Protein AF-A1ZSK4-F1 (afdb_monomer)

Solvent-accessible surface area (backbone atoms only — not comparable to full-atom values): 24871 Å² total; per-residue (Å²): 137,88,84,89,84,80,87,83,89,84,87,88,86,91,84,85,85,89,80,92,79,74,94,63,80,57,57,72,53,72,54,46,67,86,82,90,79,77,97,68,79,84,41,49,47,70,44,77,46,73,34,41,53,82,38,46,36,55,44,65,71,51,77,79,31,68,74,90,64,90,51,52,58,47,77,49,82,85,50,52,80,43,46,50,74,43,75,80,48,93,47,28,30,43,36,37,47,75,40,63,59,52,76,34,35,48,34,37,37,41,37,41,82,97,50,79,64,38,42,29,41,33,46,31,39,31,35,49,48,56,63,79,54,76,54,74,24,40,42,61,38,57,38,53,39,42,66,68,37,70,37,80,43,68,65,57,77,56,37,29,46,41,52,102,88,34,90,70,41,90,81,56,56,59,34,53,45,81,74,39,76,35,84,55,37,48,70,44,67,38,95,85,27,59,35,36,38,38,36,48,34,84,85,46,68,30,73,40,50,32,32,35,35,34,24,34,64,88,77,68,43,78,38,32,35,26,29,40,40,36,21,23,25,67,96,81,62,62,85,80,43,72,71,35,39,67,61,56,37,50,39,45,32,49,42,70,43,60,14,74,80,32,48,92,90,39,38,80,45,76,38,68,66,56,47,59,34,42,56,36,78,53,91,60,47,78,47,77,75,39,60,41,85,47,92,58,72,54,46,78,53,95,82,18,44,36,36,71,44,43,35,83,49,54,73,41,55,28,28,40,29,39,24,55,97,88,40,76,69,27,53,27,45,39,39,37,38,38,39,74,50,70,72,58,36,52,47,68,44,75,50,78,48,62,85,69,46,91,86,31,48,79,45,79,40,67,69,60,79,76,32,44,54,72,90,55,56,74,90,48,44,47,76,46,80,77,46,62,79,49,62,66,51,75,58,90,78,26,40,36,37,50,46,57,75,90,58,53,71,42,43,38,31,36,33,44,27,37,70,89,80,66,52,65,26,62,34,44,36,41,37,39,53,102

Sequence (434 aa):
MINTKYQFLPAFVLVALLGLIASCNRIDKDINPATSQGNTPAIATNDVAQAFPGSSVVIDLIKNDKITTSSNVSLLQGYLKRGSAKFIKQGMVLYTPNDSTGTDTLAYTVCPPGQPCDTAAVKITISADSITRPCFGAVPDIAQTTLGKSVEVFVLQNDRLCDSTASDTSNLKKVVEIVESPKNGSANVTVGGISLTYLPQSGFKGVDQLIYGVRNASTNNYLGYGVVTIFVGDSTVNPQDTTTHCVPKAMNDNYTISGDSLPANGKYVYLNVLSNDTLCNDSLNKIILNNGGLNTPPVFENNQLKVKLYPSDSTVILQYGLTKNGNTVSQATVSIRIQKPCQLQAVSDSAQVSNVPPSGQWMTIDVLANDHLCSVAASNISKNIVQQNTNAYFEGNNLKVFVDTSKQTFTVTYKITNTSNGQTSQTDLVIRRN

pLDDT: mean 84.61, std 17.37, range [27.7, 98.06]

Structure (mmCIF, N/CA/C/O backbone):
data_AF-A1ZSK4-F1
#
_entry.id   AF-A1ZSK4-F1
#
loop_
_atom_site.group_PDB
_atom_site.id
_atom_site.type_symbol
_atom_site.label_atom_id
_atom_site.label_alt_id
_atom_site.label_comp_id
_atom_site.label_asym_id
_atom_site.label_entity_id
_atom_site.label_seq_id
_atom_site.pdbx_PDB_ins_code
_atom_site.Cartn_x
_atom_site.Cartn_y
_atom_site.Cartn_z
_atom_site.occupancy
_atom_site.B_iso_or_equiv
_atom_site.auth_seq_id
_atom_site.auth_comp_id
_atom_site.auth_asym_id
_atom_site.auth_atom_id
_atom_site.pdbx_PDB_model_num
ATOM 1 N N . MET A 1 1 ? -73.976 -15.712 -34.246 1.00 34.19 1 MET A N 1
ATOM 2 C CA . MET A 1 1 ? -72.755 -16.503 -33.995 1.00 34.19 1 MET A CA 1
ATOM 3 C C . MET A 1 1 ? -71.551 -15.602 -34.219 1.00 34.19 1 MET A C 1
ATOM 5 O O . MET A 1 1 ? -71.463 -15.016 -35.284 1.00 34.19 1 MET A O 1
ATOM 9 N N . ILE A 1 2 ? -70.677 -15.536 -33.209 1.00 33.50 2 ILE A N 1
ATOM 10 C CA . ILE A 1 2 ? -69.246 -15.173 -33.254 1.00 33.50 2 ILE A CA 1
ATOM 11 C C . ILE A 1 2 ? -68.850 -13.678 -33.365 1.00 33.50 2 ILE A C 1
ATOM 13 O O . ILE A 1 2 ? -68.951 -13.042 -34.405 1.00 33.50 2 ILE A O 1
ATOM 17 N N . ASN A 1 3 ? -68.292 -13.230 -32.229 1.00 32.88 3 ASN A N 1
ATOM 18 C CA . ASN A 1 3 ? -67.178 -12.308 -31.955 1.00 32.88 3 ASN A CA 1
ATOM 19 C C . ASN A 1 3 ? -67.191 -10.843 -32.412 1.00 32.88 3 ASN A C 1
ATOM 21 O O . ASN A 1 3 ? -66.635 -10.455 -33.434 1.00 32.88 3 ASN A O 1
ATOM 25 N N . THR A 1 4 ? -67.624 -10.017 -31.462 1.00 34.19 4 THR A N 1
ATOM 26 C CA . THR A 1 4 ? -67.119 -8.679 -31.147 1.00 34.19 4 THR A CA 1
ATOM 27 C C . THR A 1 4 ? -65.654 -8.693 -30.688 1.00 34.19 4 THR A C 1
ATOM 29 O O . THR A 1 4 ? -65.273 -9.513 -29.857 1.00 34.19 4 THR A O 1
ATOM 32 N N . LYS A 1 5 ? -64.868 -7.701 -31.130 1.00 34.56 5 LYS A N 1
ATOM 33 C CA . LYS A 1 5 ? -63.933 -6.941 -30.276 1.00 34.56 5 LYS A CA 1
ATOM 34 C C . LYS A 1 5 ? -63.582 -5.607 -30.945 1.00 34.56 5 LYS A C 1
ATOM 36 O O . LYS A 1 5 ? -62.707 -5.530 -31.800 1.00 34.56 5 LYS A O 1
ATOM 41 N N . TYR A 1 6 ? -64.309 -4.570 -30.531 1.00 32.75 6 TYR A N 1
ATOM 42 C CA . TYR A 1 6 ? -63.915 -3.171 -30.668 1.00 32.75 6 TYR A CA 1
ATOM 43 C C . TYR A 1 6 ? -63.029 -2.763 -29.482 1.00 32.75 6 TYR A C 1
ATOM 45 O O . TYR A 1 6 ? -63.139 -3.310 -28.384 1.00 32.75 6 TYR A O 1
ATOM 53 N N . GLN A 1 7 ? -62.148 -1.810 -29.776 1.00 40.66 7 GLN A N 1
ATOM 54 C CA . GLN A 1 7 ? -61.231 -1.066 -28.909 1.00 40.66 7 GLN A CA 1
ATOM 55 C C . GLN A 1 7 ? -61.872 -0.554 -27.611 1.00 40.66 7 GLN A C 1
ATOM 57 O O . GLN A 1 7 ? -63.051 -0.244 -27.631 1.00 40.66 7 GLN A O 1
ATOM 62 N N . PHE A 1 8 ? -61.071 -0.357 -26.553 1.00 30.34 8 PHE A N 1
ATOM 63 C CA . PHE A 1 8 ? -61.078 0.855 -25.710 1.00 30.34 8 PHE A CA 1
ATOM 64 C C . PHE A 1 8 ? -59.879 0.848 -24.736 1.00 30.34 8 PHE A C 1
ATOM 66 O O . PHE A 1 8 ? -59.650 -0.126 -24.022 1.00 30.34 8 PHE A O 1
ATOM 73 N N . LEU A 1 9 ? -59.120 1.950 -24.723 1.00 37.00 9 LEU A N 1
ATOM 74 C CA . LEU A 1 9 ? -58.199 2.358 -23.649 1.00 37.00 9 LEU A CA 1
ATOM 75 C C . LEU A 1 9 ? -59.015 2.915 -22.461 1.00 37.00 9 LEU A C 1
ATOM 77 O O . LEU A 1 9 ? -60.045 3.547 -22.703 1.00 37.00 9 LEU A O 1
ATOM 81 N N . PRO A 1 10 ? -58.554 2.753 -21.205 1.00 37.59 10 PRO A N 1
ATOM 82 C CA . PRO A 1 10 ? -58.293 3.923 -20.334 1.00 37.59 10 PRO A CA 1
ATOM 83 C C . PRO A 1 10 ? -57.055 3.710 -19.416 1.00 37.59 10 PRO A C 1
ATOM 85 O O . PRO A 1 10 ? -56.789 2.601 -18.973 1.00 37.59 10 PRO A O 1
ATOM 88 N N . ALA A 1 11 ? -56.111 4.650 -19.286 1.00 29.55 11 ALA A N 1
ATOM 89 C CA . ALA A 1 11 ? -56.078 5.856 -18.436 1.00 29.55 11 ALA A CA 1
ATOM 90 C C . ALA A 1 11 ? -55.793 5.623 -16.921 1.00 29.55 11 ALA A C 1
ATOM 92 O O . ALA A 1 11 ? -56.651 5.149 -16.189 1.00 29.55 11 ALA A O 1
ATOM 93 N N . PHE A 1 12 ? -54.601 6.098 -16.506 1.00 33.75 12 PHE A N 1
ATOM 94 C CA . PHE A 1 12 ? -54.151 6.616 -15.192 1.00 33.75 12 PHE A CA 1
ATOM 95 C C . PHE A 1 12 ? -54.077 5.720 -13.939 1.00 33.75 12 PHE A C 1
ATOM 97 O O . PHE A 1 12 ? -55.108 5.320 -13.426 1.00 33.75 12 PHE A O 1
ATOM 104 N N . VAL A 1 13 ? -52.875 5.633 -13.330 1.00 30.61 13 VAL A N 1
ATOM 105 C CA . VAL A 1 13 ? -52.577 6.148 -11.965 1.00 30.61 13 VAL A CA 1
ATOM 106 C C . VAL A 1 13 ? -51.088 6.541 -11.870 1.00 30.61 13 VAL A C 1
ATOM 108 O O . VAL A 1 13 ? -50.201 5.750 -12.177 1.00 30.61 13 VAL A O 1
ATOM 111 N N . LEU A 1 14 ? -50.833 7.771 -11.419 1.00 38.31 14 LEU A N 1
ATOM 112 C CA . LEU A 1 14 ? -49.540 8.310 -10.989 1.00 38.31 14 LEU A CA 1
ATOM 113 C C . LEU A 1 14 ? -49.426 8.133 -9.462 1.00 38.31 14 LEU A C 1
ATOM 115 O O . LEU A 1 14 ? -50.273 8.665 -8.750 1.00 38.31 14 LEU A O 1
ATOM 119 N N . VAL A 1 15 ? -48.385 7.461 -8.955 1.00 34.47 15 VAL A N 1
ATOM 120 C CA . VAL A 1 15 ? -47.900 7.628 -7.568 1.00 34.47 15 VAL A CA 1
ATOM 121 C C . VAL A 1 15 ? -46.371 7.628 -7.574 1.00 34.47 15 VAL A C 1
ATOM 123 O O . VAL A 1 15 ? -45.728 6.802 -8.217 1.00 34.47 15 VAL A O 1
ATOM 126 N N . ALA A 1 16 ? -45.820 8.621 -6.886 1.00 30.14 16 ALA A N 1
ATOM 127 C CA . ALA A 1 16 ? -44.415 8.965 -6.793 1.00 30.14 16 ALA A CA 1
ATOM 128 C C . ALA A 1 16 ? -43.663 8.206 -5.679 1.00 30.14 16 ALA A C 1
ATOM 130 O O . ALA A 1 16 ? -44.267 7.702 -4.737 1.00 30.14 16 ALA A O 1
ATOM 131 N N . LEU A 1 17 ? -42.332 8.354 -5.742 1.00 27.70 17 LEU A N 1
ATOM 132 C CA . LEU A 1 17 ? -41.390 8.515 -4.622 1.00 27.70 17 LEU A CA 1
ATOM 133 C C . LEU A 1 17 ? -40.598 7.283 -4.114 1.00 27.70 17 LEU A C 1
ATOM 135 O O . LEU A 1 17 ? -41.140 6.347 -3.543 1.00 27.70 17 LEU A O 1
ATOM 139 N N . LEU A 1 18 ? -39.267 7.443 -4.215 1.00 31.03 18 LEU A N 1
ATOM 140 C CA . LEU A 1 18 ? -38.173 6.878 -3.401 1.00 31.03 18 LEU A CA 1
ATOM 141 C C . LEU A 1 18 ? -37.855 5.374 -3.501 1.00 31.03 18 LEU A C 1
ATOM 143 O O . LEU A 1 18 ? -38.468 4.526 -2.868 1.00 31.03 18 LEU A O 1
ATOM 147 N N . GLY A 1 19 ? -36.742 5.094 -4.190 1.00 30.50 19 GLY A N 1
ATOM 148 C CA . GLY A 1 19 ? -36.030 3.814 -4.166 1.00 30.50 19 GLY A CA 1
ATOM 149 C C . GLY A 1 19 ? -34.586 3.926 -4.671 1.00 30.50 19 GLY A C 1
ATOM 150 O O . GLY A 1 19 ? -34.128 3.087 -5.434 1.00 30.50 19 GLY A O 1
ATOM 151 N N . LEU A 1 20 ? -33.871 4.992 -4.295 1.00 36.62 20 LEU A N 1
ATOM 152 C CA . LEU A 1 20 ? -32.409 5.053 -4.383 1.00 36.62 20 LEU A CA 1
ATOM 153 C C . LEU A 1 20 ? -31.850 4.208 -3.238 1.00 36.62 20 LEU A C 1
ATOM 155 O O . LEU A 1 20 ? -31.764 4.740 -2.141 1.00 36.62 20 LEU A O 1
ATOM 159 N N . ILE A 1 21 ? -31.526 2.929 -3.464 1.00 34.38 21 ILE A N 1
ATOM 160 C CA . ILE A 1 21 ? -30.399 2.204 -2.837 1.00 34.38 21 ILE A CA 1
ATOM 161 C C . ILE A 1 21 ? -30.376 0.726 -3.253 1.00 34.38 21 ILE A C 1
ATOM 163 O O . ILE A 1 21 ? -31.410 0.080 -3.364 1.00 34.38 21 ILE A O 1
ATOM 167 N N . ALA A 1 22 ? -29.151 0.206 -3.375 1.00 32.50 22 ALA A N 1
ATOM 168 C CA . ALA A 1 22 ? -28.775 -1.203 -3.499 1.00 32.50 22 ALA A CA 1
ATOM 169 C C . ALA A 1 22 ? -28.798 -1.836 -4.905 1.00 32.50 22 ALA A C 1
ATOM 171 O O . ALA A 1 22 ? -29.335 -2.926 -5.101 1.00 32.50 22 ALA A O 1
ATOM 172 N N . SER A 1 23 ? -27.965 -1.312 -5.813 1.00 30.91 23 SER A N 1
ATOM 173 C CA . SER A 1 23 ? -27.078 -2.213 -6.575 1.00 30.91 23 SER A CA 1
ATOM 174 C C . SER A 1 23 ? -26.081 -2.848 -5.594 1.00 30.91 23 SER A C 1
ATOM 176 O O . SER A 1 23 ? -24.893 -2.537 -5.588 1.00 30.91 23 SER A O 1
ATOM 178 N N . CYS A 1 24 ? -26.593 -3.673 -4.677 1.00 33.00 24 CYS A N 1
ATOM 179 C CA . CYS A 1 24 ? -25.777 -4.519 -3.828 1.00 33.00 24 CYS A CA 1
ATOM 180 C C . CYS A 1 24 ? -25.051 -5.492 -4.747 1.00 33.00 24 CYS A C 1
ATOM 182 O O . CYS A 1 24 ? -25.676 -6.313 -5.412 1.00 33.00 24 CYS A O 1
ATOM 184 N N . ASN A 1 25 ? -23.733 -5.345 -4.763 1.00 39.91 25 ASN A N 1
ATOM 185 C CA . ASN A 1 25 ? -22.723 -6.334 -5.093 1.00 39.91 25 ASN A CA 1
ATOM 186 C C . ASN A 1 25 ? -23.234 -7.777 -4.849 1.00 39.91 25 ASN A C 1
ATOM 188 O O . ASN A 1 25 ? -23.148 -8.285 -3.735 1.00 39.91 25 ASN A O 1
ATOM 192 N N . ARG A 1 26 ? -23.834 -8.426 -5.861 1.00 42.84 26 ARG A N 1
ATOM 193 C CA . ARG A 1 26 ? -24.338 -9.815 -5.763 1.00 42.84 26 ARG A CA 1
ATOM 194 C C . ARG A 1 26 ? -23.278 -10.868 -6.092 1.00 42.84 26 ARG A C 1
ATOM 196 O O . ARG A 1 26 ? -23.563 -12.054 -6.036 1.00 42.84 26 ARG A O 1
ATOM 203 N N . ILE A 1 27 ? -22.045 -10.450 -6.363 1.00 49.34 27 ILE A N 1
ATOM 204 C CA . ILE A 1 27 ? -20.959 -11.357 -6.739 1.00 49.34 27 ILE A CA 1
ATOM 205 C C . ILE A 1 27 ? -20.483 -12.204 -5.542 1.00 49.34 27 ILE A C 1
ATOM 207 O O . ILE A 1 27 ? -20.210 -13.386 -5.723 1.00 49.34 27 ILE A O 1
ATOM 211 N N . ASP A 1 28 ? -20.506 -11.669 -4.313 1.00 42.84 28 ASP A N 1
ATOM 212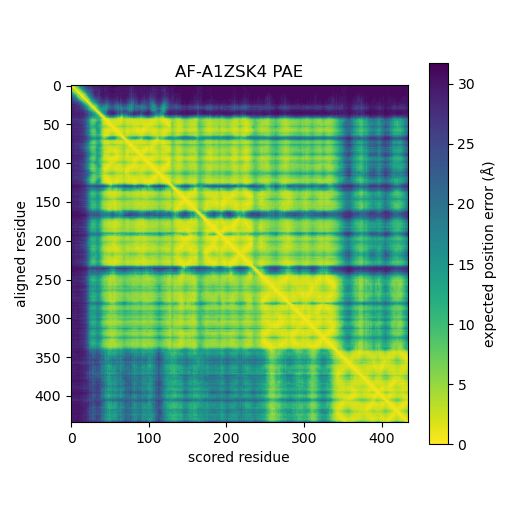 C CA . ASP A 1 28 ? -20.186 -12.451 -3.101 1.00 42.84 28 ASP A CA 1
ATOM 213 C C . ASP A 1 28 ? -21.175 -13.610 -2.865 1.00 42.84 28 ASP A C 1
ATOM 215 O O . ASP A 1 28 ? -20.824 -14.596 -2.226 1.00 42.84 28 ASP A O 1
ATOM 219 N N . LYS A 1 29 ? -22.405 -13.514 -3.399 1.00 41.81 29 LYS A N 1
ATOM 220 C CA . LYS A 1 29 ? -23.424 -14.575 -3.316 1.00 41.81 29 LYS A CA 1
ATOM 221 C C . LYS A 1 29 ? -23.380 -15.564 -4.483 1.00 41.81 29 LYS A C 1
ATOM 223 O O . LYS A 1 29 ? -23.767 -16.711 -4.288 1.00 41.81 29 LYS A O 1
ATOM 228 N N . ASP A 1 30 ? -22.926 -15.128 -5.658 1.00 48.88 30 ASP A N 1
ATOM 229 C CA . ASP A 1 30 ? -22.874 -15.965 -6.864 1.00 48.88 30 ASP A CA 1
ATOM 230 C C . ASP A 1 30 ? -21.565 -16.773 -6.974 1.00 48.88 30 ASP A C 1
ATOM 232 O O . ASP A 1 30 ? -21.563 -17.829 -7.598 1.00 48.88 30 ASP A O 1
ATOM 236 N N . ILE A 1 31 ? -20.459 -16.311 -6.368 1.00 53.16 31 ILE A N 1
ATOM 237 C CA . ILE A 1 31 ? -19.161 -17.023 -6.377 1.00 53.16 31 ILE A CA 1
ATOM 238 C C . ILE A 1 31 ? -18.999 -17.942 -5.160 1.00 53.16 31 ILE A C 1
ATOM 240 O O . ILE A 1 31 ? -18.266 -18.922 -5.230 1.00 53.16 31 ILE A O 1
ATOM 244 N N . ASN A 1 32 ? -19.709 -17.682 -4.062 1.00 51.00 32 ASN A N 1
ATOM 245 C CA . ASN A 1 32 ? -19.775 -18.604 -2.935 1.00 51.00 32 ASN A CA 1
ATOM 246 C C . ASN A 1 32 ? -21.218 -18.687 -2.417 1.00 51.00 32 ASN A C 1
ATOM 248 O O . ASN A 1 32 ? -21.591 -17.957 -1.490 1.00 51.00 32 ASN A O 1
ATOM 252 N N . PRO A 1 33 ? -22.073 -19.542 -3.012 1.00 39.72 33 PRO A N 1
ATOM 253 C CA . PRO A 1 33 ? -23.356 -19.850 -2.417 1.00 39.72 33 PRO A CA 1
ATOM 254 C C . PRO A 1 33 ? -23.089 -20.666 -1.152 1.00 39.72 33 PRO A C 1
ATOM 256 O O . PRO A 1 33 ? -23.110 -21.896 -1.156 1.00 39.72 33 PRO A O 1
ATOM 259 N N . ALA A 1 34 ? -22.865 -19.986 -0.028 1.00 47.09 34 ALA A N 1
ATOM 260 C CA . ALA A 1 34 ? -23.056 -20.628 1.255 1.00 47.09 34 ALA A CA 1
ATOM 261 C C . ALA A 1 34 ? -24.490 -21.185 1.260 1.00 47.09 34 ALA A C 1
ATOM 263 O O . ALA A 1 34 ? -25.442 -20.408 1.181 1.00 47.09 34 ALA A O 1
ATOM 264 N N . THR A 1 35 ? -24.595 -22.518 1.357 1.00 45.03 35 THR A N 1
ATOM 265 C CA . THR A 1 35 ? -25.755 -23.382 1.677 1.00 45.03 35 THR A CA 1
ATOM 266 C C . THR A 1 35 ? -26.212 -24.365 0.579 1.00 45.03 35 THR A C 1
ATOM 268 O O . THR A 1 35 ? -26.996 -24.038 -0.307 1.00 45.03 35 THR A O 1
ATOM 271 N N . SER A 1 36 ? -25.790 -25.637 0.714 1.00 39.62 36 SER A N 1
ATOM 272 C CA . SER A 1 36 ? -26.683 -26.819 0.874 1.00 39.62 36 SER A CA 1
ATOM 273 C C . SER A 1 36 ? -26.137 -28.179 0.381 1.00 39.62 36 SER A C 1
ATOM 275 O O . SER A 1 36 ? -26.924 -29.102 0.189 1.00 39.62 36 SER A O 1
ATOM 277 N N . GLN A 1 37 ? -24.819 -28.394 0.280 1.00 37.47 37 GLN A N 1
ATOM 278 C CA . GLN A 1 37 ? -24.268 -29.762 0.280 1.00 37.47 37 GLN A CA 1
ATOM 279 C C . GLN A 1 37 ? -23.036 -29.888 1.191 1.00 37.47 37 GLN A C 1
ATOM 281 O O . GLN A 1 37 ? -21.989 -29.329 0.913 1.00 37.47 37 GLN A O 1
ATOM 286 N N . GLY A 1 38 ? -23.230 -30.608 2.305 1.00 36.09 38 GLY A N 1
ATOM 287 C CA . GLY A 1 38 ? -22.248 -31.321 3.137 1.00 36.09 38 GLY A CA 1
ATOM 288 C C . GLY A 1 38 ? -20.903 -30.668 3.473 1.00 36.09 38 GLY A C 1
ATOM 289 O O . GLY A 1 38 ? -20.000 -30.737 2.664 1.00 36.09 38 GLY A O 1
ATOM 290 N N . ASN A 1 39 ? -20.744 -30.195 4.719 1.00 42.16 39 ASN A N 1
ATOM 291 C CA . ASN A 1 39 ? -19.563 -30.294 5.611 1.00 42.16 39 ASN A CA 1
ATOM 292 C C . ASN A 1 39 ? -18.111 -30.297 5.056 1.00 42.16 39 ASN A C 1
ATOM 294 O O . ASN A 1 39 ? -17.205 -30.733 5.767 1.00 42.16 39 ASN A O 1
ATOM 298 N N . THR A 1 40 ? -17.822 -29.798 3.859 1.00 52.69 40 THR A N 1
ATOM 299 C CA . THR A 1 40 ? -16.443 -29.600 3.404 1.00 52.69 40 THR A CA 1
ATOM 300 C C . THR A 1 40 ? -15.940 -28.241 3.881 1.00 52.69 40 THR A C 1
ATOM 302 O O . THR A 1 40 ? -16.616 -27.236 3.649 1.00 52.69 40 THR A O 1
ATOM 305 N N . PRO A 1 41 ? -14.783 -28.169 4.566 1.00 62.97 41 PRO A N 1
ATOM 306 C CA . PRO A 1 41 ? -14.165 -26.892 4.901 1.00 62.97 41 PRO A CA 1
ATOM 307 C C . PRO A 1 41 ? -13.934 -26.063 3.632 1.00 62.97 41 PRO A C 1
ATOM 309 O O . PRO A 1 41 ? -13.415 -26.602 2.658 1.00 62.97 41 PRO A O 1
ATOM 312 N N . ALA A 1 42 ? -14.287 -24.774 3.652 1.00 73.62 42 ALA A N 1
ATOM 313 C CA . ALA A 1 42 ? -13.896 -23.847 2.590 1.00 73.62 42 ALA A CA 1
ATOM 314 C C . ALA A 1 42 ? -12.362 -23.818 2.493 1.00 73.62 42 ALA A C 1
ATOM 316 O O . ALA A 1 42 ? -11.675 -23.635 3.509 1.00 73.62 42 ALA A O 1
ATOM 317 N N . ILE A 1 43 ? -11.845 -24.043 1.289 1.00 83.88 43 ILE A N 1
ATOM 318 C CA . ILE A 1 43 ? -10.408 -24.081 0.997 1.00 83.88 43 ILE A CA 1
ATOM 319 C C . ILE A 1 43 ? -9.954 -22.826 0.257 1.00 83.88 43 ILE A C 1
ATOM 321 O O . ILE A 1 43 ? -8.791 -22.463 0.413 1.00 83.88 43 ILE A O 1
ATOM 325 N N . ALA A 1 44 ? -10.850 -22.168 -0.485 1.00 88.88 44 ALA A N 1
ATOM 326 C CA . ALA A 1 44 ? -10.584 -20.931 -1.205 1.00 88.88 44 ALA A CA 1
ATOM 327 C C . ALA A 1 44 ? -11.154 -19.729 -0.433 1.00 88.88 44 ALA A C 1
ATOM 329 O O . ALA A 1 44 ? -12.280 -19.761 0.068 1.00 88.88 44 ALA A O 1
ATOM 330 N N . THR A 1 45 ? -10.370 -18.665 -0.301 1.00 90.69 45 THR A N 1
ATOM 331 C CA . THR A 1 45 ? -10.697 -17.466 0.469 1.00 90.69 45 THR A CA 1
ATOM 332 C C . THR A 1 45 ? -10.541 -16.237 -0.412 1.00 90.69 45 THR A C 1
ATOM 334 O O . THR A 1 45 ? -9.512 -16.031 -1.037 1.00 90.69 45 THR A O 1
ATOM 337 N N . ASN A 1 46 ? -11.551 -15.362 -0.421 1.00 90.19 46 ASN A N 1
ATOM 338 C CA . ASN A 1 46 ? -11.500 -14.144 -1.229 1.00 90.19 46 ASN A CA 1
ATOM 339 C C . ASN A 1 46 ? -10.259 -13.289 -0.934 1.00 90.19 46 ASN A C 1
ATOM 341 O O . ASN A 1 46 ? -9.893 -13.045 0.220 1.00 90.19 46 ASN A O 1
ATOM 345 N N . ASP A 1 47 ? -9.690 -12.754 -2.004 1.00 89.88 47 ASP A N 1
ATOM 346 C CA . ASP A 1 47 ? -8.485 -11.944 -2.004 1.00 89.88 47 ASP A CA 1
ATOM 347 C C . ASP A 1 47 ? -8.784 -10.473 -2.281 1.00 89.88 47 ASP A C 1
ATOM 349 O O . ASP A 1 47 ? -9.821 -10.080 -2.830 1.00 89.88 47 ASP A O 1
ATOM 353 N N . VAL A 1 48 ? -7.802 -9.635 -1.966 1.00 89.06 48 VAL A N 1
ATOM 354 C CA . VAL A 1 48 ? -7.784 -8.230 -2.365 1.00 89.06 48 VAL A CA 1
ATOM 355 C C . VAL A 1 48 ? -6.445 -7.893 -3.001 1.00 89.06 48 VAL A C 1
ATOM 357 O O . VAL A 1 48 ? -5.391 -8.241 -2.472 1.00 89.06 48 VAL A O 1
ATOM 360 N N . ALA A 1 49 ? -6.483 -7.162 -4.110 1.00 89.75 49 ALA A N 1
ATOM 361 C CA . ALA A 1 49 ? -5.290 -6.685 -4.797 1.00 89.75 49 ALA A CA 1
ATOM 362 C C . ALA A 1 49 ? -5.418 -5.202 -5.153 1.00 89.75 49 ALA A C 1
ATOM 364 O O . ALA A 1 49 ? -6.520 -4.677 -5.340 1.00 89.75 49 ALA A O 1
ATOM 365 N N . GLN A 1 50 ? -4.272 -4.536 -5.258 1.00 87.81 50 GLN A N 1
ATOM 366 C CA . GLN A 1 50 ? -4.160 -3.172 -5.760 1.00 87.81 50 GLN A CA 1
ATOM 367 C C . GLN A 1 50 ? -3.378 -3.200 -7.068 1.00 87.81 50 GLN A C 1
ATOM 369 O O . GLN A 1 50 ? -2.328 -3.832 -7.147 1.00 87.81 50 GLN A O 1
ATOM 374 N N . ALA A 1 51 ? -3.886 -2.502 -8.076 1.00 90.19 51 ALA A N 1
ATOM 375 C CA . ALA A 1 51 ? -3.211 -2.296 -9.345 1.00 90.19 51 ALA A CA 1
ATOM 376 C C . ALA A 1 51 ? -3.022 -0.798 -9.594 1.00 90.19 51 ALA A C 1
ATOM 378 O O . ALA A 1 51 ? -3.884 0.017 -9.248 1.00 90.19 51 ALA A O 1
ATOM 379 N N . PHE A 1 52 ? -1.902 -0.453 -10.222 1.00 86.75 52 PHE A N 1
ATOM 380 C CA . PHE A 1 52 ? -1.596 0.915 -10.621 1.00 86.75 52 PHE A CA 1
ATOM 381 C C . PHE A 1 52 ? -1.845 1.086 -12.124 1.00 86.75 52 PHE A C 1
ATOM 383 O O . PHE A 1 52 ? -1.568 0.165 -12.897 1.00 86.75 52 PHE A O 1
ATOM 390 N N . PRO A 1 53 ? -2.367 2.239 -12.570 1.00 86.12 53 PRO A N 1
ATOM 391 C CA . PRO A 1 53 ? -2.649 2.481 -13.982 1.00 86.12 53 PRO A CA 1
ATOM 392 C C . PRO A 1 53 ? -1.418 2.278 -14.865 1.00 86.12 53 PRO A C 1
ATOM 394 O O . PRO A 1 53 ? -0.382 2.893 -14.631 1.00 86.12 53 PRO A O 1
ATOM 397 N N . GLY A 1 54 ? -1.552 1.453 -15.906 1.00 84.12 54 GLY A N 1
ATOM 398 C CA . GLY A 1 54 ? -0.476 1.187 -16.865 1.00 84.12 54 GLY A CA 1
ATOM 399 C C . GLY A 1 54 ? 0.596 0.199 -16.393 1.00 84.12 54 GLY A C 1
ATOM 400 O O . GLY A 1 54 ? 1.473 -0.137 -17.184 1.00 84.12 54 GLY A O 1
ATOM 401 N N . SER A 1 55 ? 0.507 -0.317 -15.164 1.00 87.50 55 SER A N 1
ATOM 402 C CA . SER A 1 55 ? 1.475 -1.269 -14.614 1.00 87.50 55 SER A CA 1
ATOM 403 C C . SER A 1 55 ? 0.802 -2.588 -14.255 1.00 87.50 55 SER A C 1
ATOM 405 O O . SER A 1 55 ? -0.237 -2.622 -13.596 1.00 87.50 55 SER A O 1
ATOM 407 N N . SER A 1 56 ? 1.404 -3.697 -14.684 1.00 92.62 56 SER A N 1
ATOM 408 C CA . SER A 1 56 ? 0.909 -5.030 -14.327 1.00 92.62 56 SER A CA 1
ATOM 409 C C . SER A 1 56 ? 1.319 -5.397 -12.905 1.00 92.62 56 SER A C 1
ATOM 411 O O . SER A 1 56 ? 2.405 -5.031 -12.468 1.00 92.62 56 SER A O 1
ATOM 413 N N . VAL A 1 57 ? 0.479 -6.153 -12.204 1.00 92.62 57 VAL A N 1
ATOM 414 C CA . VAL A 1 57 ? 0.735 -6.643 -10.843 1.00 92.62 57 VAL A CA 1
ATOM 415 C C . VAL A 1 57 ? 0.591 -8.158 -10.800 1.00 92.62 57 VAL A C 1
ATOM 417 O O . VAL A 1 57 ? -0.220 -8.737 -11.526 1.00 92.62 57 VAL A O 1
ATOM 420 N N . VAL A 1 58 ? 1.384 -8.806 -9.953 1.00 94.69 58 VAL A N 1
ATOM 421 C CA . VAL A 1 58 ? 1.262 -10.241 -9.699 1.00 94.69 58 VAL A CA 1
ATOM 422 C C . VAL A 1 58 ? 0.328 -10.471 -8.520 1.00 94.69 58 VAL A C 1
ATOM 424 O O . VAL A 1 58 ? 0.504 -9.893 -7.450 1.00 94.69 58 VAL A O 1
ATOM 427 N N . ILE A 1 59 ? -0.656 -11.341 -8.717 1.00 92.94 59 ILE A N 1
ATOM 428 C CA . ILE A 1 59 ? -1.613 -11.755 -7.697 1.00 92.94 59 ILE A CA 1
ATOM 429 C C . ILE A 1 59 ? -1.372 -13.237 -7.418 1.00 92.94 59 ILE A C 1
ATOM 431 O O . ILE A 1 59 ? -1.458 -14.071 -8.322 1.00 92.94 59 ILE A O 1
ATOM 435 N N . ASP A 1 60 ? -1.050 -13.546 -6.166 1.00 91.31 60 ASP A N 1
ATOM 436 C CA . ASP A 1 60 ? -0.980 -14.912 -5.657 1.00 91.31 60 ASP A CA 1
ATOM 437 C C . ASP A 1 60 ? -2.377 -15.310 -5.176 1.00 91.31 60 ASP A C 1
ATOM 439 O O . ASP A 1 60 ? -2.821 -14.840 -4.131 1.00 91.31 60 ASP A O 1
ATOM 443 N N . LEU A 1 61 ? -3.074 -16.111 -5.985 1.00 91.62 61 LEU A N 1
ATOM 444 C CA . LEU A 1 61 ? -4.468 -16.500 -5.761 1.00 91.62 61 LEU A CA 1
ATOM 445 C C . LEU A 1 61 ? -4.633 -17.465 -4.593 1.00 91.62 61 LEU A C 1
ATOM 447 O O . LEU A 1 61 ? -5.751 -17.712 -4.191 1.00 91.62 61 LEU A O 1
ATOM 451 N N . ILE A 1 62 ? -3.549 -18.075 -4.114 1.00 89.00 62 ILE A N 1
ATOM 452 C CA . ILE A 1 62 ? -3.625 -19.157 -3.128 1.00 89.00 62 ILE A CA 1
ATOM 453 C C . ILE A 1 62 ? -2.940 -18.796 -1.810 1.00 89.00 62 ILE A C 1
ATOM 455 O O . ILE A 1 62 ? -2.783 -19.644 -0.932 1.00 89.00 62 ILE A O 1
ATOM 459 N N . LYS A 1 63 ? -2.506 -17.540 -1.654 1.00 87.56 63 LYS A N 1
ATOM 460 C CA . LYS A 1 63 ? -1.718 -17.087 -0.499 1.00 87.56 63 LYS A CA 1
ATOM 461 C C . LYS A 1 63 ? -2.482 -17.192 0.823 1.00 87.56 63 LYS A C 1
ATOM 463 O O . LYS A 1 63 ? -1.876 -17.464 1.858 1.00 87.56 63 LYS A O 1
ATOM 468 N N . ASN A 1 64 ? -3.780 -16.910 0.808 1.00 85.69 64 ASN A N 1
ATOM 469 C CA . ASN A 1 64 ? -4.685 -16.959 1.962 1.00 85.69 64 ASN A CA 1
ATOM 470 C C . ASN A 1 64 ? -5.579 -18.217 1.963 1.00 85.69 64 ASN A C 1
ATOM 472 O O . ASN A 1 64 ? -6.422 -18.362 2.853 1.00 85.69 64 ASN A O 1
ATOM 476 N N . ASP A 1 65 ? -5.374 -19.120 1.007 1.00 87.56 65 ASP A N 1
ATOM 477 C CA . ASP A 1 65 ? -6.136 -20.350 0.853 1.00 87.56 65 ASP A CA 1
ATOM 478 C C . ASP A 1 65 ? -5.590 -21.477 1.737 1.00 87.56 65 ASP A C 1
ATOM 480 O O . ASP A 1 65 ? -4.415 -21.525 2.106 1.00 87.56 65 ASP A O 1
ATOM 484 N N . LYS A 1 66 ? -6.445 -22.450 2.060 1.00 84.94 66 LYS A N 1
ATOM 485 C CA . LYS A 1 66 ? -6.090 -23.631 2.869 1.00 84.94 66 LYS A CA 1
ATOM 486 C C . LYS A 1 66 ? -5.754 -24.832 1.988 1.00 84.94 66 LYS A C 1
ATOM 488 O O . LYS A 1 66 ? -6.262 -25.934 2.191 1.00 84.94 66 LYS A O 1
ATOM 493 N N . ILE A 1 67 ? -4.893 -24.616 0.998 1.00 78.94 67 ILE A N 1
ATOM 494 C CA . ILE A 1 67 ? -4.472 -25.655 0.055 1.00 78.94 67 ILE A CA 1
ATOM 495 C C . ILE A 1 67 ? -3.280 -26.424 0.633 1.00 78.94 67 ILE A C 1
ATOM 497 O O . ILE A 1 67 ? -2.214 -25.865 0.866 1.00 78.94 67 ILE A O 1
ATOM 501 N N . THR A 1 68 ? -3.455 -27.727 0.858 1.00 68.81 68 THR A N 1
ATOM 502 C CA . THR A 1 68 ? -2.438 -28.606 1.474 1.00 68.81 68 THR A CA 1
ATOM 503 C C . THR A 1 68 ? -1.762 -29.561 0.488 1.00 68.81 68 THR A C 1
ATOM 505 O O . THR A 1 68 ? -0.859 -30.304 0.866 1.00 68.81 68 THR A O 1
ATOM 508 N N . THR A 1 69 ? -2.193 -29.563 -0.776 1.00 71.62 69 THR A N 1
ATOM 509 C CA . THR A 1 69 ? -1.695 -30.449 -1.841 1.00 71.62 69 THR A CA 1
ATOM 510 C C . THR A 1 69 ? -1.555 -29.682 -3.157 1.00 71.62 69 THR A C 1
ATOM 512 O O . THR A 1 69 ? -1.976 -28.532 -3.258 1.00 71.62 69 THR A O 1
ATOM 515 N N . SER A 1 70 ? -0.954 -30.292 -4.182 1.00 79.25 70 SER A N 1
ATOM 516 C CA . SER A 1 70 ? -0.905 -29.711 -5.527 1.00 79.25 70 SER A CA 1
ATOM 517 C C . SER A 1 70 ? -2.312 -29.644 -6.140 1.00 79.25 70 SER A C 1
ATOM 519 O O . SER A 1 70 ? -2.781 -30.612 -6.742 1.00 79.25 70 SER A O 1
ATOM 521 N N . SER A 1 71 ? -2.984 -28.508 -5.967 1.00 85.69 71 SER A N 1
ATOM 522 C CA . SER A 1 71 ? -4.305 -28.234 -6.538 1.00 85.69 71 SER A CA 1
ATOM 523 C C . SER A 1 71 ? -4.203 -27.600 -7.920 1.00 85.69 71 SER A C 1
ATOM 525 O O . SER A 1 71 ? -3.339 -26.757 -8.176 1.00 85.69 71 SER A O 1
ATOM 527 N N . ASN A 1 72 ? -5.145 -27.948 -8.796 1.00 90.38 72 ASN A N 1
ATOM 528 C CA . ASN A 1 72 ? -5.348 -27.202 -10.032 1.00 90.38 72 ASN A CA 1
ATOM 529 C C . ASN A 1 72 ? -6.116 -25.915 -9.722 1.00 90.38 72 ASN A C 1
ATOM 531 O O . ASN A 1 72 ? -7.095 -25.935 -8.982 1.00 90.38 72 ASN A O 1
ATOM 535 N N . VAL A 1 73 ? -5.672 -24.806 -10.306 1.00 92.75 73 VAL A N 1
ATOM 536 C CA . VAL A 1 73 ? -6.303 -23.482 -10.205 1.00 92.75 73 VAL A CA 1
ATOM 537 C C . VAL A 1 73 ? -6.637 -23.005 -11.611 1.00 92.75 73 VAL A C 1
ATOM 539 O O . VAL A 1 73 ? -5.764 -22.996 -12.482 1.00 92.75 73 VAL A O 1
ATOM 542 N N . SER A 1 74 ? -7.882 -22.602 -11.838 1.00 93.44 74 SER A N 1
ATOM 543 C CA . SER A 1 74 ? -8.357 -22.092 -13.128 1.00 93.44 74 SER A CA 1
ATOM 544 C C . SER A 1 74 ? -9.078 -20.760 -12.969 1.00 93.44 74 SER A C 1
ATOM 546 O O . SER A 1 74 ? -9.791 -20.556 -11.991 1.00 93.44 74 SER A O 1
ATOM 548 N N . LEU A 1 75 ? -8.933 -19.871 -13.955 1.00 94.56 75 LEU A N 1
ATOM 549 C CA . LEU A 1 75 ? -9.654 -18.598 -13.992 1.00 94.56 75 LEU A CA 1
ATOM 550 C C . LEU A 1 75 ? -11.056 -18.771 -14.572 1.00 94.56 75 LEU A C 1
ATOM 552 O O . LEU A 1 75 ? -11.219 -19.326 -15.662 1.00 94.56 75 LEU A O 1
ATOM 556 N N . LEU A 1 76 ? -12.049 -18.216 -13.881 1.00 92.44 76 LEU A N 1
ATOM 557 C CA . LEU A 1 76 ? -13.409 -18.094 -14.383 1.00 92.44 76 LEU A CA 1
ATOM 558 C C . LEU A 1 76 ? -13.500 -16.876 -15.307 1.00 92.44 76 LEU A C 1
ATOM 560 O O . LEU A 1 76 ? -13.202 -15.740 -14.930 1.00 92.44 76 LEU A O 1
ATOM 564 N N . GLN A 1 77 ? -13.902 -17.124 -16.549 1.00 91.00 77 GLN A N 1
ATOM 565 C CA . GLN A 1 77 ? -13.969 -16.097 -17.583 1.00 91.00 77 GLN A CA 1
ATOM 566 C C . GLN A 1 77 ? -15.172 -15.168 -17.389 1.00 91.00 77 GLN A C 1
ATOM 568 O O . GLN A 1 77 ? -16.185 -15.538 -16.802 1.00 91.00 77 GLN A O 1
ATOM 573 N N . GLY A 1 78 ? -15.070 -13.949 -17.922 1.00 88.12 78 GLY A N 1
ATOM 574 C CA . GLY A 1 78 ? -16.182 -12.997 -17.973 1.00 88.12 78 GLY A CA 1
ATOM 575 C C . GLY A 1 78 ? -16.370 -12.118 -16.733 1.00 88.12 78 GLY A C 1
ATOM 576 O O . GLY A 1 78 ? -17.173 -11.187 -16.806 1.00 88.12 78 GLY A O 1
ATOM 577 N N . TYR A 1 79 ? -15.625 -12.342 -15.647 1.00 91.50 79 TYR A N 1
ATOM 578 C CA . TYR A 1 79 ? -15.660 -11.484 -14.453 1.00 91.50 79 TYR A CA 1
ATOM 579 C C . TYR A 1 79 ? -14.810 -10.222 -14.603 1.00 91.50 79 TYR A C 1
ATOM 581 O O . TYR A 1 79 ? -15.261 -9.145 -14.220 1.00 91.50 79 TYR A O 1
ATOM 589 N N . LEU A 1 80 ? -13.639 -10.344 -15.235 1.00 94.50 80 LEU A N 1
ATOM 590 C CA . LEU A 1 80 ? -12.767 -9.210 -15.526 1.00 94.50 80 LEU A CA 1
ATOM 591 C C . LEU A 1 80 ? -13.434 -8.266 -16.531 1.00 94.50 80 LEU A C 1
ATOM 593 O O . LEU A 1 80 ? -13.820 -8.686 -17.626 1.00 94.50 80 LEU A O 1
ATOM 597 N N . LYS A 1 81 ? -13.571 -6.992 -16.158 1.00 95.50 81 LYS A N 1
ATOM 598 C CA . LYS A 1 81 ? -14.166 -5.926 -16.984 1.00 95.50 81 LYS A CA 1
ATOM 599 C C . LYS A 1 81 ? -13.209 -4.776 -17.279 1.00 95.50 81 LYS A C 1
ATOM 601 O O . LYS A 1 81 ? -13.491 -4.004 -18.190 1.00 95.50 81 LYS A O 1
ATOM 606 N N . ARG A 1 82 ? -12.125 -4.635 -16.514 1.00 95.25 82 ARG A N 1
ATOM 607 C CA . ARG A 1 82 ? -11.231 -3.463 -16.531 1.00 95.25 82 ARG A CA 1
ATOM 608 C C . ARG A 1 82 ? -9.762 -3.830 -16.709 1.00 95.25 82 ARG A C 1
ATOM 610 O O . ARG A 1 82 ? -8.894 -2.967 -16.583 1.00 95.25 82 ARG A O 1
ATOM 617 N N . GLY A 1 83 ? -9.480 -5.086 -17.024 1.00 95.06 83 GLY A N 1
ATOM 618 C CA . GLY A 1 83 ? -8.140 -5.590 -17.259 1.00 95.06 83 GLY A CA 1
ATOM 619 C C . GLY A 1 83 ? -8.147 -6.991 -17.848 1.00 95.06 83 GLY A C 1
ATOM 620 O O . GLY A 1 83 ? -9.185 -7.548 -18.207 1.00 95.06 83 GLY A O 1
ATOM 621 N N . SER A 1 84 ? -6.953 -7.556 -17.949 1.00 95.50 84 SER A N 1
ATOM 622 C CA . SER A 1 84 ? -6.725 -8.937 -18.366 1.00 95.50 84 SER A CA 1
ATOM 623 C C . SER A 1 84 ? -5.849 -9.648 -17.342 1.00 95.50 84 SER A C 1
ATOM 625 O O . SER A 1 84 ? -5.078 -9.008 -16.630 1.00 95.50 84 SER A O 1
ATOM 627 N N . ALA A 1 85 ? -5.976 -10.971 -17.251 1.00 96.44 85 ALA A N 1
ATOM 628 C CA . ALA A 1 85 ? -5.137 -11.787 -16.387 1.00 96.44 85 ALA A CA 1
ATOM 629 C C . ALA A 1 85 ? -4.629 -13.017 -17.135 1.00 96.44 85 ALA A C 1
ATOM 631 O O . ALA A 1 85 ? -5.370 -13.643 -17.895 1.00 96.44 85 ALA A O 1
ATOM 632 N N . LYS A 1 86 ? -3.371 -13.379 -16.889 1.00 94.31 86 LYS A N 1
ATOM 633 C CA . LYS A 1 86 ? -2.759 -14.616 -17.387 1.00 94.31 86 LYS A CA 1
ATOM 634 C C . LYS A 1 86 ? -2.002 -15.313 -16.267 1.00 94.31 86 LYS A C 1
ATOM 636 O O . LYS A 1 86 ? -1.391 -14.645 -15.437 1.00 94.31 86 LYS A O 1
ATOM 641 N N . PHE A 1 87 ? -2.008 -16.642 -16.253 1.00 93.38 87 PHE A N 1
ATOM 642 C CA . PHE A 1 87 ? -1.130 -17.385 -15.355 1.00 93.38 87 PHE A CA 1
ATOM 643 C C . PHE A 1 87 ? 0.331 -17.172 -15.750 1.00 93.38 87 PHE A C 1
ATOM 645 O O . PHE A 1 87 ? 0.675 -17.246 -16.929 1.00 93.38 87 PHE A O 1
ATOM 652 N N . ILE A 1 88 ? 1.169 -16.927 -14.748 1.00 90.06 88 ILE A N 1
ATOM 653 C CA . ILE A 1 88 ? 2.637 -16.952 -14.874 1.00 90.06 88 ILE A CA 1
ATOM 654 C C . ILE A 1 88 ? 3.211 -18.238 -14.273 1.00 90.06 88 ILE A C 1
ATOM 656 O O . ILE A 1 88 ? 4.198 -18.778 -14.757 1.00 90.06 88 ILE A O 1
ATOM 660 N N . LYS A 1 89 ? 2.534 -18.782 -13.258 1.00 88.81 89 LYS A N 1
ATOM 661 C CA . LYS A 1 89 ? 2.686 -20.154 -12.769 1.00 88.81 89 LYS A CA 1
ATOM 662 C C . LYS A 1 89 ? 1.372 -20.592 -12.122 1.00 88.81 89 LYS A C 1
ATOM 664 O O . LYS A 1 89 ? 0.490 -19.762 -11.904 1.00 88.81 89 LYS A O 1
ATOM 669 N N . GLN A 1 90 ? 1.230 -21.873 -11.797 1.00 88.56 90 GLN A N 1
ATOM 670 C CA . GLN A 1 90 ? 0.025 -22.383 -11.138 1.00 88.56 90 GLN A CA 1
ATOM 671 C C . GLN A 1 90 ? -0.285 -21.580 -9.861 1.00 88.56 90 GLN A C 1
ATOM 673 O O . GLN A 1 90 ? 0.575 -21.448 -8.993 1.00 88.56 90 GLN A O 1
ATOM 678 N N . GLY A 1 91 ? -1.491 -21.009 -9.777 1.00 88.88 91 GLY A N 1
ATOM 679 C CA . GLY A 1 91 ? -1.924 -20.184 -8.639 1.00 88.88 91 GLY A CA 1
ATOM 680 C C . GLY A 1 91 ? -1.423 -18.732 -8.632 1.00 88.88 91 GLY A C 1
ATOM 681 O O . GLY A 1 91 ? -1.880 -17.962 -7.799 1.00 88.88 91 GLY A O 1
ATOM 682 N N . MET A 1 92 ? -0.557 -18.310 -9.564 1.00 92.25 92 MET A N 1
ATOM 683 C CA . MET A 1 92 ? -0.151 -16.902 -9.686 1.00 92.25 92 MET A CA 1
ATOM 684 C C . MET A 1 92 ? -0.512 -16.320 -11.040 1.00 92.25 92 MET A C 1
ATOM 686 O O . MET A 1 92 ? -0.178 -16.879 -12.091 1.00 92.25 92 MET A O 1
ATOM 690 N N . VAL A 1 93 ? -1.130 -15.147 -11.013 1.00 95.44 93 VAL A N 1
ATOM 691 C CA . VAL A 1 93 ? -1.580 -14.453 -12.214 1.00 95.44 93 VAL A CA 1
ATOM 692 C C . VAL A 1 93 ? -0.944 -13.082 -12.341 1.00 95.44 93 VAL A C 1
ATOM 694 O O . VAL A 1 93 ? -0.845 -12.335 -11.372 1.00 95.44 93 VAL A O 1
ATOM 697 N N . LEU A 1 94 ? -0.536 -12.743 -13.559 1.00 95.44 94 LEU A N 1
ATOM 698 C CA . LEU A 1 94 ? -0.203 -11.381 -13.939 1.00 95.44 94 LEU A CA 1
ATOM 699 C C . LEU A 1 94 ? -1.489 -10.693 -14.382 1.00 95.44 94 LEU A C 1
ATOM 701 O O . LEU A 1 94 ? -2.064 -11.073 -15.404 1.00 95.44 94 LEU A O 1
ATOM 705 N N . TYR A 1 95 ? -1.926 -9.704 -13.610 1.00 96.31 95 TYR A N 1
ATOM 706 C CA . TYR A 1 95 ? -3.050 -8.842 -13.944 1.00 96.31 95 TYR A CA 1
ATOM 707 C C . TYR A 1 95 ? -2.548 -7.536 -14.564 1.00 96.31 95 TYR A C 1
ATOM 709 O O . TYR A 1 95 ? -1.701 -6.854 -13.985 1.00 96.31 95 TYR A O 1
ATOM 717 N N . THR A 1 96 ? -3.105 -7.168 -15.715 1.00 95.19 96 THR A N 1
ATOM 718 C CA . THR A 1 96 ? -2.809 -5.921 -16.426 1.00 95.19 96 THR A CA 1
ATOM 719 C C . THR A 1 96 ? -4.082 -5.074 -16.500 1.00 95.19 96 THR A C 1
ATOM 721 O O . THR A 1 96 ? -5.029 -5.482 -17.184 1.00 95.19 96 THR A O 1
ATOM 724 N N . PRO A 1 97 ? -4.145 -3.917 -15.814 1.00 95.12 97 PRO A N 1
ATOM 725 C CA . PRO A 1 97 ? -5.288 -3.016 -15.911 1.00 95.12 97 PRO A CA 1
ATOM 726 C C . PRO A 1 97 ? -5.337 -2.339 -17.288 1.00 95.12 97 PRO A C 1
ATOM 728 O O . PRO A 1 97 ? -4.321 -1.862 -17.788 1.00 95.12 97 PRO A O 1
ATOM 731 N N . ASN A 1 98 ? -6.534 -2.259 -17.866 1.00 94.25 98 ASN A N 1
ATOM 732 C CA . ASN A 1 98 ? -6.835 -1.469 -19.064 1.00 94.25 98 ASN A CA 1
ATOM 733 C C . ASN A 1 98 ? -7.365 -0.073 -18.698 1.00 94.25 98 ASN A C 1
ATOM 735 O O . ASN A 1 98 ? -7.163 0.883 -19.444 1.00 94.25 98 ASN A O 1
ATOM 739 N N . ASP A 1 99 ? -8.019 0.044 -17.541 1.00 92.94 99 ASP A N 1
ATOM 740 C CA . ASP A 1 99 ? -8.557 1.306 -17.040 1.00 92.94 99 ASP A CA 1
ATOM 741 C C . ASP A 1 99 ? -7.571 2.008 -16.097 1.00 92.94 99 ASP A C 1
ATOM 743 O O . ASP A 1 99 ? -6.704 1.390 -15.482 1.00 92.94 99 ASP A O 1
ATOM 747 N N . SER A 1 100 ? -7.737 3.322 -15.932 1.00 88.00 100 SER A N 1
ATOM 748 C CA . SER A 1 100 ? -6.947 4.125 -14.990 1.00 88.00 100 SER A CA 1
ATOM 749 C C . SER A 1 100 ? -7.524 4.172 -13.575 1.00 88.00 100 SER A C 1
ATOM 751 O O . SER A 1 100 ? -6.834 4.575 -12.643 1.00 88.00 100 SER A O 1
ATOM 753 N N . THR A 1 101 ? -8.790 3.797 -13.392 1.00 90.75 101 THR A N 1
ATOM 754 C CA . THR A 1 101 ? -9.453 3.772 -12.085 1.00 90.75 101 THR A CA 1
ATOM 755 C C . THR A 1 101 ? -10.584 2.745 -12.057 1.00 90.75 101 THR A C 1
ATOM 757 O O . THR A 1 101 ? -11.139 2.355 -13.091 1.00 90.75 101 THR A O 1
ATOM 760 N N . GLY A 1 102 ? -10.966 2.334 -10.851 1.00 92.31 102 GLY A N 1
ATOM 761 C CA . GLY A 1 102 ? -12.174 1.555 -10.600 1.00 92.31 102 GLY A CA 1
ATOM 762 C C . GLY A 1 102 ? -11.893 0.251 -9.869 1.00 92.31 102 GLY A C 1
ATOM 763 O O . GLY A 1 102 ? -10.811 0.029 -9.337 1.00 92.31 102 GLY A O 1
ATOM 764 N N . THR A 1 103 ? -12.892 -0.619 -9.823 1.00 93.75 103 THR A N 1
ATOM 765 C CA . THR A 1 103 ? -12.765 -1.957 -9.241 1.00 93.75 103 THR A CA 1
ATOM 766 C C . THR A 1 103 ? -13.006 -2.992 -10.326 1.00 93.75 103 THR A C 1
ATOM 768 O O . THR A 1 103 ? -13.975 -2.872 -11.079 1.00 93.75 103 THR A O 1
ATOM 771 N N . ASP A 1 104 ? -12.126 -3.985 -10.390 1.00 96.06 104 ASP A N 1
ATOM 772 C CA . ASP A 1 104 ? -12.273 -5.182 -11.208 1.00 96.06 104 ASP A CA 1
ATOM 773 C C . ASP A 1 104 ? -12.434 -6.423 -10.321 1.00 96.06 104 ASP A C 1
ATOM 775 O O . ASP A 1 104 ? -12.184 -6.391 -9.110 1.00 96.06 104 ASP A O 1
ATOM 779 N N . THR A 1 105 ? -12.895 -7.522 -10.905 1.00 95.56 105 THR A N 1
ATOM 780 C CA . THR A 1 105 ? -13.077 -8.788 -10.194 1.00 95.56 105 THR A CA 1
ATOM 781 C C . THR A 1 105 ? -12.517 -9.932 -11.013 1.00 95.56 105 THR A C 1
ATOM 783 O O . THR A 1 105 ? -12.945 -10.182 -12.136 1.00 95.56 105 THR A O 1
ATOM 786 N N . LEU A 1 106 ? -11.569 -10.652 -10.425 1.00 95.12 106 LEU A N 1
ATOM 787 C CA . LEU A 1 106 ? -11.051 -11.900 -10.966 1.00 95.12 106 LEU A CA 1
ATOM 788 C C . LEU A 1 106 ? -11.629 -13.038 -10.137 1.00 95.12 106 LEU A C 1
ATOM 790 O O . LEU A 1 106 ? -11.453 -13.052 -8.927 1.00 95.12 106 LEU A O 1
ATOM 794 N N . ALA A 1 107 ? -12.312 -13.983 -10.770 1.00 94.25 107 ALA A N 1
ATOM 795 C CA . ALA A 1 107 ? -12.850 -15.157 -10.096 1.00 94.25 107 ALA A CA 1
ATOM 796 C C . ALA A 1 107 ? -12.032 -16.395 -10.480 1.00 94.25 107 ALA A C 1
ATOM 798 O O . ALA A 1 107 ? -11.594 -16.521 -11.628 1.00 94.25 107 ALA A O 1
ATOM 799 N N . TYR A 1 108 ? -11.806 -17.296 -9.529 1.00 93.31 108 TYR A N 1
ATOM 800 C CA . TYR A 1 108 ? -11.017 -18.505 -9.740 1.00 93.31 108 TYR A CA 1
ATOM 801 C C . TYR A 1 108 ? -11.628 -19.715 -9.034 1.00 93.31 108 TYR A C 1
ATOM 803 O O . TYR A 1 108 ? -12.418 -19.590 -8.099 1.00 93.31 108 TYR A O 1
ATOM 811 N N . THR A 1 109 ? -11.256 -20.894 -9.523 1.00 92.50 109 THR A N 1
ATOM 812 C CA . THR A 1 109 ? -11.628 -22.193 -8.960 1.00 92.50 109 THR A CA 1
ATOM 813 C C . THR A 1 109 ? -10.369 -22.936 -8.548 1.00 92.50 109 THR A C 1
ATOM 815 O O . THR A 1 109 ? -9.415 -22.993 -9.325 1.00 92.50 109 THR A O 1
ATOM 818 N N . VAL A 1 110 ? -10.391 -23.534 -7.361 1.00 91.56 110 VAL A N 1
ATOM 819 C CA . VAL A 1 110 ? -9.354 -24.413 -6.820 1.00 91.56 110 VAL A CA 1
ATOM 820 C C . VAL A 1 110 ? -9.907 -25.831 -6.753 1.00 91.56 110 VAL A C 1
ATOM 822 O O . VAL A 1 110 ? -10.935 -26.060 -6.129 1.00 91.56 110 VAL A O 1
ATOM 825 N N . CYS A 1 111 ? -9.220 -26.793 -7.360 1.00 89.44 111 CYS A N 1
ATOM 826 C CA . CYS A 1 111 ? -9.610 -28.202 -7.387 1.00 89.44 111 CYS A CA 1
ATOM 827 C C . CYS A 1 111 ? -8.484 -29.084 -6.824 1.00 89.44 111 CYS A C 1
ATOM 829 O O . CYS A 1 111 ? -7.567 -29.452 -7.575 1.00 89.44 111 CYS A O 1
ATOM 831 N N . PRO A 1 112 ? -8.512 -29.428 -5.524 1.00 87.62 112 PRO A N 1
ATOM 832 C CA . PRO A 1 112 ? -7.576 -30.386 -4.952 1.00 87.62 112 PRO A CA 1
ATOM 833 C C . PRO A 1 112 ? -7.883 -31.820 -5.410 1.00 87.62 112 PRO A C 1
ATOM 835 O O . PRO A 1 112 ? -9.050 -32.182 -5.584 1.00 87.62 112 PRO A O 1
ATOM 838 N N . PRO A 1 113 ? -6.866 -32.685 -5.561 1.00 86.50 113 PRO A N 1
ATOM 839 C CA . PRO A 1 113 ? -7.085 -34.089 -5.888 1.00 86.50 113 PRO A CA 1
ATOM 840 C C . PRO A 1 113 ? -7.956 -34.799 -4.840 1.00 86.50 113 PRO A C 1
ATOM 842 O O . PRO A 1 113 ? -7.658 -34.777 -3.647 1.00 86.50 113 PRO A O 1
ATOM 845 N N . GLY A 1 114 ? -9.025 -35.461 -5.293 1.00 84.00 114 GLY A N 1
ATOM 846 C CA . GLY A 1 114 ? -9.908 -36.255 -4.429 1.00 84.00 114 GLY A CA 1
ATOM 847 C C . GLY A 1 114 ? -10.821 -35.442 -3.502 1.00 84.00 114 GLY A C 1
ATOM 848 O O . GLY A 1 114 ? -11.455 -36.032 -2.630 1.00 84.00 114 GLY A O 1
ATOM 849 N N . GLN A 1 115 ? -10.904 -34.120 -3.680 1.00 84.00 115 GLN A N 1
ATOM 850 C CA . GLN A 1 115 ? -11.789 -33.230 -2.923 1.00 84.00 115 GLN A CA 1
ATOM 851 C C . GLN A 1 115 ? -12.657 -32.401 -3.883 1.00 84.00 115 GLN A C 1
ATOM 853 O O . GLN A 1 115 ? -12.280 -32.225 -5.045 1.00 84.00 115 GLN A O 1
ATOM 858 N N . PRO A 1 116 ? -13.820 -31.890 -3.437 1.00 85.00 116 PRO A N 1
ATOM 859 C CA . PRO A 1 116 ? -14.597 -30.946 -4.231 1.00 85.00 116 PRO A CA 1
ATOM 860 C C . PRO A 1 116 ? -13.791 -29.689 -4.556 1.00 85.00 116 PRO A C 1
ATOM 862 O O . PRO A 1 116 ? -12.961 -29.245 -3.762 1.00 85.00 116 PRO A O 1
ATOM 865 N N . CYS A 1 117 ? -14.058 -29.114 -5.726 1.00 88.06 117 CYS A N 1
ATOM 866 C CA . CYS A 1 117 ? -13.526 -27.804 -6.058 1.00 88.06 117 CYS A CA 1
ATOM 867 C C . CYS A 1 117 ? -14.226 -26.713 -5.241 1.00 88.06 117 CYS A C 1
ATOM 869 O O . CYS A 1 117 ? -15.401 -26.850 -4.898 1.00 88.06 117 CYS A O 1
ATOM 871 N N . ASP A 1 118 ? -13.519 -25.615 -5.012 1.00 90.69 118 ASP A N 1
ATOM 872 C CA . ASP A 1 118 ? -14.019 -24.421 -4.333 1.00 90.69 118 ASP A CA 1
ATOM 873 C C . ASP A 1 118 ? -13.728 -23.174 -5.176 1.00 90.69 118 ASP A C 1
ATOM 875 O O . ASP A 1 118 ? -12.837 -23.187 -6.032 1.00 90.69 118 ASP A O 1
ATOM 879 N N . THR A 1 119 ? -14.491 -22.107 -4.968 1.00 90.19 119 THR A N 1
ATOM 880 C CA . THR A 1 119 ? -14.405 -20.870 -5.752 1.00 90.19 119 THR A CA 1
ATOM 881 C C . THR A 1 119 ? -14.229 -19.651 -4.869 1.00 90.19 119 THR A C 1
ATOM 883 O O . THR A 1 119 ? -14.870 -19.506 -3.832 1.00 90.19 119 THR A O 1
ATOM 886 N N . ALA A 1 120 ? -13.394 -18.727 -5.331 1.00 90.81 120 ALA A N 1
ATOM 887 C CA . ALA A 1 120 ? -13.150 -17.459 -4.665 1.00 90.81 120 ALA A CA 1
ATOM 888 C C . ALA A 1 120 ? -12.928 -16.342 -5.687 1.00 90.81 120 ALA A C 1
ATOM 890 O O . ALA A 1 120 ? -12.840 -16.562 -6.902 1.00 90.81 120 ALA A O 1
ATOM 891 N N . ALA A 1 121 ? -12.894 -15.112 -5.185 1.00 92.44 121 ALA A N 1
ATOM 892 C CA . ALA A 1 121 ? -12.711 -13.920 -5.989 1.00 92.44 121 ALA A CA 1
ATOM 893 C C . ALA A 1 121 ? -11.631 -13.007 -5.419 1.00 92.44 121 ALA A C 1
ATOM 895 O O . ALA A 1 121 ? -11.534 -12.797 -4.213 1.00 92.44 121 ALA A O 1
ATOM 896 N N . VAL A 1 122 ? -10.887 -12.381 -6.323 1.00 94.19 122 VAL A N 1
ATOM 897 C CA . VAL A 1 122 ? -9.999 -11.263 -6.041 1.00 94.19 122 VAL A CA 1
ATOM 898 C C . VAL A 1 122 ? -10.738 -9.972 -6.367 1.00 94.19 122 VAL A C 1
ATOM 900 O O . VAL A 1 122 ? -11.079 -9.710 -7.526 1.00 94.19 122 VAL A O 1
ATOM 903 N N . LYS A 1 123 ? -10.933 -9.119 -5.360 1.00 93.88 123 LYS A N 1
ATOM 904 C CA . LYS A 1 123 ? -11.341 -7.729 -5.582 1.00 93.88 123 LYS A CA 1
ATOM 905 C C . LYS A 1 123 ? -10.106 -6.897 -5.915 1.00 93.88 123 LYS A C 1
ATOM 907 O O . LYS A 1 123 ? -9.275 -6.635 -5.044 1.00 93.88 123 LYS A O 1
ATOM 912 N N . ILE A 1 124 ? -10.005 -6.448 -7.162 1.00 93.19 124 ILE A N 1
ATOM 913 C CA . ILE A 1 124 ? -8.870 -5.661 -7.647 1.00 93.19 124 ILE A CA 1
ATOM 914 C C . ILE A 1 124 ? -9.271 -4.191 -7.651 1.00 93.19 124 ILE A C 1
ATOM 916 O O . ILE A 1 124 ? -10.192 -3.795 -8.360 1.00 93.19 124 ILE A O 1
ATOM 920 N N . THR A 1 125 ? -8.592 -3.363 -6.866 1.00 91.81 125 THR A N 1
ATOM 921 C CA . THR A 1 125 ? -8.776 -1.909 -6.922 1.00 91.81 125 THR A CA 1
ATOM 922 C C . THR A 1 125 ? -7.717 -1.317 -7.839 1.00 91.81 125 THR A C 1
ATOM 924 O O . THR A 1 125 ? -6.530 -1.544 -7.641 1.00 91.81 125 THR A O 1
ATOM 927 N N . ILE A 1 126 ? -8.148 -0.575 -8.855 1.00 91.25 126 ILE A N 1
ATOM 928 C CA . ILE A 1 126 ? -7.288 0.176 -9.763 1.00 91.25 126 ILE A CA 1
ATOM 929 C C . ILE A 1 126 ? -7.337 1.627 -9.306 1.00 91.25 126 ILE A C 1
ATOM 931 O O . ILE A 1 126 ? -8.388 2.272 -9.350 1.00 91.25 126 ILE A O 1
ATOM 935 N N . SER A 1 127 ? -6.209 2.131 -8.832 1.00 86.44 127 SER A N 1
ATOM 936 C CA . SER A 1 127 ? -6.075 3.526 -8.435 1.00 86.44 127 SER A CA 1
ATOM 937 C C . SER A 1 127 ? -4.629 3.959 -8.579 1.00 86.44 127 SER A C 1
ATOM 939 O O . SER A 1 127 ? -3.711 3.161 -8.394 1.00 86.44 127 SER A O 1
ATOM 941 N N . ALA A 1 128 ? -4.448 5.235 -8.896 1.00 77.12 128 ALA A N 1
ATOM 942 C CA . ALA A 1 128 ? -3.162 5.895 -8.767 1.00 77.12 128 ALA A CA 1
ATOM 943 C C . ALA A 1 128 ? -2.718 5.981 -7.303 1.00 77.12 128 ALA A C 1
ATOM 945 O O . ALA A 1 128 ? -1.525 6.010 -7.048 1.00 77.12 128 ALA A O 1
ATOM 946 N N . ASP A 1 129 ? -3.654 5.998 -6.355 1.00 71.00 129 ASP A N 1
ATOM 947 C CA . ASP A 1 129 ? -3.341 6.247 -4.953 1.00 71.00 129 ASP A CA 1
ATOM 948 C C . ASP A 1 129 ? -2.540 5.113 -4.317 1.00 71.00 129 ASP A C 1
ATOM 950 O O . ASP A 1 129 ? -2.970 3.953 -4.276 1.00 71.00 129 ASP A O 1
ATOM 954 N N . SER A 1 130 ? -1.412 5.484 -3.713 1.00 59.28 130 SER A N 1
ATOM 955 C CA . SER A 1 130 ? -0.751 4.660 -2.713 1.00 59.28 130 SER A CA 1
ATOM 956 C C . SER A 1 130 ? -1.639 4.622 -1.458 1.00 59.28 130 SER A C 1
ATOM 958 O O . SER A 1 130 ? -1.788 5.589 -0.717 1.00 59.28 130 SER A O 1
ATOM 960 N N . ILE A 1 131 ? -2.351 3.510 -1.270 1.00 56.50 131 ILE A N 1
ATOM 961 C CA . ILE A 1 131 ? -3.348 3.356 -0.203 1.00 56.50 131 ILE A CA 1
ATOM 962 C C . ILE A 1 131 ? -2.710 3.616 1.172 1.00 56.50 131 ILE A C 1
ATOM 964 O O . ILE A 1 131 ? -1.595 3.181 1.448 1.00 56.50 131 ILE A O 1
ATOM 968 N N . THR A 1 132 ? -3.489 4.165 2.103 1.00 52.59 132 THR A N 1
ATOM 969 C CA . THR A 1 132 ? -3.222 4.250 3.554 1.00 52.59 132 THR A CA 1
ATOM 970 C C . THR A 1 132 ? -3.061 2.898 4.266 1.00 52.59 132 THR A C 1
ATOM 972 O O . THR A 1 132 ? -3.060 2.835 5.498 1.00 52.59 132 THR A O 1
ATOM 975 N N . ARG A 1 133 ? -2.959 1.789 3.526 1.00 60.47 133 ARG A N 1
ATOM 976 C CA . ARG A 1 133 ? -2.750 0.470 4.116 1.00 60.47 133 ARG A CA 1
ATOM 977 C C . ARG A 1 133 ? -1.268 0.323 4.459 1.00 60.47 133 ARG A C 1
ATOM 979 O O . ARG A 1 133 ? -0.434 0.540 3.585 1.00 60.47 133 ARG A O 1
ATOM 986 N N . PRO A 1 134 ? -0.924 -0.124 5.679 1.00 62.59 134 PRO A N 1
ATOM 987 C CA . PRO A 1 134 ? 0.471 -0.389 6.040 1.00 62.59 134 PRO A CA 1
ATOM 988 C C . PRO A 1 134 ? 1.112 -1.464 5.143 1.00 62.59 134 PRO A C 1
ATOM 990 O O . PRO A 1 134 ? 2.330 -1.512 5.012 1.00 62.59 134 PRO A O 1
ATOM 993 N N . CYS A 1 135 ? 0.280 -2.289 4.497 1.00 72.50 135 CYS A N 1
ATOM 994 C CA . CYS A 1 135 ? 0.663 -3.421 3.669 1.00 72.50 135 CYS A CA 1
ATOM 995 C C . CYS A 1 135 ? -0.103 -3.402 2.341 1.00 72.50 135 CYS A C 1
ATOM 997 O O . CYS A 1 135 ? -1.338 -3.455 2.348 1.00 72.50 135 CYS A O 1
ATOM 999 N N . PHE A 1 136 ? 0.606 -3.401 1.214 1.00 74.06 136 PHE A N 1
ATOM 1000 C CA . PHE A 1 136 ? -0.003 -3.592 -0.111 1.00 74.06 136 PHE A CA 1
ATOM 1001 C C . PHE A 1 136 ? 0.839 -4.431 -1.084 1.00 74.06 136 PHE A C 1
ATOM 1003 O O . PHE A 1 136 ? 0.416 -4.639 -2.216 1.00 74.06 136 PHE A O 1
ATOM 1010 N N . GLY A 1 137 ? 1.950 -5.008 -0.618 1.00 82.50 137 GLY A N 1
ATOM 1011 C CA . GLY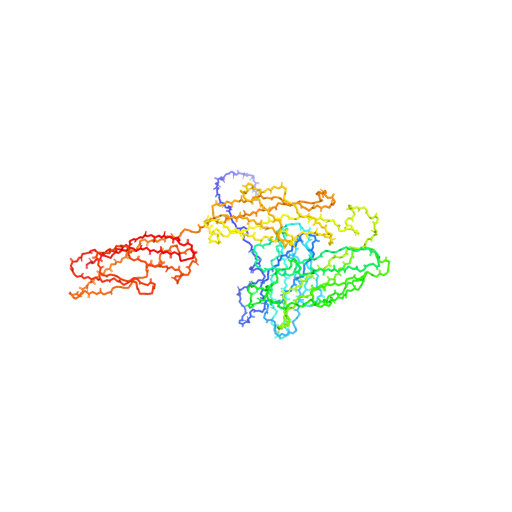 A 1 137 ? 2.765 -5.944 -1.389 1.00 82.50 137 GLY A CA 1
ATOM 1012 C C . GLY A 1 137 ? 3.927 -5.271 -2.111 1.00 82.50 137 GLY A C 1
ATOM 1013 O O . GLY A 1 137 ? 4.354 -4.175 -1.735 1.00 82.50 137 GLY A O 1
ATOM 1014 N N . ALA A 1 138 ? 4.457 -5.985 -3.101 1.00 88.81 138 ALA A N 1
ATOM 1015 C CA . ALA A 1 138 ? 5.458 -5.453 -4.010 1.00 88.81 138 ALA A CA 1
ATOM 1016 C C . ALA A 1 138 ? 4.780 -4.610 -5.097 1.00 88.81 138 ALA A C 1
ATOM 1018 O O . ALA A 1 138 ? 3.684 -4.937 -5.562 1.00 88.81 138 ALA A O 1
ATOM 1019 N N . VAL A 1 139 ? 5.413 -3.504 -5.455 1.00 88.25 139 VAL A N 1
ATOM 1020 C CA . VAL A 1 139 ? 4.903 -2.496 -6.377 1.00 88.25 139 VAL A CA 1
ATOM 1021 C C . VAL A 1 139 ? 5.671 -2.606 -7.687 1.00 88.25 139 VAL A C 1
ATOM 1023 O O . VAL A 1 139 ? 6.869 -2.855 -7.662 1.00 88.25 139 VAL A O 1
ATOM 1026 N N . PRO A 1 140 ? 5.023 -2.428 -8.849 1.00 90.62 140 PRO A N 1
ATOM 1027 C CA . PRO A 1 140 ? 5.735 -2.491 -10.116 1.00 90.62 140 PRO A CA 1
ATOM 1028 C C . PRO A 1 140 ? 6.855 -1.449 -10.213 1.00 90.62 140 PRO A C 1
ATOM 1030 O O . PRO A 1 140 ? 6.654 -0.276 -9.893 1.00 90.62 140 PRO A O 1
ATOM 1033 N N . ASP A 1 141 ? 8.004 -1.874 -10.725 1.00 92.25 141 ASP A N 1
ATOM 1034 C CA . ASP A 1 141 ? 9.171 -1.032 -10.959 1.00 92.25 141 ASP A CA 1
ATOM 1035 C C . ASP A 1 141 ? 9.324 -0.700 -12.436 1.00 92.25 141 ASP A C 1
ATOM 1037 O O . ASP A 1 141 ? 8.992 -1.490 -13.327 1.00 92.25 141 ASP A O 1
ATOM 1041 N N . ILE A 1 142 ? 9.911 0.465 -12.697 1.00 91.06 142 ILE A N 1
ATOM 1042 C CA . ILE A 1 142 ? 10.246 0.897 -14.046 1.00 91.06 142 ILE A CA 1
ATOM 1043 C C . ILE A 1 142 ? 11.706 1.329 -14.092 1.00 91.06 142 ILE A C 1
ATOM 1045 O O . ILE A 1 142 ? 12.158 2.144 -13.286 1.00 91.06 142 ILE A O 1
ATOM 1049 N N . ALA A 1 143 ? 12.424 0.804 -15.080 1.00 92.38 143 ALA A N 1
ATOM 1050 C CA . ALA A 1 143 ? 13.800 1.166 -15.369 1.00 92.38 143 ALA A CA 1
ATOM 1051 C C . ALA A 1 143 ? 13.997 1.440 -16.861 1.00 92.38 143 ALA A C 1
ATOM 1053 O O . ALA A 1 143 ? 13.217 1.024 -17.717 1.00 92.38 143 ALA A O 1
ATOM 1054 N N . GLN A 1 144 ? 15.082 2.125 -17.172 1.00 91.81 144 GLN A N 1
ATOM 1055 C CA . GLN A 1 144 ? 15.506 2.482 -18.505 1.00 91.81 144 GLN A CA 1
ATOM 1056 C C . GLN A 1 144 ? 17.017 2.313 -18.629 1.00 91.81 144 GLN A C 1
ATOM 1058 O O . GLN A 1 144 ? 17.791 2.694 -17.747 1.00 91.81 144 GLN A O 1
ATOM 1063 N N . THR A 1 145 ? 17.438 1.779 -19.771 1.00 92.69 145 THR A N 1
ATOM 1064 C CA . THR A 1 145 ? 18.845 1.682 -20.156 1.00 92.69 145 THR A CA 1
ATOM 1065 C C . THR A 1 145 ? 19.025 1.911 -21.655 1.00 92.69 145 THR A C 1
ATOM 1067 O O . THR A 1 145 ? 18.063 1.945 -22.425 1.00 92.69 145 THR A O 1
ATOM 1070 N N . THR A 1 146 ? 20.276 2.077 -22.078 1.00 91.56 146 THR A N 1
ATOM 1071 C CA . THR A 1 146 ? 20.642 2.112 -23.497 1.00 91.56 146 THR A CA 1
ATOM 1072 C C . THR A 1 146 ? 21.104 0.742 -23.983 1.00 91.56 146 THR A C 1
ATOM 1074 O O . THR A 1 146 ? 21.484 -0.108 -23.176 1.00 91.56 146 THR A O 1
ATOM 1077 N N . LEU A 1 147 ? 21.149 0.543 -25.303 1.00 91.12 147 LEU A N 1
ATOM 1078 C CA . LEU A 1 147 ? 21.632 -0.698 -25.919 1.00 91.12 147 LEU A CA 1
ATOM 1079 C C . LEU A 1 147 ? 22.961 -1.173 -25.308 1.00 91.12 147 LEU A C 1
ATOM 1081 O O . LEU A 1 147 ? 23.910 -0.400 -25.159 1.00 91.12 147 LEU A O 1
ATOM 1085 N N . GLY A 1 148 ? 23.008 -2.458 -24.951 1.00 91.38 148 GLY A N 1
ATOM 1086 C CA . GLY A 1 148 ? 24.194 -3.133 -24.417 1.00 91.38 148 GLY A CA 1
ATOM 1087 C C . GLY A 1 148 ? 24.682 -2.650 -23.046 1.00 91.38 148 GLY A C 1
ATOM 1088 O O . GLY A 1 148 ? 25.710 -3.139 -22.583 1.00 91.38 148 GLY A O 1
ATOM 1089 N N . LYS A 1 149 ? 23.988 -1.712 -22.384 1.00 94.62 149 LYS A N 1
ATOM 1090 C CA . LYS A 1 149 ? 24.371 -1.226 -21.052 1.00 94.62 149 LYS A CA 1
ATOM 1091 C C . LYS A 1 149 ? 23.523 -1.860 -19.961 1.00 94.62 149 LYS A C 1
ATOM 1093 O O . LYS A 1 149 ? 22.298 -1.926 -20.069 1.00 94.62 149 LYS A O 1
ATOM 1098 N N . SER A 1 150 ? 24.185 -2.279 -18.889 1.00 95.62 150 SER A N 1
ATOM 1099 C CA . SER A 1 150 ? 23.514 -2.772 -17.693 1.00 95.62 150 SER A CA 1
ATOM 1100 C C . SER A 1 150 ? 22.865 -1.640 -16.896 1.00 95.62 150 SER A C 1
ATOM 1102 O O . SER A 1 150 ? 23.408 -0.536 -16.840 1.00 95.62 150 SER A O 1
ATOM 1104 N N . VAL A 1 151 ? 21.759 -1.940 -16.220 1.00 94.81 151 VAL A N 1
ATOM 1105 C CA . VAL A 1 151 ? 21.085 -1.039 -15.274 1.00 94.81 151 VAL A CA 1
ATOM 1106 C C . VAL A 1 151 ? 20.783 -1.769 -13.970 1.00 94.81 151 VAL A C 1
ATOM 1108 O O . VAL A 1 151 ? 20.395 -2.938 -13.989 1.00 94.81 151 VAL A O 1
ATOM 1111 N N . GLU A 1 152 ? 20.975 -1.082 -12.846 1.00 94.62 152 GLU A N 1
ATOM 1112 C CA . GLU A 1 152 ? 20.560 -1.554 -11.525 1.00 94.62 152 GLU A CA 1
ATOM 1113 C C . GLU A 1 152 ? 19.160 -1.027 -11.186 1.00 94.62 152 GLU A C 1
ATOM 1115 O O . GLU A 1 152 ? 18.856 0.145 -11.415 1.00 94.62 152 GLU A O 1
ATOM 1120 N N . VAL A 1 153 ? 18.311 -1.894 -10.632 1.00 93.12 153 VAL A N 1
ATOM 1121 C CA . VAL A 1 153 ? 16.927 -1.598 -10.253 1.00 93.12 153 VAL A CA 1
ATOM 1122 C C . VAL A 1 153 ? 16.728 -1.900 -8.767 1.00 93.12 153 VAL A C 1
ATOM 1124 O O . VAL A 1 153 ? 16.873 -3.043 -8.323 1.00 93.12 153 VAL A O 1
ATOM 1127 N N . PHE A 1 154 ? 16.383 -0.870 -7.993 1.00 91.19 154 PHE A N 1
ATOM 1128 C CA . PHE A 1 154 ? 16.136 -0.950 -6.549 1.00 91.19 154 PHE A CA 1
ATOM 1129 C C . PHE A 1 154 ? 14.680 -1.333 -6.245 1.00 91.19 154 PHE A C 1
ATOM 1131 O O . PHE A 1 154 ? 13.917 -0.529 -5.714 1.00 91.19 154 PHE A O 1
ATOM 1138 N N . VAL A 1 155 ? 14.327 -2.582 -6.550 1.00 91.62 155 VAL A N 1
ATOM 1139 C CA . VAL A 1 155 ? 12.947 -3.113 -6.541 1.00 91.62 155 VAL A CA 1
ATOM 1140 C C . VAL A 1 155 ? 12.224 -3.116 -5.185 1.00 91.62 155 VAL A C 1
ATOM 1142 O O . VAL A 1 155 ? 11.053 -3.442 -5.099 1.00 91.62 155 VAL A O 1
ATOM 1145 N N . LEU A 1 156 ? 12.914 -2.804 -4.084 1.00 89.44 156 LEU A N 1
ATOM 1146 C CA . LEU A 1 156 ? 12.313 -2.768 -2.743 1.00 89.44 156 LEU A CA 1
ATOM 1147 C C . LEU A 1 156 ? 11.955 -1.349 -2.274 1.00 89.44 156 LEU A C 1
ATOM 1149 O O . LEU A 1 156 ? 11.455 -1.182 -1.160 1.00 89.44 156 LEU A O 1
ATOM 1153 N N . GLN A 1 157 ? 12.270 -0.310 -3.055 1.00 85.69 157 GLN A N 1
ATOM 1154 C CA . GLN A 1 157 ? 12.204 1.078 -2.584 1.00 85.69 157 GLN A CA 1
ATOM 1155 C C . GLN A 1 157 ? 10.758 1.585 -2.417 1.00 85.69 157 GLN A C 1
ATOM 1157 O O . GLN A 1 157 ? 10.440 2.288 -1.451 1.00 85.69 157 GLN A O 1
ATOM 1162 N N . ASN A 1 158 ? 9.873 1.208 -3.335 1.00 83.56 158 ASN A N 1
ATOM 1163 C CA . ASN A 1 158 ? 8.446 1.549 -3.361 1.00 83.56 158 ASN A CA 1
ATOM 1164 C C . ASN A 1 158 ? 7.555 0.497 -2.665 1.00 83.56 158 ASN A C 1
ATOM 1166 O O . ASN A 1 158 ? 6.407 0.803 -2.339 1.00 83.56 158 ASN A O 1
ATOM 1170 N N . ASP A 1 159 ? 8.099 -0.679 -2.356 1.00 86.88 159 ASP A N 1
ATOM 1171 C CA . ASP A 1 159 ? 7.405 -1.828 -1.769 1.00 86.88 159 ASP A CA 1
ATOM 1172 C C . ASP A 1 159 ? 6.905 -1.624 -0.330 1.00 86.88 159 ASP A C 1
ATOM 1174 O O . ASP A 1 159 ? 7.613 -1.116 0.546 1.00 86.88 159 ASP A O 1
ATOM 1178 N N . ARG A 1 160 ? 5.698 -2.120 -0.024 1.00 82.50 160 ARG A N 1
ATOM 1179 C CA . ARG A 1 160 ? 5.143 -2.191 1.345 1.00 82.50 160 ARG A CA 1
ATOM 1180 C C . ARG A 1 160 ? 4.689 -3.610 1.655 1.00 82.50 160 ARG A C 1
ATOM 1182 O O . ARG A 1 160 ? 3.509 -3.968 1.602 1.00 82.50 160 ARG A O 1
ATOM 1189 N N . LEU A 1 161 ? 5.694 -4.423 1.953 1.00 84.44 161 LEU A N 1
ATOM 1190 C CA . LEU A 1 161 ? 5.596 -5.855 2.208 1.00 84.44 161 LEU A CA 1
ATOM 1191 C C . LEU A 1 161 ? 5.216 -6.131 3.660 1.00 84.44 161 LEU A C 1
ATOM 1193 O O . LEU A 1 161 ? 5.729 -5.472 4.558 1.00 84.44 161 LEU A O 1
ATOM 1197 N N . CYS A 1 162 ? 4.386 -7.144 3.894 1.00 76.00 162 CYS A N 1
ATOM 1198 C CA . CYS A 1 162 ? 4.028 -7.587 5.239 1.00 76.00 162 CYS A CA 1
ATOM 1199 C C . CYS A 1 162 ? 4.139 -9.098 5.385 1.00 76.00 162 CYS A C 1
ATOM 1201 O O . CYS A 1 162 ? 3.885 -9.837 4.433 1.00 76.00 162 CYS A O 1
ATOM 1203 N N . ASP A 1 163 ? 4.521 -9.533 6.584 1.00 72.19 163 ASP A N 1
ATOM 1204 C CA . ASP A 1 163 ? 4.452 -10.933 6.988 1.00 72.19 163 ASP A CA 1
ATOM 1205 C C . ASP A 1 163 ? 3.162 -11.130 7.793 1.00 72.19 163 ASP A C 1
ATOM 1207 O O . ASP A 1 163 ? 2.749 -10.253 8.550 1.00 72.19 163 ASP A O 1
ATOM 1211 N N . SER A 1 164 ? 2.537 -12.293 7.643 1.00 62.41 164 SER A N 1
ATOM 1212 C CA . SER A 1 164 ? 1.387 -12.764 8.427 1.00 62.41 164 SER A CA 1
ATOM 1213 C C . SER A 1 164 ? 1.525 -12.577 9.948 1.00 62.41 164 SER A C 1
ATOM 1215 O O . SER A 1 164 ? 0.521 -12.527 10.653 1.00 62.41 164 SER A O 1
ATOM 1217 N N . THR A 1 165 ? 2.757 -12.454 10.448 1.00 54.97 165 THR A N 1
ATOM 1218 C CA . THR A 1 165 ? 3.097 -12.318 11.871 1.00 54.97 165 THR A CA 1
ATOM 1219 C C . THR A 1 165 ? 3.523 -10.907 12.297 1.00 54.97 165 THR A C 1
ATOM 1221 O O . THR A 1 165 ? 3.647 -10.661 13.495 1.00 54.97 165 THR A O 1
ATOM 1224 N N . ALA A 1 166 ? 3.739 -9.969 11.364 1.00 50.62 166 ALA A N 1
ATOM 1225 C CA . ALA A 1 166 ? 4.257 -8.636 11.675 1.00 50.62 166 ALA A CA 1
ATOM 1226 C C . ALA A 1 166 ? 3.639 -7.545 10.786 1.00 50.62 166 ALA A C 1
ATOM 1228 O O . ALA A 1 166 ? 3.812 -7.530 9.566 1.00 50.62 166 ALA A O 1
ATOM 1229 N N . SER A 1 167 ? 2.965 -6.585 11.426 1.00 51.75 167 SER A N 1
ATOM 1230 C CA . SER A 1 167 ? 2.395 -5.392 10.784 1.00 51.75 167 SER A CA 1
ATOM 1231 C C . SER A 1 167 ? 3.440 -4.337 10.397 1.00 51.75 167 SER A C 1
ATOM 1233 O O . SER A 1 167 ? 3.118 -3.422 9.645 1.00 51.75 167 SER A O 1
ATOM 1235 N N . ASP A 1 168 ? 4.674 -4.454 10.900 1.00 52.50 168 ASP A N 1
ATOM 1236 C CA . ASP A 1 168 ? 5.826 -3.630 10.523 1.00 52.50 168 ASP A CA 1
ATOM 1237 C C . ASP A 1 168 ? 6.992 -4.543 10.124 1.00 52.50 168 ASP A C 1
ATOM 1239 O O . ASP A 1 168 ? 7.488 -5.340 10.922 1.00 52.50 168 ASP A O 1
ATOM 1243 N N . THR A 1 169 ? 7.412 -4.443 8.863 1.00 58.91 169 THR A N 1
ATOM 1244 C CA . THR A 1 169 ? 8.483 -5.265 8.286 1.00 58.91 169 THR A CA 1
ATOM 1245 C C . THR A 1 169 ? 9.750 -4.490 7.981 1.00 58.91 169 THR A C 1
ATOM 1247 O O . THR A 1 169 ? 10.623 -4.998 7.269 1.00 58.91 169 THR A O 1
ATOM 1250 N N . SER A 1 170 ? 9.876 -3.272 8.508 1.00 59.56 170 SER A N 1
ATOM 1251 C CA . SER A 1 170 ? 11.098 -2.472 8.381 1.00 59.56 170 SER A CA 1
ATOM 1252 C C . SER A 1 170 ? 12.345 -3.244 8.838 1.00 59.56 170 SER A C 1
ATOM 1254 O O . SER A 1 170 ? 13.403 -3.097 8.235 1.00 59.56 170 SER A O 1
ATOM 1256 N N . ASN A 1 171 ? 12.190 -4.157 9.806 1.00 63.25 171 ASN A N 1
ATOM 1257 C CA . ASN A 1 171 ? 13.251 -5.026 10.325 1.00 63.25 171 ASN A CA 1
ATOM 1258 C C . ASN A 1 171 ? 13.301 -6.434 9.705 1.00 63.25 171 ASN A C 1
ATOM 1260 O O . ASN A 1 171 ? 14.146 -7.242 10.100 1.00 63.25 171 ASN A O 1
ATOM 1264 N N . LEU A 1 172 ? 12.413 -6.777 8.763 1.00 72.06 172 LEU A N 1
ATOM 1265 C CA . LEU A 1 172 ? 12.515 -8.072 8.092 1.00 72.06 172 LEU A CA 1
ATOM 1266 C C . LEU A 1 172 ? 13.744 -8.075 7.191 1.00 72.06 172 LEU A C 1
ATOM 1268 O O . LEU A 1 172 ? 13.877 -7.245 6.291 1.00 72.06 172 LEU A O 1
ATOM 1272 N N . LYS A 1 173 ? 14.608 -9.072 7.382 1.00 83.38 173 LYS A N 1
ATOM 1273 C CA . LYS A 1 173 ? 15.651 -9.381 6.411 1.00 83.38 173 LYS A CA 1
ATOM 1274 C C . LYS A 1 173 ? 14.966 -9.910 5.151 1.00 83.38 173 LYS A C 1
ATOM 1276 O O . LYS A 1 173 ? 14.340 -10.966 5.187 1.00 83.38 173 LYS A O 1
ATOM 1281 N N . LYS A 1 174 ? 15.045 -9.149 4.062 1.00 87.75 174 LYS A N 1
ATOM 1282 C CA . LYS A 1 174 ? 14.405 -9.449 2.775 1.00 87.75 174 LYS A CA 1
ATOM 1283 C C . LYS A 1 174 ? 15.438 -10.000 1.805 1.00 87.75 174 LYS A C 1
ATOM 1285 O O . LYS A 1 174 ? 16.587 -9.564 1.824 1.00 87.75 174 LYS A O 1
ATOM 1290 N N . VAL A 1 175 ? 15.022 -10.946 0.974 1.00 90.12 175 VAL A N 1
ATOM 1291 C CA . VAL A 1 175 ? 15.818 -11.441 -0.153 1.00 90.12 175 VAL A CA 1
ATOM 1292 C C . VAL A 1 175 ? 14.957 -11.386 -1.403 1.00 90.12 175 VAL A C 1
ATOM 1294 O O . VAL A 1 175 ? 13.819 -11.858 -1.393 1.00 90.12 175 VAL A O 1
ATOM 1297 N N . VAL A 1 176 ? 15.505 -10.791 -2.455 1.00 94.44 176 VAL A N 1
ATOM 1298 C CA . VAL A 1 176 ? 14.920 -10.756 -3.793 1.00 94.44 176 VAL A CA 1
ATOM 1299 C C . VAL A 1 176 ? 15.356 -11.995 -4.567 1.00 94.44 176 VAL A C 1
ATOM 1301 O O . VAL A 1 176 ? 16.514 -12.404 -4.501 1.00 94.44 176 VAL A O 1
ATOM 1304 N N . GLU A 1 177 ? 14.441 -12.565 -5.343 1.00 94.06 177 GLU A N 1
ATOM 1305 C CA . GLU A 1 177 ? 14.748 -13.580 -6.347 1.00 94.06 177 GLU A CA 1
ATOM 1306 C C . GLU A 1 177 ? 14.021 -13.297 -7.662 1.00 94.06 177 GLU A C 1
ATOM 1308 O O . GLU A 1 177 ? 12.949 -12.692 -7.676 1.00 94.06 177 GLU A O 1
ATOM 1313 N N . ILE A 1 178 ? 14.589 -13.775 -8.767 1.00 95.38 178 ILE A N 1
ATOM 1314 C CA . ILE A 1 178 ? 13.953 -13.708 -10.082 1.00 95.38 178 ILE A CA 1
ATOM 1315 C C . ILE A 1 178 ? 13.059 -14.938 -10.233 1.00 95.38 178 ILE A C 1
ATOM 1317 O O . ILE A 1 178 ? 13.532 -16.071 -10.167 1.00 95.38 178 ILE A O 1
ATOM 1321 N N . VAL A 1 179 ? 11.763 -14.699 -10.414 1.00 94.12 179 VAL A N 1
ATOM 1322 C CA . VAL A 1 179 ? 10.730 -15.732 -10.571 1.00 94.12 179 VAL A CA 1
ATOM 1323 C C . VAL A 1 179 ? 10.477 -16.020 -12.048 1.00 94.12 1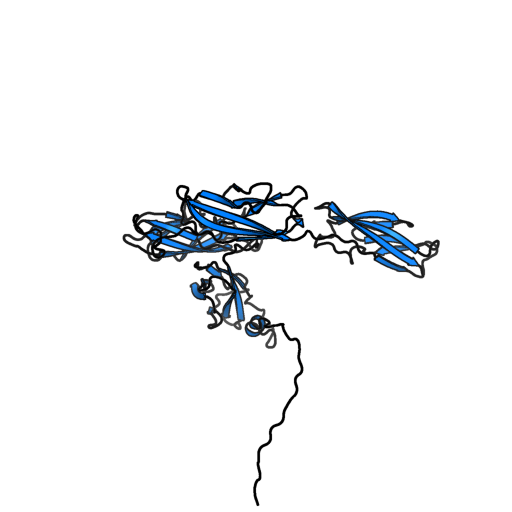79 VAL A C 1
ATOM 1325 O O . VAL A 1 179 ? 10.315 -17.177 -12.426 1.00 94.12 179 VAL A O 1
ATOM 1328 N N . GLU A 1 180 ? 10.473 -14.980 -12.881 1.00 94.75 180 GLU A N 1
ATOM 1329 C CA . GLU A 1 180 ? 10.400 -15.094 -14.338 1.00 94.75 180 GLU A CA 1
ATOM 1330 C C . GLU A 1 180 ? 11.486 -14.211 -14.951 1.00 94.75 180 GLU A C 1
ATOM 1332 O O . GLU A 1 180 ? 11.528 -13.004 -14.698 1.00 94.75 180 GLU A O 1
ATOM 1337 N N . SER A 1 181 ? 12.383 -14.825 -15.724 1.00 95.94 181 SER A N 1
ATOM 1338 C CA . SER A 1 181 ? 13.471 -14.121 -16.404 1.00 95.94 181 SER A CA 1
ATOM 1339 C C . SER A 1 181 ? 12.951 -13.231 -17.538 1.00 95.94 181 SER A C 1
ATOM 1341 O O . SER A 1 181 ? 11.959 -13.583 -18.182 1.00 95.94 181 SER A O 1
ATOM 1343 N N . PRO A 1 182 ? 13.649 -12.121 -17.839 1.00 97.06 182 PRO A N 1
ATOM 1344 C CA . PRO A 1 182 ? 13.343 -11.301 -19.005 1.00 97.06 182 PRO A CA 1
ATOM 1345 C C . PRO A 1 182 ? 13.492 -12.077 -20.317 1.00 97.06 182 PRO A C 1
ATOM 1347 O O . PRO A 1 182 ? 14.289 -13.012 -20.408 1.00 97.06 182 PRO A O 1
ATOM 1350 N N . LYS A 1 183 ? 12.732 -11.686 -21.348 1.00 97.12 183 LYS A N 1
ATOM 1351 C CA . LYS A 1 183 ? 12.729 -12.388 -22.645 1.00 97.12 183 LYS A CA 1
ATOM 1352 C C . LYS A 1 183 ? 13.843 -11.932 -23.580 1.00 97.12 183 LYS A C 1
ATOM 1354 O O . LYS A 1 183 ? 14.254 -12.706 -24.437 1.00 97.12 183 LYS A O 1
ATOM 1359 N N . ASN A 1 184 ? 14.300 -10.692 -23.444 1.00 97.25 184 ASN A N 1
ATOM 1360 C CA . ASN A 1 184 ? 15.230 -10.033 -24.358 1.00 97.25 184 ASN A CA 1
ATOM 1361 C C . ASN A 1 184 ? 16.460 -9.472 -23.624 1.00 97.25 184 ASN A C 1
ATOM 1363 O O . ASN A 1 184 ? 17.052 -8.465 -24.026 1.00 97.25 184 ASN A O 1
ATOM 1367 N N . GLY A 1 185 ? 16.881 -10.154 -22.561 1.00 96.88 185 GLY A N 1
ATOM 1368 C CA . GLY A 1 185 ? 18.058 -9.816 -21.778 1.00 96.88 185 GLY A CA 1
ATOM 1369 C C . GLY A 1 185 ? 18.360 -10.867 -20.721 1.00 96.88 185 GLY A C 1
ATOM 1370 O O . GLY A 1 185 ? 17.791 -11.955 -20.707 1.00 96.88 185 GLY A O 1
ATOM 1371 N N . SER A 1 186 ? 19.273 -10.532 -19.820 1.00 97.81 186 SER A N 1
ATOM 1372 C CA . SER A 1 186 ? 19.537 -11.312 -18.612 1.00 97.81 186 SER A CA 1
ATOM 1373 C C . SER A 1 186 ? 19.390 -10.426 -17.385 1.00 97.81 186 SER A C 1
ATOM 1375 O O . SER A 1 186 ? 19.686 -9.232 -17.432 1.00 97.81 186 SER A O 1
ATOM 1377 N N . ALA A 1 187 ? 18.923 -11.011 -16.287 1.00 97.81 187 ALA A N 1
ATOM 1378 C CA . ALA A 1 187 ? 18.819 -10.336 -15.007 1.00 97.81 187 ALA A CA 1
ATOM 1379 C C . ALA A 1 187 ? 19.475 -11.181 -13.917 1.00 97.81 187 ALA A C 1
ATOM 1381 O O . ALA A 1 187 ? 19.388 -12.407 -13.943 1.00 97.81 187 ALA A O 1
ATOM 1382 N N . ASN A 1 188 ? 20.1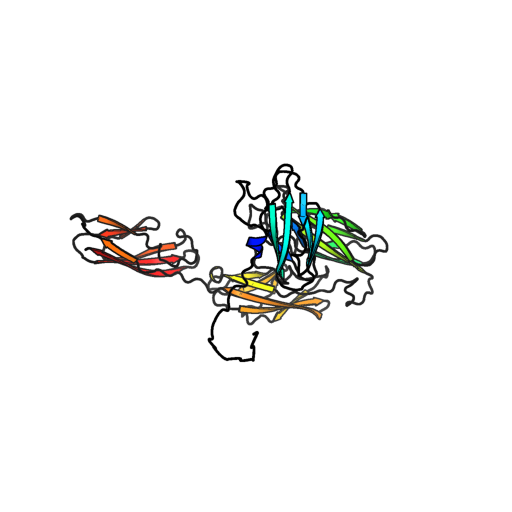24 -10.519 -12.963 1.00 97.06 188 ASN A N 1
ATOM 1383 C CA . ASN A 1 188 ? 20.747 -11.152 -11.807 1.00 97.06 188 ASN A CA 1
ATOM 1384 C C . ASN A 1 188 ? 20.435 -10.351 -10.545 1.00 97.06 188 ASN A C 1
ATOM 1386 O O . ASN A 1 188 ? 20.387 -9.122 -10.582 1.00 97.06 188 ASN A O 1
ATOM 1390 N N . VAL A 1 189 ? 20.262 -11.041 -9.421 1.00 95.38 189 VAL A N 1
ATOM 1391 C CA . VAL A 1 189 ? 20.180 -10.391 -8.108 1.00 95.38 189 VAL A CA 1
ATOM 1392 C C . VAL A 1 189 ? 21.572 -9.884 -7.729 1.00 95.38 189 VAL A C 1
ATOM 1394 O O . VAL A 1 189 ? 22.562 -10.600 -7.890 1.00 95.38 189 VAL A O 1
ATOM 1397 N N . THR A 1 190 ? 21.664 -8.648 -7.248 1.00 91.81 190 THR A N 1
ATOM 1398 C CA . THR A 1 190 ? 22.938 -8.040 -6.847 1.00 91.81 190 THR A CA 1
ATOM 1399 C C . THR A 1 190 ? 23.483 -8.641 -5.552 1.00 91.81 190 THR A C 1
ATOM 1401 O O . THR A 1 190 ? 22.770 -9.254 -4.748 1.00 91.81 190 THR A O 1
ATOM 1404 N N . VAL A 1 191 ? 24.781 -8.432 -5.317 1.00 80.31 191 VAL A N 1
ATOM 1405 C CA . VAL A 1 191 ? 25.423 -8.787 -4.048 1.00 80.31 191 VAL A CA 1
ATOM 1406 C C . VAL A 1 191 ? 24.747 -8.006 -2.918 1.00 80.31 191 VAL A C 1
ATOM 1408 O O . VAL A 1 191 ? 24.733 -6.780 -2.922 1.00 80.31 191 VAL A O 1
ATOM 1411 N N . GLY A 1 192 ? 24.177 -8.725 -1.950 1.00 76.44 192 GLY A N 1
ATOM 1412 C CA . GLY A 1 192 ? 23.365 -8.149 -0.872 1.00 76.44 192 GLY A CA 1
ATOM 1413 C C . GLY A 1 192 ? 21.876 -8.491 -0.965 1.00 76.44 192 GLY A C 1
ATOM 1414 O O . GLY A 1 192 ? 21.188 -8.406 0.047 1.00 76.44 192 GLY A O 1
ATOM 1415 N N . GLY A 1 193 ? 21.392 -8.961 -2.122 1.00 81.38 193 GLY A N 1
ATOM 1416 C CA . GLY A 1 193 ? 20.068 -9.582 -2.248 1.00 81.38 193 GLY A CA 1
ATOM 1417 C C . GLY A 1 193 ? 18.878 -8.620 -2.264 1.00 81.38 193 GLY A C 1
ATOM 1418 O O . GLY A 1 193 ? 17.757 -9.067 -2.028 1.00 81.38 193 GLY A O 1
ATOM 1419 N N . ILE A 1 194 ? 19.108 -7.321 -2.495 1.00 85.56 194 ILE A N 1
ATOM 1420 C CA . ILE A 1 194 ? 18.083 -6.264 -2.364 1.00 85.56 194 ILE A CA 1
ATOM 1421 C C . ILE A 1 194 ? 17.795 -5.481 -3.655 1.00 85.56 194 ILE A C 1
ATOM 1423 O O . ILE A 1 194 ? 16.836 -4.713 -3.687 1.00 85.56 194 ILE A O 1
ATOM 1427 N N . SER A 1 195 ? 18.598 -5.656 -4.706 1.00 91.38 195 SER A N 1
ATOM 1428 C CA . SER A 1 195 ? 18.397 -5.037 -6.024 1.00 91.38 195 SER A CA 1
ATOM 1429 C C . SER A 1 195 ? 18.658 -6.047 -7.147 1.00 91.38 195 SER A C 1
ATOM 1431 O O . SER A 1 195 ? 19.144 -7.159 -6.916 1.00 91.38 195 SER A O 1
ATOM 1433 N N . LEU A 1 196 ? 18.300 -5.670 -8.374 1.00 95.88 196 LEU A N 1
ATOM 1434 C CA . LEU A 1 196 ? 18.507 -6.465 -9.585 1.00 95.88 196 LEU A CA 1
ATOM 1435 C C . LEU A 1 196 ? 19.415 -5.713 -10.560 1.00 95.88 196 LEU A C 1
ATOM 1437 O O . LEU A 1 196 ? 19.294 -4.503 -10.702 1.00 95.88 196 LEU A O 1
ATOM 1441 N N . THR A 1 197 ? 20.286 -6.417 -11.278 1.00 96.69 197 THR A N 1
ATOM 1442 C CA . THR A 1 197 ? 20.978 -5.895 -12.465 1.00 96.69 197 THR A CA 1
ATOM 1443 C C . THR A 1 197 ? 20.393 -6.535 -13.712 1.00 96.69 197 THR A C 1
ATOM 1445 O O . THR A 1 197 ? 20.352 -7.760 -13.803 1.00 96.69 197 THR A O 1
ATOM 1448 N N . TYR A 1 198 ? 19.987 -5.717 -14.679 1.00 97.69 198 TYR A N 1
ATOM 1449 C CA . TYR A 1 198 ? 19.526 -6.152 -15.996 1.00 97.69 198 TYR A CA 1
ATOM 1450 C C . TYR A 1 198 ? 20.537 -5.767 -17.078 1.00 97.69 198 TYR A C 1
ATOM 1452 O O . TYR A 1 198 ? 21.032 -4.640 -17.083 1.00 97.69 198 TYR A O 1
ATOM 1460 N N . LEU A 1 199 ? 20.809 -6.682 -18.010 1.00 97.62 199 LEU A N 1
ATOM 1461 C CA . LEU A 1 199 ? 21.615 -6.464 -19.211 1.00 97.62 199 LEU A CA 1
ATOM 1462 C C . LEU A 1 199 ? 20.794 -6.873 -20.447 1.00 97.62 199 LEU A C 1
ATOM 1464 O O . LEU A 1 199 ? 20.492 -8.063 -20.587 1.00 97.62 199 LEU A O 1
ATOM 1468 N N . PRO A 1 200 ? 20.450 -5.939 -21.354 1.00 97.44 200 PRO A N 1
ATOM 1469 C CA . PRO A 1 200 ? 19.722 -6.278 -22.571 1.00 97.44 200 PRO A CA 1
ATOM 1470 C C . PRO A 1 200 ? 20.545 -7.190 -23.481 1.00 97.44 200 PRO A C 1
ATOM 1472 O O . PRO A 1 200 ? 21.770 -7.073 -23.564 1.00 97.44 200 PRO A O 1
ATOM 1475 N N . GLN A 1 201 ? 19.860 -8.072 -24.208 1.00 97.56 201 GLN A N 1
ATOM 1476 C CA . GLN A 1 201 ? 20.468 -8.849 -25.279 1.00 97.56 201 GLN A CA 1
ATOM 1477 C C . GLN A 1 201 ? 21.051 -7.897 -26.332 1.00 97.56 201 GLN A C 1
ATOM 1479 O O . GLN A 1 201 ? 20.497 -6.831 -26.611 1.00 97.56 201 GLN A O 1
ATOM 1484 N N . SER A 1 202 ? 22.182 -8.280 -26.929 1.00 95.00 202 SER A N 1
ATOM 1485 C CA . SER A 1 202 ? 22.831 -7.482 -27.972 1.00 95.00 202 SER A CA 1
ATOM 1486 C C . SER A 1 202 ? 21.843 -7.105 -29.083 1.00 95.00 202 SER A C 1
ATOM 1488 O O . SER A 1 202 ? 21.177 -7.972 -29.647 1.00 95.00 202 SER A O 1
ATOM 1490 N N . GLY A 1 203 ? 21.745 -5.806 -29.377 1.00 91.62 203 GLY A N 1
ATOM 1491 C CA . GLY A 1 203 ? 20.861 -5.256 -30.407 1.00 91.62 203 GLY A CA 1
ATOM 1492 C C . GLY A 1 203 ? 19.380 -5.141 -30.028 1.00 91.62 203 GLY A C 1
ATOM 1493 O O . GLY A 1 203 ? 18.610 -4.616 -30.830 1.00 91.62 203 GLY A O 1
ATOM 1494 N N . PHE A 1 204 ? 18.958 -5.588 -28.839 1.00 93.62 204 PHE A N 1
ATOM 1495 C CA . PHE A 1 204 ? 17.567 -5.442 -28.416 1.00 93.62 204 PHE A CA 1
ATOM 1496 C C . PHE A 1 204 ? 17.208 -3.972 -28.160 1.00 93.62 204 PHE A C 1
ATOM 1498 O O . PHE A 1 204 ? 17.933 -3.245 -27.478 1.00 93.62 204 PHE A O 1
ATOM 1505 N N . LYS A 1 205 ? 16.052 -3.565 -28.690 1.00 91.88 205 LYS A N 1
ATOM 1506 C CA . LYS A 1 205 ? 15.415 -2.264 -28.484 1.00 91.88 205 LYS A CA 1
ATOM 1507 C C . LYS A 1 205 ? 13.920 -2.492 -28.278 1.00 91.88 205 LYS A C 1
ATOM 1509 O O . LYS A 1 205 ? 13.310 -3.253 -29.028 1.00 91.88 205 LYS A O 1
ATOM 1514 N N . GLY A 1 206 ? 13.339 -1.825 -27.289 1.00 92.25 206 GLY A N 1
ATOM 1515 C CA . GLY A 1 206 ? 11.938 -1.983 -26.910 1.00 92.25 206 GLY A CA 1
ATOM 1516 C C . GLY A 1 206 ? 11.764 -2.203 -25.413 1.00 92.25 206 GLY A C 1
ATOM 1517 O O . GLY A 1 206 ? 12.617 -1.820 -24.613 1.00 92.25 206 GLY A O 1
ATOM 1518 N N . VAL A 1 207 ? 10.638 -2.810 -25.045 1.00 93.12 207 VAL A N 1
ATOM 1519 C CA . VAL A 1 207 ? 10.268 -3.076 -23.652 1.00 93.12 207 VAL A CA 1
ATOM 1520 C C . VAL A 1 207 ? 10.526 -4.537 -23.314 1.00 93.12 207 VAL A C 1
ATOM 1522 O O . VAL A 1 207 ? 10.096 -5.430 -24.045 1.00 93.12 207 VAL A O 1
ATOM 1525 N N . ASP A 1 208 ? 11.192 -4.775 -22.191 1.00 96.31 208 ASP A N 1
ATOM 1526 C CA . ASP A 1 208 ? 11.324 -6.099 -21.590 1.00 96.31 208 ASP A CA 1
ATOM 1527 C C . ASP A 1 208 ? 10.701 -6.120 -20.193 1.00 96.31 208 ASP A C 1
ATOM 1529 O O . ASP A 1 208 ? 10.510 -5.077 -19.563 1.00 96.31 208 ASP A O 1
ATOM 1533 N N . GLN A 1 209 ? 10.355 -7.311 -19.716 1.00 95.88 209 GLN A N 1
ATOM 1534 C CA . GLN A 1 209 ? 9.724 -7.493 -18.415 1.00 95.88 209 GLN A CA 1
ATOM 1535 C C . GLN A 1 209 ? 10.283 -8.709 -17.702 1.00 95.88 209 GLN A C 1
ATOM 1537 O O . GLN A 1 209 ? 10.490 -9.748 -18.318 1.00 95.88 209 GLN A O 1
ATOM 1542 N N . LEU A 1 210 ? 10.445 -8.590 -16.391 1.00 96.94 210 LEU A N 1
ATOM 1543 C CA . LEU A 1 210 ? 10.744 -9.710 -15.506 1.00 96.94 210 LEU A CA 1
ATOM 1544 C C . LEU A 1 210 ? 9.835 -9.666 -14.282 1.00 96.94 210 LEU A C 1
ATOM 1546 O O . LEU A 1 210 ? 9.260 -8.623 -13.954 1.00 96.94 210 LEU A O 1
ATOM 1550 N N . ILE A 1 211 ? 9.737 -10.797 -13.589 1.00 96.25 211 ILE A N 1
ATOM 1551 C CA . ILE A 1 211 ? 8.986 -10.911 -12.338 1.00 96.25 211 ILE A CA 1
ATOM 1552 C C . ILE A 1 211 ? 9.949 -11.298 -11.230 1.00 96.25 211 ILE A C 1
ATOM 1554 O O . ILE A 1 211 ? 10.697 -12.269 -11.364 1.00 96.25 211 ILE A O 1
ATOM 1558 N N . TYR A 1 212 ? 9.903 -10.558 -10.126 1.00 95.56 212 TYR A N 1
ATOM 1559 C CA . TYR A 1 212 ? 10.659 -10.870 -8.920 1.00 95.56 212 TYR A CA 1
ATOM 1560 C C . TYR A 1 212 ? 9.730 -11.268 -7.777 1.00 95.56 212 TYR A C 1
ATOM 1562 O O . TYR A 1 212 ? 8.563 -10.877 -7.715 1.00 95.56 212 TYR A O 1
ATOM 1570 N N . GLY A 1 213 ? 10.261 -12.073 -6.867 1.00 93.62 213 GLY A N 1
ATOM 1571 C CA . GLY A 1 213 ? 9.641 -12.398 -5.595 1.00 93.62 213 GLY A CA 1
ATOM 1572 C C . GLY A 1 213 ? 10.483 -11.851 -4.455 1.00 93.62 213 GLY A C 1
ATOM 1573 O O . GLY A 1 213 ? 11.712 -11.828 -4.539 1.00 93.62 213 GLY A O 1
ATOM 1574 N N . VAL A 1 214 ? 9.827 -11.429 -3.378 1.00 92.81 214 VAL A N 1
ATOM 1575 C CA . VAL A 1 214 ? 10.504 -11.013 -2.147 1.00 92.81 214 VAL A CA 1
ATOM 1576 C C . VAL A 1 214 ? 10.186 -12.006 -1.052 1.00 92.81 214 VAL A C 1
ATOM 1578 O O . VAL A 1 214 ? 9.016 -12.232 -0.740 1.00 92.81 214 VAL A O 1
ATOM 1581 N N . ARG A 1 215 ? 11.221 -12.580 -0.443 1.00 89.69 215 ARG A N 1
ATOM 1582 C CA . ARG A 1 215 ? 11.091 -13.519 0.671 1.00 89.69 215 ARG A CA 1
ATOM 1583 C C . ARG A 1 215 ? 11.538 -12.907 1.987 1.00 89.69 215 ARG A C 1
ATOM 1585 O O . ARG A 1 215 ? 12.465 -12.097 2.032 1.00 89.69 215 ARG A O 1
ATOM 1592 N N . ASN A 1 216 ? 10.914 -13.357 3.069 1.00 88.44 216 ASN A N 1
ATOM 1593 C CA . ASN A 1 216 ? 11.474 -13.235 4.405 1.00 88.44 216 ASN A CA 1
ATOM 1594 C C . ASN A 1 216 ? 12.661 -14.203 4.507 1.00 88.44 216 ASN A C 1
ATOM 1596 O O . ASN A 1 216 ? 12.490 -15.413 4.394 1.00 88.44 216 ASN A O 1
ATOM 1600 N N . ALA A 1 217 ? 13.867 -13.681 4.718 1.00 85.31 217 ALA A N 1
ATOM 1601 C CA . ALA A 1 217 ? 15.094 -14.472 4.753 1.00 85.31 217 ALA A CA 1
ATOM 1602 C C . ALA A 1 217 ? 15.133 -15.486 5.906 1.00 85.31 217 ALA A C 1
ATOM 1604 O O . ALA A 1 217 ? 15.867 -16.466 5.826 1.00 85.31 217 ALA A O 1
ATOM 1605 N N . SER A 1 218 ? 14.378 -15.240 6.980 1.00 85.38 218 SER A N 1
ATOM 1606 C CA . SER A 1 218 ? 14.350 -16.096 8.167 1.00 85.38 218 SER A CA 1
ATOM 1607 C C . SER A 1 218 ? 13.380 -17.264 8.012 1.00 85.38 218 SER A C 1
ATOM 1609 O O . SER A 1 218 ? 13.682 -18.372 8.440 1.00 85.38 218 SER A O 1
ATOM 1611 N N . THR A 1 219 ? 12.210 -17.024 7.414 1.00 85.31 219 THR A N 1
ATOM 1612 C CA . THR A 1 219 ? 11.152 -18.042 7.265 1.00 85.31 219 THR A CA 1
ATOM 1613 C C . THR A 1 219 ? 11.110 -18.663 5.874 1.00 85.31 219 THR A C 1
ATOM 1615 O O . THR A 1 219 ? 10.457 -19.681 5.683 1.00 85.31 219 THR A O 1
ATOM 1618 N N . ASN A 1 220 ? 11.802 -18.059 4.904 1.00 85.62 220 ASN A N 1
ATOM 1619 C CA . ASN A 1 220 ? 11.759 -18.391 3.481 1.00 85.62 220 ASN A CA 1
ATOM 1620 C C . ASN A 1 220 ? 10.369 -18.216 2.827 1.00 85.62 220 ASN A C 1
ATOM 1622 O O . ASN A 1 220 ? 10.159 -18.652 1.696 1.00 85.62 220 ASN A O 1
ATOM 1626 N N . ASN A 1 221 ? 9.428 -17.552 3.506 1.00 85.94 221 ASN A N 1
ATOM 1627 C CA . ASN A 1 221 ? 8.090 -17.284 2.980 1.00 85.94 221 ASN A CA 1
ATOM 1628 C C . ASN A 1 221 ? 8.090 -16.080 2.035 1.00 85.94 221 ASN A C 1
ATOM 1630 O O . ASN A 1 221 ? 8.767 -15.081 2.294 1.00 85.94 221 ASN A O 1
ATOM 1634 N N . TYR A 1 222 ? 7.267 -16.133 0.985 1.00 88.06 222 TYR A N 1
ATOM 1635 C CA . TYR A 1 222 ? 7.028 -14.982 0.117 1.00 88.06 222 TYR A CA 1
ATOM 1636 C C . TYR A 1 222 ? 6.222 -13.896 0.827 1.00 88.06 222 TYR A C 1
ATOM 1638 O O . TYR A 1 222 ? 5.128 -14.120 1.345 1.00 88.06 222 TYR A O 1
ATOM 1646 N N . LEU A 1 223 ? 6.752 -12.681 0.781 1.00 87.94 223 LEU A N 1
ATOM 1647 C CA . LEU A 1 223 ? 6.095 -11.472 1.255 1.00 87.94 223 LEU A CA 1
ATOM 1648 C C . LEU A 1 223 ? 5.273 -10.817 0.135 1.00 87.94 223 LEU A C 1
ATOM 1650 O O . LEU A 1 223 ? 4.187 -10.296 0.396 1.00 87.94 223 LEU A O 1
ATOM 1654 N N . GLY A 1 224 ? 5.747 -10.901 -1.110 1.00 89.94 224 GLY A N 1
ATOM 1655 C CA . GLY A 1 224 ? 5.079 -10.367 -2.295 1.00 89.94 224 GLY A CA 1
ATOM 1656 C C . GLY A 1 224 ? 5.845 -10.661 -3.585 1.00 89.94 224 GLY A C 1
ATOM 1657 O O . GLY A 1 224 ? 6.959 -11.188 -3.545 1.00 89.94 224 GLY A O 1
ATOM 1658 N N . TYR A 1 225 ? 5.233 -10.305 -4.712 1.00 92.31 225 TYR A N 1
ATOM 1659 C CA . TYR A 1 225 ? 5.793 -10.431 -6.055 1.00 92.31 225 TYR A CA 1
ATOM 1660 C C . TYR A 1 225 ? 5.595 -9.122 -6.812 1.00 92.31 225 TYR A C 1
ATOM 1662 O O . TYR A 1 225 ? 4.512 -8.539 -6.734 1.00 92.31 225 TYR A O 1
ATOM 1670 N N . GLY A 1 226 ? 6.615 -8.679 -7.537 1.00 92.94 226 GLY A N 1
ATOM 1671 C CA . GLY A 1 226 ? 6.578 -7.443 -8.310 1.00 92.94 226 GLY A CA 1
ATOM 1672 C C . GLY A 1 226 ? 7.013 -7.664 -9.753 1.00 92.94 226 GLY A C 1
ATOM 1673 O O . GLY A 1 226 ? 7.600 -8.689 -10.110 1.00 92.94 226 GLY A O 1
ATOM 1674 N N . VAL A 1 227 ? 6.681 -6.694 -10.597 1.00 95.19 227 VAL A N 1
ATOM 1675 C CA . VAL A 1 227 ? 6.990 -6.698 -12.028 1.00 95.19 227 VAL A CA 1
ATOM 1676 C C . VAL A 1 227 ? 7.964 -5.569 -12.288 1.00 95.19 227 VAL A C 1
ATOM 1678 O O . VAL A 1 227 ? 7.665 -4.431 -11.940 1.00 95.19 227 VAL A O 1
ATOM 1681 N N . VAL A 1 228 ? 9.082 -5.856 -12.948 1.00 95.25 228 VAL A N 1
ATOM 1682 C CA . VAL A 1 228 ? 9.975 -4.808 -13.449 1.00 95.25 228 VAL A CA 1
ATOM 1683 C C . VAL A 1 228 ? 9.735 -4.654 -14.942 1.00 95.25 228 VAL A C 1
ATOM 1685 O O . VAL A 1 228 ? 9.840 -5.627 -15.688 1.00 95.25 228 VAL A O 1
ATOM 1688 N N . THR A 1 229 ? 9.424 -3.435 -15.378 1.00 94.31 229 THR A N 1
ATOM 1689 C CA . THR A 1 229 ? 9.344 -3.061 -16.796 1.00 94.31 229 THR A CA 1
ATOM 1690 C C . THR A 1 229 ? 10.587 -2.265 -17.177 1.00 94.31 229 THR A C 1
ATOM 1692 O O . THR A 1 229 ? 10.886 -1.243 -16.561 1.00 94.31 229 THR A O 1
ATOM 1695 N N . ILE A 1 230 ? 11.322 -2.728 -18.188 1.00 94.81 230 ILE A N 1
ATOM 1696 C CA . ILE A 1 230 ? 12.581 -2.124 -18.622 1.00 94.81 230 ILE A CA 1
ATOM 1697 C C . ILE A 1 230 ? 12.434 -1.573 -20.036 1.00 94.81 230 ILE A C 1
ATOM 1699 O O . ILE A 1 230 ? 12.133 -2.315 -20.968 1.00 94.81 230 ILE A O 1
ATOM 1703 N N . PHE A 1 231 ? 12.712 -0.283 -20.205 1.00 93.44 231 PHE A N 1
ATOM 1704 C CA . PHE A 1 231 ? 12.801 0.373 -21.506 1.00 93.44 231 PHE A CA 1
ATOM 1705 C C . PHE A 1 231 ? 14.247 0.352 -22.008 1.00 93.44 231 PHE A C 1
ATOM 1707 O O . PHE A 1 231 ? 15.160 0.839 -21.337 1.00 93.44 231 PHE A O 1
ATOM 1714 N N . VAL A 1 232 ? 14.463 -0.208 -23.198 1.00 92.69 232 VAL A N 1
ATOM 1715 C CA . VAL A 1 232 ? 15.765 -0.253 -23.870 1.00 92.69 232 VAL A CA 1
ATOM 1716 C C . VAL A 1 232 ? 15.685 0.581 -25.139 1.00 92.69 232 VAL A C 1
ATOM 1718 O O . VAL A 1 232 ? 14.987 0.221 -26.089 1.00 92.69 232 VAL A O 1
ATOM 1721 N N . GLY A 1 233 ? 16.402 1.701 -25.153 1.00 87.81 233 GLY A N 1
ATOM 1722 C CA . GLY A 1 233 ? 16.347 2.681 -26.236 1.00 87.81 233 GLY A CA 1
ATOM 1723 C C . GLY A 1 233 ? 17.718 3.215 -26.642 1.00 87.81 233 GLY A C 1
ATOM 1724 O O . GLY A 1 233 ? 18.740 2.938 -26.013 1.00 87.81 233 GLY A O 1
ATOM 1725 N N . ASP A 1 234 ? 17.740 4.011 -27.708 1.00 80.00 234 ASP A N 1
ATOM 1726 C CA . ASP A 1 234 ? 18.946 4.734 -28.111 1.00 80.00 234 ASP A CA 1
ATOM 1727 C C . ASP A 1 234 ? 19.178 5.952 -27.203 1.00 80.00 234 ASP A C 1
ATOM 1729 O O . ASP A 1 234 ? 18.282 6.429 -26.510 1.00 80.00 234 ASP A O 1
ATOM 1733 N N . SER A 1 235 ? 20.386 6.515 -27.213 1.00 67.25 235 SER A N 1
ATOM 1734 C CA . SER A 1 235 ? 20.659 7.762 -26.476 1.00 67.25 235 SER A CA 1
ATOM 1735 C C . SER A 1 235 ? 19.992 9.001 -27.099 1.00 67.25 235 SER A C 1
ATOM 1737 O O . SER A 1 235 ? 19.986 10.059 -26.481 1.00 67.25 235 SER A O 1
ATOM 1739 N N . THR A 1 236 ? 19.444 8.885 -28.313 1.00 63.38 236 THR A N 1
ATOM 1740 C CA . THR A 1 236 ? 18.911 9.991 -29.134 1.00 63.38 236 THR A CA 1
ATOM 1741 C C . THR A 1 236 ? 17.383 9.994 -29.256 1.00 63.38 236 THR A C 1
ATOM 1743 O O . THR A 1 236 ? 16.834 10.607 -30.170 1.00 63.38 236 THR A O 1
ATOM 1746 N N . VAL A 1 237 ? 16.674 9.294 -28.369 1.00 60.44 237 VAL A N 1
ATOM 1747 C CA . VAL A 1 237 ? 15.220 9.112 -28.488 1.00 60.44 237 VAL A CA 1
ATOM 1748 C C . VAL A 1 237 ? 14.479 10.423 -28.202 1.00 60.44 237 VAL A C 1
ATOM 1750 O O . VAL A 1 237 ? 14.857 11.194 -27.319 1.00 60.44 237 VAL A O 1
ATOM 1753 N N . ASN A 1 238 ? 13.400 10.661 -28.953 1.00 62.59 238 ASN A N 1
ATOM 1754 C CA . ASN A 1 238 ? 12.413 11.690 -28.644 1.00 62.59 238 ASN A CA 1
ATOM 1755 C C . ASN A 1 238 ? 11.920 11.483 -27.195 1.00 62.59 238 ASN A C 1
ATOM 1757 O O . ASN A 1 238 ? 11.347 10.428 -26.925 1.00 62.59 238 ASN A O 1
ATOM 1761 N N . PRO A 1 239 ? 12.063 12.462 -26.282 1.00 60.53 239 PRO A N 1
ATOM 1762 C CA . PRO A 1 239 ? 11.609 12.342 -24.892 1.00 60.53 239 PRO A CA 1
ATOM 1763 C C . PRO A 1 239 ? 10.115 12.015 -24.728 1.00 60.53 239 PRO A C 1
ATOM 1765 O O . PRO A 1 239 ? 9.674 11.739 -23.618 1.00 60.53 239 PRO A O 1
ATOM 1768 N N . GLN A 1 240 ? 9.324 12.077 -25.805 1.00 60.47 240 GLN A N 1
ATOM 1769 C CA . GLN A 1 240 ? 7.904 11.725 -25.820 1.00 60.47 240 GLN A CA 1
ATOM 1770 C C . GLN A 1 240 ? 7.589 10.324 -26.377 1.00 60.47 240 GLN A C 1
ATOM 1772 O O . GLN A 1 240 ? 6.424 9.926 -26.358 1.00 60.47 240 GLN A O 1
ATOM 1777 N N . ASP A 1 241 ? 8.570 9.558 -26.870 1.00 69.12 241 ASP A N 1
ATOM 1778 C CA . ASP A 1 241 ? 8.324 8.195 -27.363 1.00 69.12 241 ASP A CA 1
ATOM 1779 C C . ASP A 1 241 ? 8.208 7.178 -26.217 1.00 69.12 241 ASP A C 1
ATOM 1781 O O . ASP A 1 241 ? 9.164 6.506 -25.837 1.00 69.12 241 ASP A O 1
ATOM 1785 N N . THR A 1 242 ? 6.989 7.016 -25.711 1.00 69.50 242 THR A N 1
ATOM 1786 C CA . THR A 1 242 ? 6.663 6.064 -24.633 1.00 69.50 242 THR A CA 1
ATOM 1787 C C . THR A 1 242 ? 6.809 4.582 -25.006 1.00 69.50 242 THR A C 1
ATOM 1789 O O . THR A 1 242 ? 6.636 3.726 -24.143 1.00 69.50 242 THR A O 1
ATOM 1792 N N . THR A 1 243 ? 7.123 4.240 -26.263 1.00 69.00 243 THR A N 1
ATOM 1793 C CA . THR A 1 243 ? 7.302 2.838 -26.689 1.00 69.00 243 THR A CA 1
ATOM 1794 C C . THR A 1 243 ? 8.728 2.330 -26.488 1.00 69.00 243 THR A C 1
ATOM 1796 O O . THR A 1 243 ? 8.947 1.123 -26.376 1.00 69.00 243 THR A O 1
ATOM 1799 N N . THR A 1 244 ? 9.702 3.241 -26.415 1.00 72.00 244 THR A N 1
ATOM 1800 C CA . THR A 1 244 ? 11.124 2.912 -26.217 1.00 72.00 244 THR A CA 1
ATOM 1801 C C . THR A 1 244 ? 11.806 3.765 -25.143 1.00 72.00 244 THR A C 1
ATOM 1803 O O . THR A 1 244 ? 12.989 3.568 -24.859 1.00 72.00 244 THR A O 1
ATOM 1806 N N . HIS A 1 245 ? 11.063 4.676 -24.510 1.00 83.25 245 HIS A N 1
ATOM 1807 C CA . HIS A 1 245 ? 11.543 5.587 -23.480 1.00 83.25 245 HIS A CA 1
ATOM 1808 C C . HIS A 1 245 ? 10.569 5.645 -22.303 1.00 83.25 245 HIS A C 1
ATOM 1810 O O . HIS A 1 245 ? 9.353 5.718 -22.482 1.00 83.25 245 HIS A O 1
ATOM 1816 N N . CYS A 1 246 ? 11.115 5.663 -21.094 1.00 86.56 246 CYS A N 1
ATOM 1817 C CA . CYS A 1 246 ? 10.345 5.936 -19.898 1.00 86.56 246 CYS A CA 1
ATOM 1818 C C . CYS A 1 246 ? 10.208 7.452 -19.717 1.00 86.56 246 CYS A C 1
ATOM 1820 O O . CYS A 1 246 ? 11.188 8.188 -19.804 1.00 86.56 246 CYS A O 1
ATOM 1822 N N . VAL A 1 247 ? 8.996 7.924 -19.427 1.00 85.69 247 VAL A N 1
ATOM 1823 C CA . VAL A 1 247 ? 8.731 9.342 -19.152 1.00 85.69 247 VAL A CA 1
ATOM 1824 C C . VAL A 1 247 ? 8.417 9.518 -17.667 1.00 85.69 247 VAL A C 1
ATOM 1826 O O . VAL A 1 247 ? 7.486 8.864 -17.184 1.00 85.69 247 VAL A O 1
ATOM 1829 N N . PRO A 1 248 ? 9.135 10.398 -16.936 1.00 90.12 248 PRO A N 1
ATOM 1830 C CA . PRO A 1 248 ? 8.827 10.664 -15.543 1.00 90.12 248 PRO A CA 1
ATOM 1831 C C . PRO A 1 248 ? 7.381 11.110 -15.350 1.00 90.12 248 PRO A C 1
ATOM 1833 O O . PRO A 1 248 ? 6.912 12.046 -16.003 1.00 90.12 248 PRO A O 1
ATOM 1836 N N . LYS A 1 249 ? 6.678 10.457 -14.429 1.00 89.44 249 LYS A N 1
ATOM 1837 C CA . LYS A 1 249 ? 5.268 10.721 -14.160 1.00 89.44 249 LYS A CA 1
ATOM 1838 C C . LYS A 1 249 ? 5.003 10.687 -12.664 1.00 89.44 249 LYS A C 1
ATOM 1840 O O . LYS A 1 249 ? 5.059 9.622 -12.058 1.00 89.44 249 LYS A O 1
ATOM 1845 N N . ALA A 1 250 ? 4.701 11.857 -12.114 1.00 91.94 250 ALA A N 1
ATOM 1846 C CA . ALA A 1 250 ? 4.173 12.000 -10.771 1.00 91.94 250 ALA A CA 1
ATOM 1847 C C . ALA A 1 250 ? 2.674 11.670 -10.782 1.00 91.94 250 ALA A C 1
ATOM 1849 O O . ALA A 1 250 ? 1.939 12.112 -11.673 1.00 91.94 250 ALA A O 1
ATOM 1850 N N . MET A 1 251 ? 2.227 10.881 -9.819 1.00 90.25 251 MET A N 1
ATOM 1851 C CA . MET A 1 251 ? 0.854 10.420 -9.677 1.00 90.25 251 MET A CA 1
ATOM 1852 C C . MET A 1 251 ? 0.257 11.010 -8.401 1.00 90.25 251 MET A C 1
ATOM 1854 O O . MET A 1 251 ? 0.935 11.160 -7.396 1.00 90.25 251 MET A O 1
ATOM 1858 N N . ASN A 1 252 ? -1.023 11.389 -8.441 1.00 91.56 252 ASN A N 1
ATOM 1859 C CA . ASN A 1 252 ? -1.671 11.963 -7.262 1.00 91.56 252 ASN A CA 1
ATOM 1860 C C . ASN A 1 252 ? -1.695 10.967 -6.099 1.00 91.56 252 ASN A C 1
ATOM 1862 O O . ASN A 1 252 ? -1.847 9.762 -6.309 1.00 91.56 252 ASN A O 1
ATOM 1866 N N . ASP A 1 253 ? -1.632 11.510 -4.887 1.00 90.81 253 ASP A N 1
ATOM 1867 C CA . ASP A 1 253 ? -1.675 10.746 -3.652 1.00 90.81 253 ASP A CA 1
ATOM 1868 C C . ASP A 1 253 ? -2.818 11.190 -2.753 1.00 90.81 253 ASP A C 1
ATOM 1870 O O . ASP A 1 253 ? -3.084 12.385 -2.583 1.00 90.81 253 ASP A O 1
ATOM 1874 N N . ASN A 1 254 ? -3.416 10.221 -2.068 1.00 89.31 254 ASN A N 1
ATOM 1875 C CA . ASN A 1 254 ? -4.438 10.466 -1.067 1.00 89.31 254 ASN A CA 1
ATOM 1876 C C . ASN A 1 254 ? -4.090 9.764 0.247 1.00 89.31 254 ASN A C 1
ATOM 1878 O O . ASN A 1 254 ? -3.982 8.541 0.322 1.00 89.31 254 ASN A O 1
ATOM 1882 N N . TYR A 1 255 ? -3.990 10.548 1.318 1.00 90.19 255 TYR A N 1
ATOM 1883 C CA . TYR A 1 255 ? -3.725 10.064 2.667 1.00 90.19 255 TYR A CA 1
ATOM 1884 C C . TYR A 1 255 ? -4.883 10.406 3.599 1.00 90.19 255 TYR A C 1
ATOM 1886 O O . TYR A 1 255 ? -5.495 11.468 3.515 1.00 90.19 255 TYR A O 1
ATOM 1894 N N . THR A 1 256 ? -5.173 9.506 4.534 1.00 89.50 256 THR A N 1
ATOM 1895 C CA . THR A 1 256 ? -6.072 9.757 5.662 1.00 89.50 256 THR A CA 1
ATOM 1896 C C . THR A 1 256 ? -5.300 9.535 6.947 1.00 89.50 256 THR A C 1
ATOM 1898 O O . THR A 1 256 ? -4.714 8.471 7.141 1.00 89.50 256 THR A O 1
ATOM 1901 N N . ILE A 1 257 ? -5.292 10.541 7.813 1.00 89.38 257 ILE A N 1
ATOM 1902 C CA . ILE A 1 257 ? -4.564 10.526 9.080 1.00 89.38 257 ILE A CA 1
ATOM 1903 C C . ILE A 1 257 ? -5.575 10.713 10.202 1.00 89.38 257 ILE A C 1
ATOM 1905 O O . ILE A 1 257 ? -6.408 11.617 10.149 1.00 89.38 257 ILE A O 1
ATOM 1909 N N . SER A 1 258 ? -5.511 9.860 11.223 1.00 87.44 258 SER A N 1
ATOM 1910 C CA . SER A 1 258 ? -6.339 10.043 12.413 1.00 87.44 258 SER A CA 1
ATOM 1911 C C . SER A 1 258 ? -5.859 11.264 13.194 1.00 87.44 258 SER A C 1
ATOM 1913 O O . SER A 1 258 ? -4.688 11.325 13.581 1.00 87.44 258 SER A O 1
ATOM 1915 N N . GLY A 1 259 ? -6.756 12.214 13.462 1.00 86.75 259 GLY A N 1
ATOM 1916 C CA . GLY A 1 259 ? -6.472 13.354 14.329 1.00 86.75 259 GLY A CA 1
ATOM 1917 C C . GLY A 1 259 ? -6.073 12.930 15.745 1.00 86.75 259 GLY A C 1
ATOM 1918 O O . GLY A 1 259 ? -5.266 13.614 16.364 1.00 86.75 259 GLY A O 1
ATOM 1919 N N . ASP A 1 260 ? -6.529 11.762 16.218 1.00 81.50 260 ASP A N 1
ATOM 1920 C CA . ASP A 1 260 ? -6.137 11.200 17.522 1.00 81.50 260 ASP A CA 1
ATOM 1921 C C . ASP A 1 260 ? -4.652 10.799 17.574 1.00 81.50 260 ASP A C 1
ATOM 1923 O O . ASP A 1 260 ? -4.064 10.703 18.650 1.00 81.50 260 ASP A O 1
ATOM 1927 N N . SER A 1 261 ? -4.021 10.578 16.413 1.00 83.50 261 SER A N 1
ATOM 1928 C CA . SER A 1 261 ? -2.589 10.257 16.305 1.00 83.50 261 SER A CA 1
ATOM 1929 C C . SER A 1 261 ? -1.672 11.489 16.317 1.00 83.50 261 SER A C 1
ATOM 1931 O O . SER A 1 261 ? -0.440 11.348 16.293 1.00 83.50 261 SER A O 1
ATOM 1933 N N . LEU A 1 262 ? -2.264 12.688 16.326 1.00 87.75 262 LEU A N 1
ATOM 1934 C CA . LEU A 1 262 ? -1.576 13.971 16.291 1.00 87.75 262 LEU A CA 1
ATOM 1935 C C . LEU A 1 262 ? -1.680 14.644 17.678 1.00 87.75 262 LEU A C 1
ATOM 1937 O O . LEU A 1 262 ? -2.763 14.719 18.252 1.00 87.75 262 LEU A O 1
ATOM 1941 N N . PRO A 1 263 ? -0.575 15.147 18.250 1.00 85.38 263 PRO A N 1
ATOM 1942 C CA . PRO A 1 263 ? -0.609 15.930 19.479 1.00 85.38 263 PRO A CA 1
ATOM 1943 C C . PRO A 1 263 ? -1.012 17.385 19.190 1.00 85.38 263 PRO A C 1
ATOM 1945 O O . PRO A 1 263 ? -0.869 17.872 18.069 1.00 85.38 263 PRO A O 1
ATOM 1948 N N . ALA A 1 264 ? -1.456 18.118 20.214 1.00 86.81 264 ALA A N 1
ATOM 1949 C CA . ALA A 1 264 ? -1.913 19.507 20.071 1.00 86.81 264 ALA A CA 1
ATOM 1950 C C . ALA A 1 264 ? -0.850 20.464 19.485 1.00 86.81 264 ALA A C 1
ATOM 1952 O O . ALA A 1 264 ? -1.189 21.415 18.788 1.00 86.81 264 ALA A O 1
ATOM 1953 N N . ASN A 1 265 ? 0.440 20.202 19.719 1.00 88.56 265 ASN A N 1
ATOM 1954 C CA . ASN A 1 265 ? 1.562 20.972 19.161 1.00 88.56 265 ASN A CA 1
ATOM 1955 C C . ASN A 1 265 ? 1.967 20.552 17.729 1.00 88.56 265 ASN A C 1
ATOM 1957 O O . ASN A 1 265 ? 2.923 21.103 17.164 1.00 88.56 265 ASN A O 1
ATOM 1961 N N . GLY A 1 266 ? 1.232 19.608 17.144 1.00 91.12 266 GLY A N 1
ATOM 1962 C CA . GLY A 1 266 ? 1.455 19.054 15.818 1.00 91.12 266 GLY A CA 1
ATOM 1963 C C . GLY A 1 266 ? 2.577 18.017 15.773 1.00 91.12 266 GLY A C 1
ATOM 1964 O O . GLY A 1 266 ? 3.461 17.965 16.629 1.00 91.12 266 GLY A O 1
ATOM 1965 N N . LYS A 1 267 ? 2.554 17.179 14.738 1.00 93.38 267 LYS A N 1
ATOM 1966 C CA . LYS A 1 267 ? 3.515 16.088 14.522 1.00 93.38 267 LYS A CA 1
ATOM 1967 C C . LYS A 1 267 ? 3.972 16.063 13.071 1.00 93.38 267 LYS A C 1
ATOM 1969 O O . LYS A 1 267 ? 3.188 16.334 12.164 1.00 93.38 267 LYS A O 1
ATOM 1974 N N . TYR A 1 268 ? 5.245 15.731 12.862 1.00 96.00 268 TYR A N 1
ATOM 1975 C CA . TYR A 1 268 ? 5.753 15.434 11.528 1.00 96.00 268 TYR A CA 1
ATOM 1976 C C . TYR A 1 268 ? 5.304 14.044 11.088 1.00 96.00 268 TYR A C 1
ATOM 1978 O O . TYR A 1 268 ? 5.480 13.062 11.813 1.00 96.00 268 TYR A O 1
ATOM 1986 N N . VAL A 1 269 ? 4.743 13.981 9.889 1.00 94.00 269 VAL A N 1
ATOM 1987 C CA . VAL A 1 269 ? 4.353 12.757 9.198 1.00 94.00 269 VAL A CA 1
ATOM 1988 C C . VAL A 1 269 ? 5.180 12.647 7.922 1.00 94.00 269 VAL A C 1
ATOM 1990 O O . VAL A 1 269 ? 5.430 13.650 7.255 1.00 94.00 269 VAL A O 1
ATOM 1993 N N . TYR A 1 270 ? 5.617 11.430 7.612 1.00 93.31 270 TYR A N 1
ATOM 1994 C CA . TYR A 1 270 ? 6.444 11.109 6.455 1.00 93.31 270 TYR A CA 1
ATOM 1995 C C . TYR A 1 270 ? 5.611 10.294 5.466 1.00 93.31 270 TYR A C 1
ATOM 1997 O O . TYR A 1 270 ? 5.193 9.175 5.770 1.00 93.31 270 TYR A O 1
ATOM 2005 N N . LEU A 1 271 ? 5.326 10.883 4.307 1.00 91.38 271 LEU A N 1
ATOM 2006 C CA . LEU A 1 271 ? 4.438 10.328 3.289 1.00 91.38 271 LEU A CA 1
ATOM 2007 C C . LEU A 1 271 ? 5.249 9.791 2.108 1.00 91.38 271 LEU A C 1
ATOM 2009 O O . LEU A 1 271 ? 6.204 10.421 1.652 1.00 91.38 271 LEU A O 1
ATOM 2013 N N . ASN A 1 272 ? 4.856 8.629 1.595 1.00 88.25 272 ASN A N 1
ATOM 2014 C CA . ASN A 1 272 ? 5.549 7.928 0.513 1.00 88.25 272 ASN A CA 1
ATOM 2015 C C . ASN A 1 272 ? 4.945 8.279 -0.845 1.00 88.25 272 ASN A C 1
ATOM 2017 O O . ASN A 1 272 ? 4.492 7.408 -1.575 1.00 88.25 272 ASN A O 1
ATOM 2021 N N . VAL A 1 273 ? 4.948 9.570 -1.166 1.00 90.06 273 VAL A N 1
ATOM 2022 C CA . VAL A 1 273 ? 4.344 10.127 -2.392 1.00 90.06 273 VAL A CA 1
ATOM 2023 C C . VAL A 1 273 ? 5.036 9.680 -3.684 1.00 90.06 273 VAL A C 1
ATOM 2025 O O . VAL A 1 273 ? 4.565 9.946 -4.768 1.00 90.06 273 VAL A O 1
ATOM 2028 N N . LEU A 1 274 ? 6.189 9.014 -3.582 1.00 89.19 274 LEU A N 1
ATOM 2029 C CA . LEU A 1 274 ? 6.923 8.504 -4.743 1.00 89.19 274 LEU A CA 1
ATOM 2030 C C . LEU A 1 274 ? 6.623 7.024 -5.030 1.00 89.19 274 LEU A C 1
ATOM 2032 O O . LEU A 1 274 ? 7.152 6.474 -5.989 1.00 89.19 274 LEU A O 1
ATOM 2036 N N . SER A 1 275 ? 5.834 6.343 -4.188 1.00 85.38 275 SER A N 1
ATOM 2037 C CA . SER A 1 275 ? 5.611 4.892 -4.303 1.00 85.38 275 SER A CA 1
ATOM 2038 C C . SER A 1 275 ? 4.851 4.491 -5.571 1.00 85.38 275 SER A C 1
ATOM 2040 O O . SER A 1 275 ? 5.041 3.390 -6.069 1.00 85.38 275 SER A O 1
ATOM 2042 N N . ASN A 1 276 ? 3.982 5.360 -6.070 1.00 84.00 276 ASN A N 1
ATOM 2043 C CA . ASN A 1 276 ? 3.164 5.200 -7.275 1.00 84.00 276 ASN A CA 1
ATOM 2044 C C . ASN A 1 276 ? 3.722 5.987 -8.479 1.00 84.00 276 ASN A C 1
ATOM 2046 O O . ASN A 1 276 ? 3.125 5.957 -9.558 1.00 84.00 276 ASN A O 1
ATOM 2050 N N . ASP A 1 277 ? 4.847 6.682 -8.303 1.00 88.56 277 ASP A N 1
ATOM 2051 C CA . ASP A 1 277 ? 5.463 7.506 -9.334 1.00 88.56 277 ASP A CA 1
ATOM 2052 C C . ASP A 1 277 ? 6.313 6.678 -10.293 1.00 88.56 277 ASP A C 1
ATOM 2054 O O . ASP A 1 277 ? 7.006 5.730 -9.926 1.00 88.56 277 ASP A O 1
ATOM 2058 N N . THR A 1 278 ? 6.335 7.106 -11.551 1.00 87.94 278 THR A N 1
ATOM 2059 C CA . THR A 1 278 ? 7.297 6.618 -12.538 1.00 87.94 278 THR A CA 1
ATOM 2060 C C . THR A 1 278 ? 8.509 7.539 -12.534 1.00 87.94 278 THR A C 1
ATOM 2062 O O . THR A 1 278 ? 8.430 8.667 -13.017 1.00 87.94 278 THR A O 1
ATOM 2065 N N . LEU A 1 279 ? 9.635 7.075 -11.984 1.00 88.06 279 LEU A N 1
ATOM 2066 C CA . LEU A 1 279 ? 10.867 7.872 -11.883 1.00 88.06 279 LEU A CA 1
ATOM 2067 C C . LEU A 1 279 ? 11.901 7.561 -12.973 1.00 88.06 279 LEU A C 1
ATOM 2069 O O . LEU A 1 279 ? 12.883 8.287 -13.082 1.00 88.06 279 LEU A O 1
ATOM 2073 N N . CYS A 1 280 ? 11.702 6.505 -13.769 1.00 86.50 280 CYS A N 1
ATOM 2074 C CA . CYS A 1 280 ? 12.583 6.138 -14.887 1.00 86.50 280 CYS A CA 1
ATOM 2075 C C . CYS A 1 280 ? 14.066 6.032 -14.514 1.00 86.50 280 CYS A C 1
ATOM 2077 O O . CYS A 1 280 ? 14.910 6.456 -15.300 1.00 86.50 280 CYS A O 1
ATOM 2079 N N . ASN A 1 281 ? 14.375 5.571 -13.290 1.00 82.06 281 ASN A N 1
ATOM 2080 C CA . ASN A 1 281 ? 15.726 5.568 -12.703 1.00 82.06 281 ASN A CA 1
ATOM 2081 C C . ASN A 1 281 ? 16.528 6.879 -12.898 1.00 82.06 281 ASN A C 1
ATOM 2083 O O . ASN A 1 281 ? 17.755 6.881 -12.790 1.00 82.06 281 ASN A O 1
ATOM 2087 N N . ASP A 1 282 ? 15.843 7.997 -13.154 1.00 80.88 282 ASP A N 1
ATOM 2088 C CA . ASP A 1 282 ? 16.440 9.308 -13.346 1.00 80.88 282 ASP A CA 1
ATOM 2089 C C . ASP A 1 282 ? 16.769 9.925 -11.981 1.00 80.88 282 ASP A C 1
ATOM 2091 O O . ASP A 1 282 ? 16.025 9.808 -11.002 1.00 80.88 282 ASP A O 1
ATOM 2095 N N . SER A 1 283 ? 17.863 10.685 -11.923 1.00 83.25 283 SER A N 1
ATOM 2096 C CA . SER A 1 283 ? 18.165 11.544 -10.773 1.00 83.25 283 SER A CA 1
ATOM 2097 C C . SER A 1 283 ? 17.304 12.812 -10.817 1.00 83.25 283 SER A C 1
ATOM 2099 O O . SER A 1 283 ? 17.764 13.879 -11.221 1.00 83.25 283 SER A O 1
ATOM 2101 N N . LEU A 1 284 ? 16.029 12.677 -10.446 1.00 90.06 284 LEU A N 1
ATOM 2102 C CA . LEU A 1 284 ? 15.060 13.775 -10.407 1.00 90.06 284 LEU A CA 1
ATOM 2103 C C . LEU A 1 284 ? 15.107 14.504 -9.061 1.00 90.06 284 LEU A C 1
ATOM 2105 O O . LEU A 1 284 ? 15.061 13.888 -7.988 1.00 90.06 284 LEU A O 1
ATOM 2109 N N . ASN A 1 285 ? 15.127 15.834 -9.118 1.00 93.69 285 ASN A N 1
ATOM 2110 C CA . ASN A 1 285 ? 14.951 16.666 -7.932 1.00 93.69 285 ASN A CA 1
ATOM 2111 C C . ASN A 1 285 ? 13.461 16.758 -7.598 1.00 93.69 285 ASN A C 1
ATOM 2113 O O . ASN A 1 285 ? 12.636 16.944 -8.493 1.00 93.69 285 ASN A O 1
ATOM 2117 N N . LYS A 1 286 ? 13.120 16.677 -6.310 1.00 95.62 286 LYS A N 1
ATOM 2118 C CA . LYS A 1 286 ? 11.742 16.833 -5.830 1.00 95.62 286 LYS A CA 1
ATOM 2119 C C . LYS A 1 286 ? 11.575 18.214 -5.216 1.00 95.62 286 LYS A C 1
ATOM 2121 O O . LYS A 1 286 ? 12.371 18.600 -4.362 1.00 95.62 286 LYS A O 1
ATOM 2126 N N . ILE A 1 287 ? 10.559 18.950 -5.647 1.00 96.12 287 ILE A N 1
ATOM 2127 C CA . ILE A 1 287 ? 10.276 20.304 -5.161 1.00 96.12 287 ILE A CA 1
ATOM 2128 C C . ILE A 1 287 ? 8.834 20.418 -4.685 1.00 96.12 287 ILE A C 1
ATOM 2130 O O . ILE A 1 287 ? 7.961 19.698 -5.162 1.00 96.12 287 ILE A O 1
ATOM 2134 N N . ILE A 1 288 ? 8.578 21.347 -3.768 1.00 97.81 288 ILE A N 1
ATOM 2135 C CA . ILE A 1 288 ? 7.219 21.733 -3.385 1.00 97.81 288 ILE A CA 1
ATOM 2136 C C . ILE A 1 288 ? 6.790 22.900 -4.266 1.00 97.81 288 ILE A C 1
ATOM 2138 O O . ILE A 1 288 ? 7.457 23.931 -4.296 1.00 97.81 288 ILE A O 1
ATOM 2142 N N . LEU A 1 289 ? 5.680 22.724 -4.977 1.00 97.06 289 LEU A N 1
ATOM 2143 C CA . LEU A 1 289 ? 5.090 23.733 -5.859 1.00 97.06 289 LEU A CA 1
ATOM 2144 C C . LEU A 1 289 ? 4.007 24.540 -5.138 1.00 97.06 289 LEU A C 1
ATOM 2146 O O . LEU A 1 289 ? 3.847 25.732 -5.381 1.00 97.06 289 LEU A O 1
ATOM 2150 N N . ASN A 1 290 ? 3.280 23.892 -4.226 1.00 96.75 290 ASN A N 1
ATOM 2151 C CA . ASN A 1 290 ? 2.264 24.505 -3.381 1.00 96.75 290 ASN A CA 1
ATOM 2152 C C . ASN A 1 290 ? 2.298 23.829 -2.006 1.00 96.75 290 ASN A C 1
ATOM 2154 O O . ASN A 1 290 ? 2.232 22.605 -1.934 1.00 96.75 290 ASN A O 1
ATOM 2158 N N . ASN A 1 291 ? 2.396 24.604 -0.923 1.00 95.19 291 ASN A N 1
ATOM 2159 C CA . ASN A 1 291 ? 2.464 24.085 0.449 1.00 95.19 291 ASN A CA 1
ATOM 2160 C C . ASN A 1 291 ? 1.090 23.763 1.068 1.00 95.19 291 ASN A C 1
ATOM 2162 O O . ASN A 1 291 ? 1.034 23.355 2.226 1.00 95.19 291 ASN A O 1
ATOM 2166 N N . GLY A 1 292 ? -0.007 23.989 0.344 1.00 92.88 292 GLY A N 1
ATOM 2167 C CA . GLY A 1 292 ? -1.366 23.719 0.810 1.00 92.88 292 GLY A CA 1
ATOM 2168 C C . GLY A 1 292 ? -1.821 24.587 1.981 1.00 92.88 292 GLY A C 1
ATOM 2169 O O . GLY A 1 292 ? -2.688 24.168 2.741 1.00 92.88 292 GLY A O 1
ATOM 2170 N N . GLY A 1 293 ? -1.223 25.770 2.159 1.00 91.69 293 GLY A N 1
ATOM 2171 C CA . GLY A 1 293 ? -1.555 26.686 3.255 1.00 91.69 293 GLY A CA 1
ATOM 2172 C C . GLY A 1 293 ? -0.957 26.296 4.611 1.00 91.69 293 GLY A C 1
ATOM 2173 O O . GLY A 1 293 ? -1.322 26.878 5.630 1.00 91.69 293 GLY A O 1
ATOM 2174 N N . LEU A 1 294 ? -0.034 25.331 4.646 1.00 93.88 294 LEU A N 1
ATOM 2175 C CA . LEU A 1 294 ? 0.652 24.939 5.874 1.00 93.88 294 LEU A CA 1
ATOM 2176 C C . LEU A 1 294 ? 1.614 26.032 6.357 1.00 93.88 294 LEU A C 1
ATOM 2178 O O . LEU A 1 294 ? 2.465 26.510 5.606 1.00 93.88 294 LEU A O 1
ATOM 2182 N N . ASN A 1 295 ? 1.538 26.354 7.652 1.00 88.56 295 ASN A N 1
ATOM 2183 C CA . ASN A 1 295 ? 2.426 27.329 8.302 1.00 88.56 295 ASN A CA 1
ATOM 2184 C C . ASN A 1 295 ? 3.897 26.895 8.283 1.00 88.56 295 ASN A C 1
ATOM 2186 O O . ASN A 1 295 ? 4.798 27.722 8.190 1.00 88.56 295 ASN A O 1
ATOM 2190 N N . THR A 1 296 ? 4.147 25.590 8.415 1.00 94.44 296 THR A N 1
ATOM 2191 C CA . THR A 1 296 ? 5.481 25.008 8.242 1.00 94.44 296 THR A CA 1
ATOM 2192 C C . THR A 1 296 ? 5.553 24.416 6.837 1.00 94.44 296 THR A C 1
ATOM 2194 O O . THR A 1 296 ? 4.811 23.467 6.569 1.00 94.44 296 THR A O 1
ATOM 2197 N N . PRO A 1 297 ? 6.406 24.944 5.940 1.00 94.88 297 PRO A N 1
ATOM 2198 C CA . PRO A 1 297 ? 6.528 24.416 4.590 1.00 94.88 297 PRO A CA 1
ATOM 2199 C C . PRO A 1 297 ? 6.915 22.930 4.607 1.00 94.88 297 PRO A C 1
ATOM 2201 O O . PRO A 1 297 ? 7.829 22.552 5.348 1.00 94.88 297 PRO A O 1
ATOM 2204 N N . PRO A 1 298 ? 6.241 22.079 3.816 1.00 97.44 298 PRO A N 1
ATOM 2205 C CA . PRO A 1 298 ? 6.643 20.691 3.672 1.00 97.44 298 PRO A CA 1
ATOM 2206 C C . PRO A 1 298 ? 7.988 20.606 2.940 1.00 97.44 298 PRO A C 1
ATOM 2208 O O . PRO A 1 298 ? 8.367 21.515 2.202 1.00 97.44 298 PRO A O 1
ATOM 2211 N N . VAL A 1 299 ? 8.719 19.512 3.147 1.00 97.12 299 VAL A N 1
ATOM 2212 C CA . VAL A 1 299 ? 10.021 19.265 2.505 1.00 97.12 299 VAL A CA 1
ATOM 2213 C C . VAL A 1 299 ? 10.173 17.792 2.155 1.00 97.12 299 VAL A C 1
ATOM 2215 O O . VAL A 1 299 ? 9.559 16.935 2.788 1.00 97.12 299 VAL A O 1
ATOM 2218 N N . PHE A 1 300 ? 11.015 17.480 1.171 1.00 96.38 300 PHE A N 1
ATOM 2219 C CA . PHE A 1 300 ? 11.456 16.105 0.958 1.00 96.38 300 PHE A CA 1
ATOM 2220 C C . PHE A 1 300 ? 12.645 15.794 1.868 1.00 96.38 300 PHE A C 1
ATOM 2222 O O . PHE A 1 300 ? 13.658 16.488 1.836 1.00 96.38 300 PHE A O 1
ATOM 2229 N N . GLU A 1 301 ? 12.525 14.732 2.657 1.00 94.88 301 GLU A N 1
ATOM 2230 C CA . GLU A 1 301 ? 13.569 14.211 3.540 1.00 94.88 301 GLU A CA 1
ATOM 2231 C C . GLU A 1 301 ? 13.624 12.695 3.334 1.00 94.88 301 GLU A C 1
ATOM 2233 O O . GLU A 1 301 ? 12.601 12.023 3.433 1.00 94.88 301 GLU A O 1
ATOM 2238 N N . ASN A 1 302 ? 14.795 12.148 2.991 1.00 89.25 302 ASN A N 1
ATOM 2239 C CA . ASN A 1 302 ? 14.982 10.708 2.750 1.00 89.25 302 ASN A CA 1
ATOM 2240 C C . ASN A 1 302 ? 13.971 10.097 1.753 1.00 89.25 302 ASN A C 1
ATOM 2242 O O . ASN A 1 302 ? 13.433 9.020 1.987 1.00 89.25 302 ASN A O 1
ATOM 2246 N N . ASN A 1 303 ? 13.700 10.791 0.639 1.00 87.88 303 ASN A N 1
ATOM 2247 C CA . ASN A 1 303 ? 12.707 10.405 -0.383 1.00 87.88 303 ASN A CA 1
ATOM 2248 C C . ASN A 1 303 ? 11.251 10.306 0.109 1.00 87.88 303 ASN A C 1
ATOM 2250 O O . AS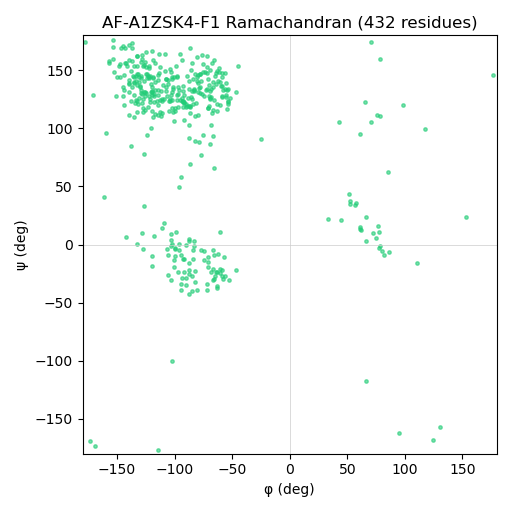N A 1 303 ? 10.398 9.795 -0.611 1.00 87.88 303 ASN A O 1
ATOM 2254 N N . GLN A 1 304 ? 10.945 10.845 1.286 1.00 92.00 304 GLN A N 1
ATOM 2255 C CA . GLN A 1 304 ? 9.585 10.973 1.790 1.00 92.00 304 GLN A CA 1
ATOM 2256 C C . GLN A 1 304 ? 9.198 12.444 1.874 1.00 92.00 304 GLN A C 1
ATOM 2258 O O . GLN A 1 304 ? 10.030 13.313 2.144 1.00 92.00 304 GLN A O 1
ATOM 2263 N N . LEU A 1 305 ? 7.917 12.724 1.667 1.00 95.88 305 LEU A N 1
ATOM 2264 C CA . LEU A 1 305 ? 7.366 14.045 1.901 1.00 95.88 305 LEU A CA 1
ATOM 2265 C C . LEU A 1 305 ? 7.106 14.212 3.401 1.00 95.88 305 LEU A C 1
ATOM 2267 O O . LEU A 1 305 ? 6.220 13.572 3.968 1.00 95.88 305 LEU A O 1
ATOM 2271 N N . LYS A 1 306 ? 7.884 15.080 4.042 1.00 97.12 306 LYS A N 1
ATOM 2272 C CA . LYS A 1 306 ? 7.759 15.430 5.454 1.00 97.12 306 LYS A CA 1
ATOM 2273 C C . LYS A 1 306 ? 6.806 16.610 5.610 1.00 97.12 306 LYS A C 1
ATOM 2275 O O . LYS A 1 306 ? 7.070 17.704 5.110 1.00 97.12 306 LYS A O 1
ATOM 2280 N N . VAL A 1 307 ? 5.719 16.393 6.345 1.00 97.31 307 VAL A N 1
ATOM 2281 C CA . VAL A 1 307 ? 4.646 17.376 6.554 1.00 97.31 307 VAL A CA 1
ATOM 2282 C C . VAL A 1 307 ? 4.354 17.509 8.043 1.00 97.31 307 VAL A C 1
ATOM 2284 O O . VAL A 1 307 ? 4.225 16.499 8.732 1.00 97.31 307 VAL A O 1
ATOM 2287 N N . LYS A 1 308 ? 4.246 18.737 8.563 1.00 96.69 308 LYS A N 1
ATOM 2288 C CA . LYS A 1 308 ? 3.796 18.971 9.943 1.00 96.69 308 LYS A CA 1
ATOM 2289 C C . LYS A 1 308 ? 2.285 19.176 9.963 1.00 96.69 308 LYS A C 1
ATOM 2291 O O . LYS A 1 308 ? 1.803 20.098 9.316 1.00 96.69 308 LYS A O 1
ATOM 2296 N N . LEU A 1 309 ? 1.574 18.336 10.710 1.00 95.94 309 LEU A N 1
ATOM 2297 C CA . LEU A 1 309 ? 0.111 18.326 10.773 1.00 95.94 309 LEU A CA 1
ATOM 2298 C C . LEU A 1 309 ? -0.391 18.456 12.211 1.00 95.94 309 LEU A C 1
ATOM 2300 O O . LEU A 1 309 ? 0.286 18.028 13.152 1.00 95.94 309 LEU A O 1
ATOM 2304 N N . TYR A 1 310 ? -1.591 19.006 12.361 1.00 93.62 310 TYR A N 1
ATOM 2305 C CA . TYR A 1 310 ? -2.270 19.274 13.624 1.00 93.62 310 TYR A CA 1
ATOM 2306 C C . TYR A 1 310 ? -3.632 18.564 13.692 1.00 93.62 310 TYR A C 1
ATOM 2308 O O . TYR A 1 310 ? -4.274 18.357 12.663 1.00 93.62 310 TYR A O 1
ATOM 2316 N N . PRO A 1 311 ? -4.138 18.243 14.899 1.00 90.44 311 PRO A N 1
ATOM 2317 C CA . PRO A 1 311 ? -5.460 17.627 15.070 1.00 90.44 311 PRO A CA 1
ATOM 2318 C C . PRO A 1 311 ? -6.620 18.480 14.539 1.00 90.44 311 PRO A C 1
ATOM 2320 O O . PRO A 1 311 ? -7.691 17.956 14.243 1.00 90.44 311 PRO A O 1
ATOM 2323 N N . SER A 1 312 ? -6.420 19.799 14.473 1.00 89.62 312 SER A N 1
ATOM 2324 C CA . SER A 1 312 ? -7.391 20.779 13.980 1.00 89.62 312 SER A CA 1
ATOM 2325 C C . SER A 1 312 ? -7.390 20.937 12.462 1.00 89.62 312 SER A C 1
ATOM 2327 O O . SER A 1 312 ? -8.287 21.596 11.933 1.00 89.62 312 SER A O 1
ATOM 2329 N N . ASP A 1 313 ? -6.388 20.393 11.767 1.00 91.94 313 ASP A N 1
ATOM 2330 C CA . ASP A 1 31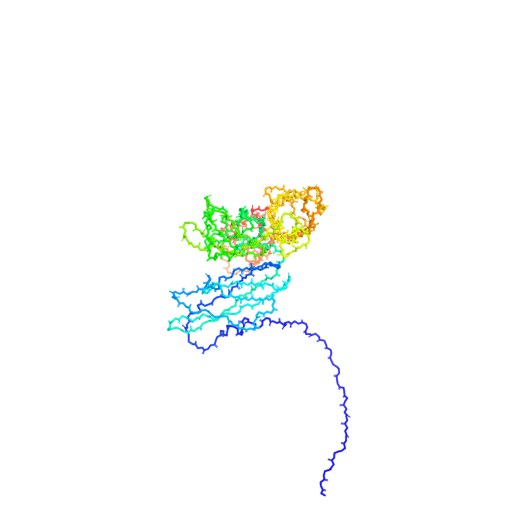3 ? -6.336 20.467 10.312 1.00 91.94 313 ASP A CA 1
ATOM 2331 C C . ASP A 1 313 ? -7.531 19.709 9.720 1.00 91.94 313 ASP A C 1
ATOM 2333 O O . ASP A 1 313 ? -8.046 18.755 10.303 1.00 91.94 313 ASP A O 1
ATOM 2337 N N . SER A 1 314 ? -8.011 20.162 8.562 1.00 88.69 314 SER A N 1
ATOM 2338 C CA . SER A 1 314 ? -9.131 19.525 7.864 1.00 88.69 314 SER A CA 1
ATOM 2339 C C . SER A 1 314 ? -8.624 18.685 6.693 1.00 88.69 314 SER A C 1
ATOM 2341 O O . SER A 1 314 ? -8.162 17.565 6.883 1.00 88.69 314 SER A O 1
ATOM 2343 N N . THR A 1 315 ? -8.700 19.206 5.472 1.00 94.75 315 THR A N 1
ATOM 2344 C CA . THR A 1 315 ? -8.029 18.619 4.310 1.00 94.75 315 THR A CA 1
ATOM 2345 C C . THR A 1 315 ? -6.909 19.548 3.877 1.00 94.75 315 THR A C 1
ATOM 2347 O O . THR A 1 315 ? -7.156 20.717 3.593 1.00 94.75 315 THR A O 1
ATOM 2350 N N . VAL A 1 316 ? -5.689 19.023 3.828 1.00 95.81 316 VAL A N 1
ATOM 2351 C CA . VAL A 1 316 ? -4.518 19.719 3.292 1.00 95.81 316 VAL A CA 1
ATOM 2352 C C . VAL A 1 316 ? -4.312 19.238 1.863 1.00 95.81 316 VAL A C 1
ATOM 2354 O O . VAL A 1 316 ? -4.195 18.037 1.635 1.00 95.81 316 VAL A O 1
ATOM 2357 N N . ILE A 1 317 ? -4.281 20.162 0.905 1.00 96.75 317 ILE A N 1
ATOM 2358 C CA . ILE A 1 317 ? -4.046 19.857 -0.511 1.00 96.75 317 ILE A CA 1
ATOM 2359 C C . ILE A 1 317 ? -2.782 20.590 -0.937 1.00 96.75 317 ILE A C 1
ATOM 2361 O O . ILE A 1 317 ? -2.782 21.815 -1.033 1.00 96.75 317 ILE A O 1
ATOM 2365 N N . LEU A 1 318 ? -1.708 19.846 -1.176 1.00 96.94 318 LEU A N 1
ATOM 2366 C CA . LEU A 1 318 ? -0.412 20.386 -1.592 1.00 96.94 318 LEU A CA 1
ATOM 2367 C C . LEU A 1 318 ? -0.011 19.823 -2.957 1.00 96.94 318 LEU A C 1
ATOM 2369 O O . LEU A 1 318 ? -0.596 18.849 -3.429 1.00 96.94 318 LEU A O 1
ATOM 2373 N N . GLN A 1 319 ? 0.994 20.425 -3.592 1.00 97.94 319 GLN A N 1
ATOM 2374 C CA . GLN A 1 319 ? 1.534 19.936 -4.863 1.00 97.94 319 GLN A CA 1
ATOM 2375 C C . GLN A 1 319 ? 3.051 19.819 -4.805 1.00 97.94 319 GLN A C 1
ATOM 2377 O O . GLN A 1 319 ? 3.731 20.740 -4.340 1.00 97.94 319 GLN A O 1
ATOM 2382 N N . TYR A 1 320 ? 3.575 18.709 -5.323 1.00 97.81 320 TYR A N 1
ATOM 2383 C CA . TYR A 1 320 ? 5.004 18.524 -5.551 1.00 97.81 320 TYR A CA 1
ATOM 2384 C C . TYR A 1 320 ? 5.305 18.354 -7.039 1.00 97.81 320 TYR A C 1
ATOM 2386 O O . TYR A 1 320 ? 4.442 17.973 -7.829 1.00 97.81 320 TYR A O 1
ATOM 2394 N N . GLY A 1 321 ? 6.545 18.661 -7.410 1.00 96.94 321 GLY A N 1
ATOM 2395 C CA . GLY A 1 321 ? 7.065 18.517 -8.761 1.00 96.94 321 GLY A CA 1
ATOM 2396 C C . GLY A 1 321 ? 8.311 17.643 -8.797 1.00 96.94 321 GLY A C 1
ATOM 2397 O O . GLY A 1 321 ? 9.162 17.720 -7.908 1.00 96.94 321 GLY A O 1
ATOM 2398 N N . LEU A 1 322 ? 8.433 16.856 -9.861 1.00 96.31 322 LEU A N 1
ATOM 2399 C CA . LEU A 1 322 ? 9.666 16.205 -10.280 1.00 96.31 322 LEU A CA 1
ATOM 2400 C C . LEU A 1 322 ? 10.352 17.117 -11.295 1.00 96.31 322 LEU A C 1
ATOM 2402 O O . LEU A 1 322 ? 9.735 17.512 -12.288 1.00 96.31 322 LEU A O 1
ATOM 2406 N N . THR A 1 323 ? 11.619 17.459 -11.063 1.00 94.12 323 THR A N 1
ATOM 2407 C CA . THR A 1 323 ? 12.375 18.347 -11.951 1.00 94.12 323 THR A CA 1
ATOM 2408 C C . THR A 1 323 ? 13.647 17.701 -12.485 1.00 94.12 323 THR A C 1
ATOM 2410 O O . THR A 1 323 ? 14.339 16.956 -11.786 1.00 94.12 323 THR A O 1
ATOM 2413 N N . LYS A 1 324 ? 13.961 18.024 -13.742 1.00 90.75 324 LYS A N 1
ATOM 2414 C CA . LYS A 1 324 ? 15.179 17.627 -14.453 1.00 90.75 324 LYS A CA 1
ATOM 2415 C C . LYS A 1 324 ? 15.817 18.888 -15.025 1.00 90.75 324 LYS A C 1
ATOM 2417 O O . LYS A 1 324 ? 15.155 19.657 -15.718 1.00 90.75 324 LYS A O 1
ATOM 2422 N N . ASN A 1 325 ? 17.086 19.134 -14.700 1.00 88.62 325 ASN A N 1
ATOM 2423 C CA . ASN A 1 325 ? 17.816 20.345 -15.108 1.00 88.62 325 ASN A CA 1
ATOM 2424 C C . ASN A 1 325 ? 17.082 21.658 -14.755 1.00 88.62 325 ASN A C 1
ATOM 2426 O O . ASN A 1 325 ? 17.074 22.600 -15.540 1.00 88.62 325 ASN A O 1
ATOM 2430 N N . GLY A 1 326 ? 16.422 21.698 -13.592 1.00 87.69 326 GLY A N 1
ATOM 2431 C CA . GLY A 1 326 ? 15.672 22.866 -13.113 1.00 87.69 326 GLY A CA 1
ATOM 2432 C C . GLY A 1 326 ? 14.260 23.021 -13.690 1.00 87.69 326 GLY A C 1
ATOM 2433 O O . GLY A 1 326 ? 13.498 23.836 -13.181 1.00 87.69 326 GLY A O 1
ATOM 2434 N N . ASN A 1 327 ? 13.877 22.220 -14.688 1.00 91.19 327 ASN A N 1
ATOM 2435 C CA . ASN A 1 327 ? 12.538 22.256 -15.274 1.00 91.19 327 ASN A CA 1
ATOM 2436 C C . ASN A 1 327 ? 11.643 21.187 -14.652 1.00 91.19 327 ASN A C 1
ATOM 2438 O O . ASN A 1 327 ? 12.040 20.023 -14.567 1.00 91.19 327 ASN A O 1
ATOM 2442 N N . THR A 1 328 ? 10.424 21.559 -14.265 1.00 94.75 328 THR A N 1
ATOM 2443 C CA . THR A 1 328 ? 9.395 20.601 -13.844 1.00 94.75 328 THR A CA 1
ATOM 2444 C C . THR A 1 328 ? 8.967 19.746 -15.028 1.00 94.75 328 THR A C 1
ATOM 2446 O O . THR A 1 328 ? 8.417 20.255 -16.000 1.00 94.75 328 THR A O 1
ATOM 2449 N N . VAL A 1 329 ? 9.226 18.443 -14.936 1.00 93.50 329 VAL A N 1
ATOM 2450 C CA . VAL A 1 329 ? 8.857 17.449 -15.956 1.00 93.50 329 VAL A CA 1
ATOM 2451 C C . VAL A 1 329 ? 7.551 16.738 -15.615 1.00 93.50 329 VAL A C 1
ATOM 2453 O O . VAL A 1 329 ? 6.865 16.246 -16.503 1.00 93.50 329 VAL A O 1
ATOM 2456 N N . SER A 1 330 ? 7.185 16.703 -14.333 1.00 95.62 330 SER A N 1
ATOM 2457 C CA . SER A 1 330 ? 5.913 16.161 -13.868 1.00 95.62 330 SER A CA 1
ATOM 2458 C C . SER A 1 330 ? 5.540 16.750 -12.512 1.00 95.62 330 SER A C 1
ATOM 2460 O O . SER A 1 330 ? 6.411 17.229 -11.786 1.00 95.62 330 SER A O 1
ATOM 2462 N N . GLN A 1 331 ? 4.258 16.723 -12.164 1.00 96.69 331 GLN A N 1
ATOM 2463 C CA . GLN A 1 331 ? 3.754 17.203 -10.879 1.00 96.69 331 GLN A CA 1
ATOM 2464 C C . GLN A 1 331 ? 2.527 16.408 -10.448 1.00 96.69 331 GLN A C 1
ATOM 2466 O O . GLN A 1 331 ? 1.779 15.921 -11.296 1.00 96.69 331 GLN A O 1
ATOM 2471 N N . ALA A 1 332 ? 2.305 16.337 -9.143 1.00 95.56 332 ALA A N 1
ATOM 2472 C CA . ALA A 1 332 ? 1.164 15.652 -8.561 1.00 95.56 332 ALA A CA 1
ATOM 2473 C C . ALA A 1 332 ? 0.611 16.405 -7.352 1.00 95.56 332 ALA A C 1
ATOM 2475 O O . ALA A 1 332 ? 1.288 17.215 -6.711 1.00 95.56 332 ALA A O 1
ATOM 2476 N N . THR A 1 333 ? -0.663 16.141 -7.076 1.00 95.94 333 THR A N 1
ATOM 2477 C CA . THR A 1 333 ? -1.380 16.647 -5.908 1.00 95.94 333 THR A CA 1
ATOM 2478 C C . THR A 1 333 ? -1.371 15.599 -4.807 1.00 95.94 333 THR A C 1
ATOM 2480 O O . THR A 1 333 ? -1.661 14.433 -5.063 1.00 95.94 333 THR A O 1
ATOM 2483 N N . VAL A 1 334 ? -1.109 16.037 -3.580 1.00 95.56 334 VAL A N 1
ATOM 2484 C CA . VAL A 1 334 ? -1.210 15.213 -2.374 1.00 95.56 334 VAL A CA 1
ATOM 2485 C C . VAL A 1 334 ? -2.368 15.751 -1.546 1.00 95.56 334 VAL A C 1
ATOM 2487 O O . VAL A 1 334 ? -2.302 16.878 -1.044 1.00 95.56 334 VAL A O 1
ATOM 2490 N N . SER A 1 335 ? -3.425 14.954 -1.402 1.00 94.81 335 SER A N 1
ATOM 2491 C CA . SER A 1 335 ? -4.575 15.289 -0.559 1.00 94.81 335 SER A CA 1
ATOM 2492 C C . SER A 1 335 ? -4.489 14.524 0.753 1.00 94.81 335 SER A C 1
ATOM 2494 O O . SER A 1 335 ? -4.544 13.296 0.790 1.00 94.81 335 SER A O 1
ATOM 2496 N N . ILE A 1 336 ? -4.375 15.248 1.858 1.00 94.50 336 ILE A N 1
ATOM 2497 C CA . ILE A 1 336 ? -4.272 14.680 3.198 1.00 94.50 336 ILE A CA 1
ATOM 2498 C C . ILE A 1 336 ? -5.547 15.035 3.949 1.00 94.50 336 ILE A C 1
ATOM 2500 O O . ILE A 1 336 ? -5.772 16.194 4.291 1.00 94.50 336 ILE A O 1
ATOM 2504 N N . ARG A 1 337 ? -6.387 14.039 4.223 1.00 93.38 337 ARG A N 1
ATOM 2505 C CA . ARG A 1 337 ? -7.582 14.192 5.052 1.00 93.38 337 ARG A CA 1
ATOM 2506 C C . ARG A 1 337 ? -7.251 13.864 6.502 1.00 93.38 337 ARG A C 1
ATOM 2508 O O . ARG A 1 337 ? -6.926 12.722 6.820 1.00 93.38 337 ARG A O 1
ATOM 2515 N N . ILE A 1 338 ? -7.406 14.834 7.392 1.00 92.44 338 ILE A N 1
ATOM 2516 C CA . ILE A 1 338 ? -7.300 14.614 8.829 1.00 92.44 338 ILE A CA 1
ATOM 2517 C C . ILE A 1 338 ? -8.699 14.265 9.344 1.00 92.44 338 ILE A C 1
ATOM 2519 O O . ILE A 1 338 ? -9.663 15.019 9.184 1.00 92.44 338 ILE A O 1
ATOM 2523 N N . GLN A 1 339 ? -8.845 13.067 9.905 1.00 89.94 339 GLN A N 1
ATOM 2524 C CA . GLN A 1 339 ? -10.084 12.668 10.565 1.00 89.94 339 GLN A CA 1
ATOM 2525 C C . GLN A 1 339 ? -10.194 13.426 11.879 1.00 89.94 339 GLN A C 1
ATOM 2527 O O . GLN A 1 339 ? -9.234 13.467 12.648 1.00 89.94 339 GLN A O 1
ATOM 2532 N N . LYS A 1 340 ? -11.369 14.008 12.141 1.00 85.81 340 LYS A N 1
ATOM 2533 C CA . LYS A 1 340 ? -11.611 14.708 13.402 1.00 85.81 340 LYS A CA 1
ATOM 2534 C C . LYS A 1 340 ? -11.300 13.772 14.577 1.00 85.81 340 LYS A C 1
ATOM 2536 O O . LYS A 1 340 ? -11.782 12.638 14.544 1.00 85.81 340 LYS A O 1
ATOM 2541 N N . PRO A 1 341 ? -10.548 14.244 15.587 1.00 81.81 341 PRO A N 1
ATOM 2542 C CA . PRO A 1 341 ? -10.304 13.478 16.797 1.00 81.81 341 PRO A CA 1
ATOM 2543 C C . PRO A 1 341 ? -11.620 13.017 17.411 1.00 81.81 341 PRO A C 1
ATOM 2545 O O . PRO A 1 341 ? -12.568 13.810 17.529 1.00 81.81 341 PRO A O 1
ATOM 2548 N N . CYS A 1 342 ? -11.683 11.751 17.798 1.00 83.38 342 CYS A N 1
ATOM 2549 C CA . CYS A 1 342 ? -12.858 11.239 18.470 1.00 83.38 342 CYS A CA 1
ATOM 2550 C C . CYS A 1 342 ? -13.029 11.928 19.834 1.00 83.38 342 CYS A C 1
ATOM 2552 O O . CYS A 1 342 ? -12.058 12.311 20.491 1.00 83.38 342 CYS A O 1
ATOM 2554 N N . GLN A 1 343 ? -14.278 12.165 20.241 1.00 85.88 343 GLN A N 1
ATOM 2555 C CA . GLN A 1 343 ? -14.572 12.839 21.501 1.00 85.88 343 GLN A CA 1
ATOM 2556 C C . GLN A 1 343 ? -14.953 11.839 22.584 1.00 85.88 343 GLN A C 1
ATOM 2558 O O . GLN A 1 343 ? -16.058 11.307 22.552 1.00 85.88 343 GLN A O 1
ATOM 2563 N N . LEU A 1 344 ? -14.044 11.602 23.539 1.00 89.62 344 LEU A N 1
ATOM 2564 C CA . LEU A 1 344 ? -14.341 10.825 24.740 1.00 89.62 344 LEU A CA 1
ATOM 2565 C C . LEU A 1 344 ? -15.566 11.424 25.438 1.00 89.62 344 LEU A C 1
ATOM 2567 O O . LEU A 1 344 ? -15.559 12.605 25.800 1.00 89.62 344 LEU A O 1
ATOM 2571 N N . GLN A 1 345 ? -16.598 10.613 25.640 1.00 93.31 345 GLN A N 1
ATOM 2572 C CA . GLN A 1 345 ? -17.845 11.059 26.251 1.00 93.31 345 GLN A CA 1
ATOM 2573 C C . GLN A 1 345 ? -18.275 10.084 27.341 1.00 93.31 345 GLN A C 1
ATOM 2575 O O . GLN A 1 345 ? -18.624 8.944 27.041 1.00 93.31 345 GLN A O 1
ATOM 2580 N N . ALA A 1 346 ? -18.262 10.570 28.582 1.00 93.69 346 ALA A N 1
ATOM 2581 C CA . ALA A 1 346 ? -18.876 9.894 29.710 1.00 93.69 346 ALA A CA 1
ATOM 2582 C C . ALA A 1 346 ? -20.392 10.117 29.651 1.00 93.69 346 ALA A C 1
ATOM 2584 O O . ALA A 1 346 ? -20.848 11.254 29.482 1.00 93.69 346 ALA A O 1
ATOM 2585 N N . VAL A 1 347 ? -21.174 9.056 29.774 1.00 95.56 347 VAL A N 1
ATOM 2586 C CA . VAL A 1 347 ? -22.633 9.073 29.703 1.00 95.56 347 VAL A CA 1
ATOM 2587 C C . VAL A 1 347 ? -23.178 8.742 31.084 1.00 95.56 347 VAL A C 1
ATOM 2589 O O . VAL A 1 347 ? -22.719 7.822 31.740 1.00 95.56 347 VAL A O 1
ATOM 2592 N N . SER A 1 348 ? -24.143 9.529 31.569 1.00 95.56 348 SER A N 1
ATOM 2593 C CA . SER A 1 348 ? -24.651 9.341 32.932 1.00 95.56 348 SER A CA 1
ATOM 2594 C C . SER A 1 348 ? -25.221 7.942 33.143 1.00 95.56 348 SER A C 1
ATOM 2596 O O . SER A 1 348 ? -26.011 7.448 32.334 1.00 95.56 348 SER A O 1
ATOM 2598 N N . ASP A 1 349 ? -24.875 7.354 34.280 1.00 95.25 349 ASP A N 1
ATOM 2599 C CA . ASP A 1 349 ? -25.368 6.056 34.710 1.00 95.25 349 ASP A CA 1
ATOM 2600 C C . ASP A 1 349 ? -26.512 6.209 35.702 1.00 95.25 349 ASP A C 1
ATOM 2602 O O . ASP A 1 349 ? -26.599 7.167 36.479 1.00 95.25 349 ASP A O 1
ATOM 2606 N N . SER A 1 350 ? -27.382 5.205 35.745 1.00 95.25 350 SER A N 1
ATOM 2607 C CA . SER A 1 350 ? -28.348 5.112 36.828 1.00 95.25 350 SER A CA 1
ATOM 2608 C C . SER A 1 350 ? -28.609 3.677 37.242 1.00 95.25 350 SER A C 1
ATOM 2610 O O . SER A 1 350 ? -28.607 2.762 36.423 1.00 95.25 350 SER A O 1
ATOM 2612 N N . ALA A 1 351 ? -28.852 3.492 38.536 1.00 95.31 351 ALA A N 1
ATOM 2613 C CA . ALA A 1 351 ? -29.230 2.208 39.098 1.00 95.31 351 ALA A CA 1
ATOM 2614 C C . ALA A 1 351 ? -30.360 2.378 40.113 1.00 95.31 351 ALA A C 1
ATOM 2616 O O . ALA A 1 351 ? -30.592 3.461 40.658 1.00 95.31 351 ALA A O 1
ATOM 2617 N N . GLN A 1 352 ? -31.086 1.294 40.353 1.00 95.00 352 GLN A N 1
ATOM 2618 C CA . GLN A 1 352 ? -32.125 1.211 41.370 1.00 95.00 352 GLN A CA 1
ATOM 2619 C C . GLN A 1 352 ? -31.793 0.061 42.309 1.00 95.00 352 GLN A C 1
ATOM 2621 O O . GLN A 1 352 ? -31.248 -0.955 41.877 1.00 95.00 352 GLN A O 1
ATOM 2626 N N . VAL A 1 353 ? -32.114 0.219 43.588 1.00 94.25 353 VAL A N 1
ATOM 2627 C CA . VAL A 1 353 ? -31.824 -0.800 44.594 1.00 94.25 353 VAL A CA 1
ATOM 2628 C C . VAL A 1 353 ? -32.915 -0.849 45.654 1.00 94.25 353 VAL A C 1
ATOM 2630 O O . VAL A 1 353 ? -33.364 0.179 46.149 1.00 94.25 353 VAL A O 1
ATOM 2633 N N . SER A 1 354 ? -33.337 -2.059 46.001 1.00 93.25 354 SER A N 1
ATOM 2634 C CA . SER A 1 354 ? -34.362 -2.331 47.013 1.00 93.25 354 SER A CA 1
ATOM 2635 C C . SER A 1 354 ? -33.810 -3.282 48.068 1.00 93.25 354 SER A C 1
ATOM 2637 O O . SER A 1 354 ? -32.784 -3.928 47.849 1.00 93.25 354 SER A O 1
ATOM 2639 N N . ASN A 1 355 ? -34.504 -3.388 49.204 1.00 92.12 355 ASN A N 1
ATOM 2640 C CA . ASN A 1 355 ? -34.165 -4.316 50.292 1.00 92.12 355 ASN A CA 1
ATOM 2641 C C . ASN A 1 355 ? -32.743 -4.122 50.857 1.00 92.12 355 ASN A C 1
ATOM 2643 O O . ASN A 1 355 ? -32.080 -5.087 51.230 1.00 92.12 355 ASN A O 1
ATOM 2647 N N . VAL A 1 356 ? -32.268 -2.872 50.921 1.00 94.00 356 VAL A N 1
ATOM 2648 C CA . VAL A 1 356 ? -30.962 -2.538 51.510 1.00 94.00 356 VAL A CA 1
ATOM 2649 C C . VAL A 1 356 ? -30.983 -2.894 53.005 1.00 94.00 356 VAL A C 1
ATOM 2651 O O . VAL A 1 356 ? -31.828 -2.356 53.729 1.00 94.00 356 VAL A O 1
ATOM 2654 N N . PRO A 1 357 ? -30.089 -3.776 53.492 1.00 94.38 357 PRO A N 1
ATOM 2655 C CA . PRO A 1 357 ? -30.061 -4.155 54.901 1.00 94.38 357 PRO A CA 1
ATOM 2656 C C . PRO A 1 357 ? -29.682 -2.956 55.788 1.00 94.38 357 PRO A C 1
ATOM 2658 O O . PRO A 1 357 ? -29.036 -2.022 55.307 1.00 94.38 357 PRO A O 1
ATOM 2661 N N . PRO A 1 358 ? -30.005 -2.972 57.097 1.00 92.38 358 PRO A N 1
ATOM 2662 C CA . PRO A 1 358 ? -29.659 -1.876 58.010 1.00 92.38 358 PRO A CA 1
ATOM 2663 C C . PRO A 1 358 ? -28.158 -1.553 58.064 1.00 92.38 358 PRO A C 1
ATOM 2665 O O . PRO A 1 358 ? -27.780 -0.416 58.326 1.00 92.38 358 PRO A O 1
ATOM 2668 N N . SER A 1 359 ? -27.298 -2.539 57.787 1.00 93.50 359 SER A N 1
ATOM 2669 C CA . SER A 1 359 ? -25.843 -2.376 57.695 1.00 93.50 359 SER A CA 1
ATOM 2670 C C . SER A 1 359 ? -25.361 -1.728 56.391 1.00 93.50 359 SER A C 1
ATOM 2672 O O . SER A 1 359 ? -24.162 -1.525 56.243 1.00 93.50 359 SER A O 1
ATOM 2674 N N . GLY A 1 360 ? -26.256 -1.455 55.436 1.00 95.38 360 GLY A N 1
ATOM 2675 C CA . GLY A 1 360 ? -25.923 -1.061 54.068 1.00 95.38 360 GLY A CA 1
ATOM 2676 C C . GLY A 1 360 ? -25.328 -2.197 53.228 1.00 95.38 360 GLY A C 1
ATOM 2677 O O . GLY A 1 360 ? -25.090 -3.305 53.716 1.00 95.38 360 GLY A O 1
ATOM 2678 N N . GLN A 1 361 ? -25.106 -1.929 51.941 1.00 96.25 361 GLN A N 1
ATOM 2679 C CA . GLN A 1 361 ? -24.521 -2.879 50.992 1.00 96.25 361 GLN A CA 1
ATOM 2680 C C . GLN A 1 361 ? -23.673 -2.190 49.918 1.00 96.25 361 GLN A C 1
ATOM 2682 O O . GLN A 1 361 ? -23.899 -1.028 49.585 1.00 96.25 361 GLN A O 1
ATOM 2687 N N . TRP A 1 362 ? -22.718 -2.925 49.345 1.00 97.12 362 TRP A N 1
ATOM 2688 C CA . TRP A 1 362 ? -21.906 -2.463 48.217 1.00 97.12 362 TRP A CA 1
ATOM 2689 C C . TRP A 1 362 ? -22.522 -2.877 46.882 1.00 97.12 362 TRP A C 1
ATOM 2691 O O . TRP A 1 362 ? -22.841 -4.044 46.667 1.00 97.12 362 TRP A O 1
ATOM 2701 N N . MET A 1 363 ? -22.621 -1.926 45.961 1.00 96.19 363 MET A N 1
ATOM 2702 C CA . MET A 1 363 ? -22.969 -2.150 44.561 1.00 96.19 363 MET A CA 1
ATOM 2703 C C . MET A 1 363 ? -21.719 -2.063 43.689 1.00 96.19 363 MET A C 1
ATOM 2705 O O . MET A 1 363 ? -20.795 -1.314 43.994 1.00 96.19 363 MET A O 1
ATOM 2709 N N . THR A 1 364 ? -21.696 -2.833 42.601 1.00 96.50 364 THR A N 1
ATOM 2710 C CA . THR A 1 364 ? -20.648 -2.786 41.572 1.00 96.50 364 THR A CA 1
ATOM 2711 C C . THR A 1 364 ? -21.302 -2.385 40.261 1.00 96.50 364 THR A C 1
ATOM 2713 O O . THR A 1 364 ? -22.238 -3.058 39.836 1.00 96.50 364 THR A O 1
ATOM 2716 N N . ILE A 1 365 ? -20.842 -1.297 39.650 1.00 95.12 365 ILE A N 1
ATOM 2717 C CA . ILE A 1 365 ? -21.416 -0.759 38.414 1.00 95.12 365 ILE A CA 1
ATOM 2718 C C . ILE A 1 365 ? -20.301 -0.612 37.384 1.00 95.12 365 ILE A C 1
ATOM 2720 O O . ILE A 1 365 ? -19.268 -0.010 37.679 1.00 95.12 365 ILE A O 1
ATOM 2724 N N . ASP A 1 366 ? -20.507 -1.165 36.191 1.00 93.94 366 ASP A N 1
ATOM 2725 C CA . ASP A 1 366 ? -19.645 -0.903 35.039 1.00 93.94 366 ASP A CA 1
ATOM 2726 C C . ASP A 1 366 ? -20.071 0.418 34.392 1.00 93.94 366 ASP A C 1
ATOM 2728 O O . ASP A 1 366 ? -20.947 0.450 33.531 1.00 93.94 366 ASP A O 1
ATOM 2732 N N . VAL A 1 367 ? -19.476 1.511 34.867 1.00 92.50 367 VAL A N 1
ATOM 2733 C CA . VAL A 1 367 ? -19.778 2.877 34.409 1.00 92.50 367 VAL A CA 1
ATOM 2734 C C . VAL A 1 367 ? -19.203 3.191 33.027 1.00 92.50 367 VAL A C 1
ATOM 2736 O O . VAL A 1 367 ? -19.433 4.264 32.504 1.00 92.50 367 VAL A O 1
ATOM 2739 N N . LEU A 1 368 ? -18.415 2.286 32.435 1.00 92.12 368 LEU A N 1
ATOM 2740 C CA . LEU A 1 368 ? -17.852 2.492 31.097 1.00 92.12 368 LEU A CA 1
ATOM 2741 C C . LEU A 1 368 ? -18.709 1.854 29.997 1.00 92.12 368 LEU A C 1
ATOM 2743 O O . LEU A 1 368 ? -18.430 2.047 28.814 1.00 92.12 368 LEU A O 1
ATOM 2747 N N . ALA A 1 3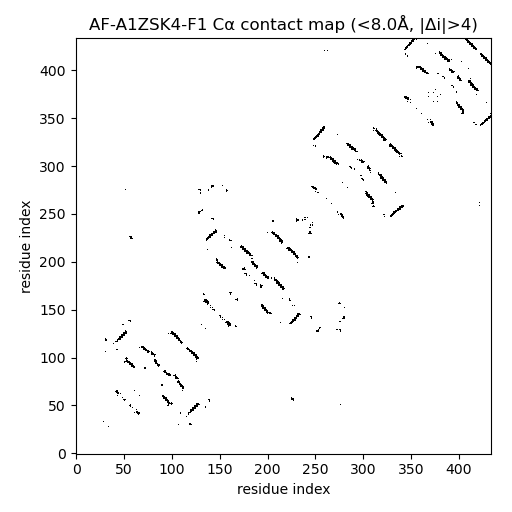69 ? -19.715 1.055 30.360 1.00 90.62 369 ALA A N 1
ATOM 2748 C CA . ALA A 1 369 ? -20.462 0.227 29.416 1.00 90.62 369 ALA A CA 1
ATOM 2749 C C . ALA A 1 369 ? -21.285 1.043 28.400 1.00 90.62 369 ALA A C 1
ATOM 2751 O O . ALA A 1 369 ? -21.509 0.590 27.277 1.00 90.62 369 ALA A O 1
ATOM 2752 N N . ASN A 1 370 ? -21.741 2.233 28.789 1.00 89.75 370 ASN A N 1
ATOM 2753 C CA . ASN A 1 370 ? -22.517 3.172 27.974 1.00 89.75 370 ASN A CA 1
ATOM 2754 C C . ASN A 1 370 ? -21.680 4.356 27.448 1.00 89.75 370 ASN A C 1
ATOM 2756 O O . ASN A 1 370 ? -22.212 5.188 26.708 1.00 89.75 370 ASN A O 1
ATOM 2760 N N . ASP A 1 371 ? -20.396 4.427 27.799 1.00 92.44 371 ASP A N 1
ATOM 2761 C CA . ASP A 1 371 ? -19.511 5.526 27.430 1.00 92.44 371 ASP A CA 1
ATOM 2762 C C . ASP A 1 371 ? -19.027 5.424 25.979 1.00 92.44 371 ASP A C 1
ATOM 2764 O O . ASP A 1 371 ? -18.747 4.348 25.439 1.00 92.44 371 ASP A O 1
ATOM 2768 N N . HIS A 1 372 ? -18.830 6.577 25.336 1.00 91.69 372 HIS A N 1
ATOM 2769 C CA . HIS A 1 372 ? -18.177 6.633 24.032 1.00 91.69 372 HIS A CA 1
ATOM 2770 C C . HIS A 1 372 ? -16.656 6.729 24.205 1.00 91.69 372 HIS A C 1
ATOM 2772 O O . HIS A 1 372 ? -16.092 7.818 24.316 1.00 91.69 372 HIS A O 1
ATOM 2778 N N . LEU A 1 373 ? -15.985 5.572 24.218 1.00 88.69 373 LEU A N 1
ATOM 2779 C CA . LEU A 1 373 ? -14.544 5.461 24.490 1.00 88.69 373 LEU A CA 1
ATOM 2780 C C . LEU A 1 373 ? -13.634 5.606 23.267 1.00 88.69 373 LEU A C 1
ATOM 2782 O O . LEU A 1 373 ? -12.429 5.417 23.390 1.00 88.69 373 LEU A O 1
ATOM 2786 N N . CYS A 1 374 ? -14.158 5.919 22.079 1.00 85.62 374 CYS A N 1
ATOM 2787 C CA . CYS A 1 374 ? -13.320 6.196 20.906 1.00 85.62 374 CYS A CA 1
ATOM 2788 C C . CYS A 1 374 ? -12.345 5.068 20.508 1.00 85.62 374 CYS A C 1
ATOM 2790 O O . CYS A 1 374 ? -11.244 5.328 20.031 1.00 85.62 374 CYS A O 1
ATOM 2792 N N . SER A 1 375 ? -12.733 3.802 20.699 1.00 80.25 375 SER A N 1
ATOM 2793 C CA . SER A 1 375 ? -11.862 2.620 20.509 1.00 80.25 375 SER A CA 1
ATOM 2794 C C . SER A 1 375 ? -10.621 2.579 21.415 1.00 80.25 375 SER A C 1
ATOM 2796 O O . SER A 1 375 ? -9.713 1.778 21.194 1.00 80.25 375 SER A O 1
ATOM 2798 N N . VAL A 1 376 ? -10.572 3.414 22.454 1.00 82.62 376 VAL A N 1
ATOM 2799 C CA . VAL A 1 376 ? -9.547 3.354 23.494 1.00 82.62 376 VAL A CA 1
ATOM 2800 C C . VAL A 1 376 ? -9.856 2.162 24.394 1.00 82.62 376 VAL A C 1
ATOM 2802 O O . VAL A 1 376 ? -10.968 2.020 24.902 1.00 82.62 376 VAL A O 1
ATOM 2805 N N . ALA A 1 377 ? -8.871 1.288 24.604 1.00 84.81 377 ALA A N 1
ATOM 2806 C CA . ALA A 1 377 ? -9.017 0.181 25.541 1.00 84.81 377 ALA A CA 1
ATOM 2807 C C . ALA A 1 377 ? -9.291 0.713 26.958 1.00 84.81 377 ALA A C 1
ATOM 2809 O O . ALA A 1 377 ? -8.645 1.664 27.396 1.00 84.81 377 ALA A O 1
ATOM 2810 N N . ALA A 1 378 ? -10.182 0.065 27.714 1.00 85.06 378 ALA A N 1
ATOM 2811 C CA . ALA A 1 378 ? -10.543 0.491 29.072 1.00 85.06 378 ALA A CA 1
ATOM 2812 C C . ALA A 1 378 ? -9.346 0.552 30.051 1.00 85.06 378 ALA A C 1
ATOM 2814 O O . ALA A 1 378 ? -9.396 1.277 31.047 1.00 85.06 378 ALA A O 1
ATOM 2815 N N . SER A 1 379 ? -8.257 -0.171 29.753 1.00 87.25 379 SER A N 1
ATOM 2816 C CA . SER A 1 379 ? -6.977 -0.100 30.475 1.00 87.25 379 SER A CA 1
ATOM 2817 C C . SER A 1 379 ? -6.240 1.232 30.291 1.00 87.25 379 SER A C 1
ATOM 2819 O O . SER A 1 379 ? -5.444 1.610 31.143 1.00 87.25 379 SER A O 1
ATOM 2821 N N . ASN A 1 380 ? -6.514 1.950 29.199 1.00 88.75 380 ASN A N 1
ATOM 2822 C CA . ASN A 1 380 ? -5.945 3.262 28.875 1.00 88.75 380 ASN A CA 1
ATOM 2823 C C . ASN A 1 380 ? -6.897 4.412 29.246 1.00 88.75 380 ASN A C 1
ATOM 2825 O O . ASN A 1 380 ? -6.676 5.562 28.867 1.00 88.75 380 ASN A O 1
ATOM 2829 N N . ILE A 1 381 ? -7.960 4.112 29.993 1.00 92.75 381 ILE A N 1
ATOM 2830 C CA . ILE A 1 381 ? -8.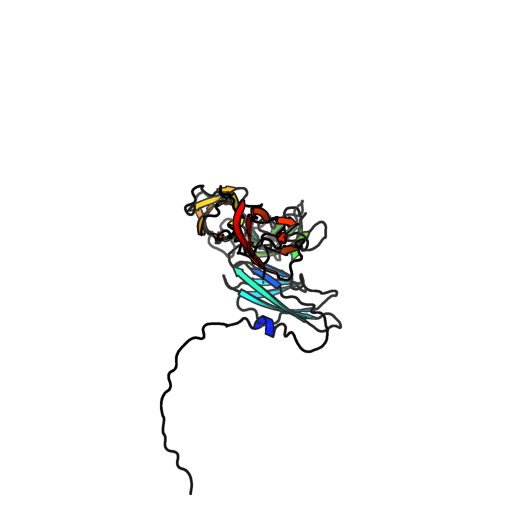853 5.107 30.573 1.00 92.75 381 ILE A CA 1
ATOM 2831 C C . ILE A 1 381 ? -8.541 5.204 32.063 1.00 92.75 381 ILE A C 1
ATOM 2833 O O . ILE A 1 381 ? -8.757 4.258 32.820 1.00 92.75 381 ILE A O 1
ATOM 2837 N N . SER A 1 382 ? -8.043 6.360 32.493 1.00 94.38 382 SER A N 1
ATOM 2838 C CA . SER A 1 382 ? -7.967 6.716 33.907 1.00 94.38 382 SER A CA 1
ATOM 2839 C C . SER A 1 382 ? -9.349 7.141 34.403 1.00 94.38 382 SER A C 1
ATOM 2841 O O . SER A 1 382 ? -10.086 7.816 33.685 1.00 94.38 382 SER A O 1
ATOM 2843 N N . LYS A 1 383 ? -9.697 6.735 35.625 1.00 95.06 383 LYS A N 1
ATOM 2844 C CA . LYS A 1 383 ? -10.991 6.967 36.274 1.00 95.06 383 LYS A CA 1
ATOM 2845 C C . LYS A 1 383 ? -10.758 7.653 37.611 1.00 95.06 383 LYS A C 1
ATOM 2847 O O . LYS A 1 383 ? -9.937 7.200 38.408 1.00 95.06 383 LYS A O 1
ATOM 2852 N N . ASN A 1 384 ? -11.472 8.739 37.865 1.00 95.88 384 ASN A N 1
ATOM 2853 C CA . ASN A 1 384 ? -11.355 9.478 39.113 1.00 95.88 384 ASN A CA 1
ATOM 2854 C C . ASN A 1 384 ? -12.729 9.937 39.599 1.00 95.88 384 ASN A C 1
ATOM 2856 O O . ASN A 1 384 ? -13.554 10.376 38.802 1.00 95.88 384 ASN A O 1
ATOM 2860 N N . ILE A 1 385 ? -12.973 9.830 40.903 1.00 97.38 385 ILE A N 1
ATOM 2861 C CA . ILE A 1 385 ? -14.183 10.377 41.515 1.00 97.38 385 ILE A CA 1
ATOM 2862 C C . ILE A 1 385 ? -13.930 11.852 41.803 1.00 97.38 385 ILE A C 1
ATOM 2864 O O . ILE A 1 385 ? -13.017 12.192 42.550 1.00 97.38 385 ILE A O 1
ATOM 2868 N N . VAL A 1 386 ? -14.759 12.708 41.214 1.00 97.69 386 VAL A N 1
ATOM 2869 C CA . VAL A 1 386 ? -14.683 14.164 41.373 1.00 97.69 386 VAL A CA 1
ATOM 2870 C C . VAL A 1 386 ? -15.490 14.605 42.587 1.00 97.69 386 VAL A C 1
ATOM 2872 O O . VAL A 1 386 ? -15.039 15.439 43.368 1.00 97.69 386 VAL A O 1
ATOM 2875 N N . GLN A 1 387 ? -16.678 14.027 42.764 1.00 97.62 387 GLN A N 1
ATOM 2876 C CA . GLN A 1 387 ? -17.567 14.319 43.882 1.00 97.62 387 GLN A CA 1
ATOM 2877 C C . GLN A 1 387 ? -18.396 13.082 44.224 1.00 97.62 387 GLN A C 1
ATOM 2879 O O . GLN A 1 387 ? -18.803 12.332 43.343 1.00 97.62 387 GLN A O 1
ATOM 2884 N N . GLN A 1 388 ? -18.673 12.867 45.508 1.00 96.94 388 GLN A N 1
ATOM 2885 C CA . GLN A 1 388 ? -19.543 11.785 45.961 1.00 96.94 388 GLN A CA 1
ATOM 2886 C C . GLN A 1 388 ? -20.301 12.197 47.219 1.00 96.94 388 GLN A C 1
ATOM 2888 O O . GLN A 1 388 ? -19.758 12.893 48.078 1.00 96.94 388 GLN A O 1
ATOM 2893 N N . ASN A 1 389 ? -21.552 11.754 47.347 1.00 96.19 389 ASN A N 1
ATOM 2894 C CA . ASN A 1 389 ? -22.330 11.901 48.583 1.00 96.19 389 ASN A CA 1
ATOM 2895 C C . ASN A 1 389 ? -22.414 10.589 49.391 1.00 96.19 389 ASN A C 1
ATOM 2897 O O . ASN A 1 389 ? -23.182 10.500 50.352 1.00 96.19 389 ASN A O 1
ATOM 2901 N N . THR A 1 390 ? -21.640 9.584 48.989 1.00 96.25 390 THR A N 1
ATOM 2902 C CA . THR A 1 390 ? -21.538 8.262 49.604 1.00 96.25 390 THR A CA 1
ATOM 2903 C C . THR A 1 390 ? -20.117 7.727 49.470 1.00 96.25 390 THR A C 1
ATOM 2905 O O . THR A 1 390 ? -19.316 8.292 48.727 1.00 96.25 390 THR A O 1
ATOM 2908 N N . ASN A 1 391 ? -19.797 6.643 50.173 1.00 96.94 391 ASN A N 1
ATOM 2909 C CA . ASN A 1 391 ? -18.516 5.970 50.004 1.00 96.94 391 ASN A CA 1
ATOM 2910 C C . ASN A 1 391 ? -18.488 5.270 48.644 1.00 96.94 391 ASN A C 1
ATOM 2912 O O . ASN A 1 391 ? -19.274 4.353 48.400 1.00 96.94 391 ASN A O 1
ATOM 2916 N N . ALA A 1 392 ? -17.573 5.688 47.775 1.00 97.62 392 ALA A N 1
ATOM 2917 C CA . ALA A 1 392 ? -17.322 5.028 46.509 1.00 97.62 392 ALA A CA 1
ATOM 2918 C C . ALA A 1 392 ? -15.826 4.996 46.175 1.00 97.62 392 ALA A C 1
ATOM 2920 O O . ALA A 1 392 ? -15.043 5.820 46.650 1.00 97.62 392 ALA A O 1
ATOM 2921 N N . TYR A 1 393 ? -15.428 4.000 45.387 1.00 97.62 393 TYR A N 1
ATOM 2922 C CA . TYR A 1 393 ? -14.072 3.854 44.860 1.00 97.62 393 TYR A CA 1
ATOM 2923 C C . TYR A 1 393 ? -14.081 2.987 43.597 1.00 97.62 393 TYR A C 1
ATOM 2925 O O . TYR A 1 393 ? -14.981 2.174 43.393 1.00 97.62 393 TYR A O 1
ATOM 2933 N N . PHE A 1 394 ? -13.076 3.145 42.739 1.00 95.50 394 PHE A N 1
ATOM 2934 C CA . PHE A 1 394 ? -12.912 2.287 41.566 1.00 95.50 394 PHE A CA 1
ATOM 2935 C C . PHE A 1 394 ? -12.163 0.997 41.926 1.00 95.50 394 PHE A C 1
ATOM 2937 O O . PHE A 1 394 ? -11.104 1.043 42.549 1.00 95.50 394 PHE A O 1
ATOM 2944 N N . GLU A 1 395 ? -12.690 -0.145 41.486 1.00 94.00 395 GLU A N 1
ATOM 2945 C CA . GLU A 1 395 ? -12.033 -1.454 41.520 1.00 94.00 395 GLU A CA 1
ATOM 2946 C C . GLU A 1 395 ? -11.923 -1.976 40.078 1.00 94.00 395 GLU A C 1
ATOM 2948 O O . GLU A 1 395 ? -12.891 -2.454 39.480 1.00 94.00 395 GLU A O 1
ATOM 2953 N N . GLY A 1 396 ? -10.740 -1.825 39.477 1.00 88.12 396 GLY A N 1
ATOM 2954 C CA . GLY A 1 396 ? -10.533 -2.108 38.055 1.00 88.12 396 GLY A CA 1
ATOM 2955 C C . GLY A 1 396 ? -11.311 -1.140 37.152 1.00 88.12 396 GLY A C 1
ATOM 2956 O O . GLY A 1 396 ? -11.053 0.064 37.150 1.00 88.12 396 GLY A O 1
ATOM 2957 N N . ASN A 1 397 ? -12.247 -1.667 36.357 1.00 86.69 397 ASN A N 1
ATOM 2958 C CA . ASN A 1 397 ? -13.133 -0.859 35.506 1.00 86.69 397 ASN A CA 1
ATOM 2959 C C . ASN A 1 397 ? -14.454 -0.491 36.183 1.00 86.69 397 ASN A C 1
ATOM 2961 O O . ASN A 1 397 ? -15.149 0.393 35.696 1.00 86.69 397 ASN A O 1
ATOM 2965 N N . ASN A 1 398 ? -14.770 -1.128 37.310 1.00 92.25 398 ASN A N 1
ATOM 2966 C CA . ASN A 1 398 ? -16.062 -0.974 37.953 1.00 92.25 398 ASN A CA 1
ATOM 2967 C C . ASN A 1 398 ? -15.996 0.043 39.089 1.00 92.25 398 ASN A C 1
ATOM 2969 O O . ASN A 1 398 ? -15.017 0.114 39.835 1.00 92.25 398 ASN A O 1
ATOM 2973 N N . LEU A 1 399 ? -17.080 0.789 39.260 1.00 96.38 399 LEU A N 1
ATOM 2974 C CA . LEU A 1 399 ? -17.285 1.672 40.394 1.00 96.38 399 LEU A CA 1
ATOM 2975 C C . LEU A 1 399 ? -17.987 0.897 41.519 1.00 96.38 399 LEU A C 1
ATOM 2977 O O . LEU A 1 399 ? -19.086 0.367 41.338 1.00 96.38 399 LEU A O 1
ATOM 2981 N N . LYS A 1 400 ? -17.341 0.823 42.686 1.00 97.88 400 LYS A N 1
ATOM 2982 C CA . LYS A 1 400 ? -17.927 0.310 43.927 1.00 97.88 400 LYS A CA 1
ATOM 2983 C C . LYS A 1 400 ? -18.607 1.453 44.655 1.00 97.88 400 LYS A C 1
ATOM 2985 O O . LYS A 1 400 ? -17.962 2.460 44.927 1.00 97.88 400 LYS A O 1
ATOM 2990 N N . VAL A 1 401 ? -19.883 1.291 44.993 1.00 97.62 401 VAL A N 1
ATOM 2991 C CA . VAL A 1 401 ? -20.679 2.321 45.678 1.00 97.62 401 VAL A CA 1
ATOM 2992 C C . VAL A 1 401 ? -21.398 1.714 46.869 1.00 97.62 401 VAL A C 1
ATOM 2994 O O . VAL A 1 401 ? -22.116 0.726 46.723 1.00 97.62 401 VAL A O 1
ATOM 2997 N N . PHE A 1 402 ? -21.217 2.296 48.048 1.00 97.38 402 PHE A N 1
ATOM 2998 C CA . PHE A 1 402 ? -21.945 1.895 49.241 1.00 97.38 402 PHE A CA 1
ATOM 2999 C C . PHE A 1 402 ? -23.320 2.565 49.274 1.00 97.38 402 PHE A C 1
ATOM 3001 O O . PHE A 1 402 ? -23.448 3.771 49.055 1.00 97.38 402 PHE A O 1
ATOM 3008 N N . VAL A 1 403 ? -24.350 1.777 49.556 1.00 96.75 403 VAL A N 1
ATOM 3009 C CA . VAL A 1 403 ? -25.734 2.226 49.692 1.00 96.75 403 VAL A CA 1
ATOM 3010 C C . VAL A 1 403 ? -26.210 1.855 51.088 1.00 96.75 403 VAL A C 1
ATOM 3012 O O . VAL A 1 403 ? -26.196 0.682 51.458 1.00 96.75 403 VAL A O 1
ATOM 3015 N N . ASP A 1 404 ? -26.648 2.849 51.855 1.00 94.12 404 ASP A N 1
ATOM 3016 C CA . ASP A 1 404 ? -27.162 2.677 53.214 1.00 94.12 404 ASP A CA 1
ATOM 3017 C C . ASP A 1 404 ? -28.653 3.032 53.319 1.00 94.12 404 ASP A C 1
ATOM 3019 O O . ASP A 1 404 ? -29.327 3.340 52.331 1.00 94.12 404 ASP A O 1
ATOM 3023 N N . THR A 1 405 ? -29.196 2.971 54.534 1.00 93.19 405 THR A N 1
ATOM 3024 C CA . THR A 1 405 ? -30.602 3.292 54.782 1.00 93.19 405 THR A CA 1
ATOM 3025 C C . THR A 1 405 ? -30.865 4.764 55.108 1.00 93.19 405 THR A C 1
ATOM 3027 O O . THR A 1 405 ? -32.023 5.134 55.315 1.00 93.19 405 THR A O 1
ATOM 3030 N N . SER A 1 406 ? -29.832 5.611 55.147 1.00 90.31 406 SER A N 1
ATOM 3031 C CA . SER A 1 406 ? -29.921 7.014 55.574 1.00 90.31 406 SER A CA 1
ATOM 3032 C C . SER A 1 406 ? -30.407 7.959 54.470 1.00 90.31 406 SER A C 1
ATOM 3034 O O . SER A 1 406 ? -30.956 9.019 54.767 1.00 90.31 406 SER A O 1
ATOM 3036 N N . LYS A 1 407 ? -30.250 7.576 53.194 1.00 90.81 407 LYS A N 1
ATOM 3037 C CA . LYS A 1 407 ? -30.605 8.398 52.020 1.00 90.81 407 LYS A CA 1
ATOM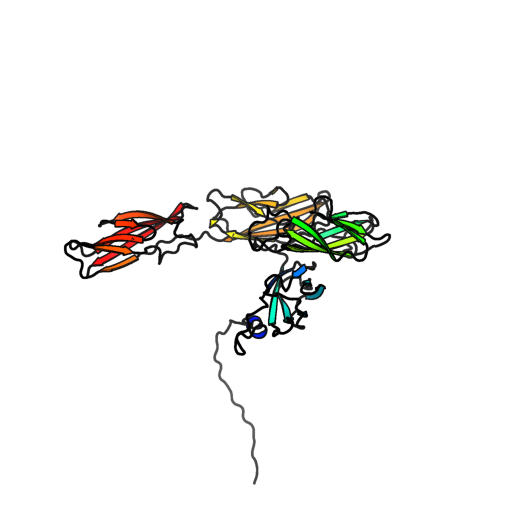 3038 C C . LYS A 1 407 ? -31.502 7.640 51.041 1.00 90.81 407 LYS A C 1
ATOM 3040 O O . LYS A 1 407 ? -31.586 6.412 51.063 1.00 90.81 407 LYS A O 1
ATOM 3045 N N . GLN A 1 408 ? -32.211 8.375 50.184 1.00 93.69 408 GLN A N 1
ATOM 3046 C CA . GLN A 1 408 ? -32.950 7.799 49.048 1.00 93.69 408 GLN A CA 1
ATOM 3047 C C . GLN A 1 408 ? -32.208 7.943 47.715 1.00 93.69 408 GLN A C 1
ATOM 3049 O O . GLN A 1 408 ? -32.508 7.227 46.765 1.00 93.69 408 GLN A O 1
ATOM 3054 N N . THR A 1 409 ? -31.241 8.857 47.617 1.00 96.38 409 THR A N 1
ATOM 3055 C CA . THR A 1 409 ? -30.476 9.097 46.389 1.00 96.38 409 THR A CA 1
ATOM 3056 C C . THR A 1 409 ? -28.994 9.218 46.704 1.00 96.38 409 THR A C 1
ATOM 3058 O O . THR A 1 409 ? -28.590 9.992 47.575 1.00 96.38 409 THR A O 1
ATOM 3061 N N . PHE A 1 410 ? -28.197 8.451 45.971 1.00 97.19 410 PHE A N 1
ATOM 3062 C CA . PHE A 1 410 ? -26.747 8.404 46.064 1.00 97.19 410 PHE A CA 1
ATOM 3063 C C . PHE A 1 410 ? -26.188 8.844 44.714 1.00 97.19 410 PHE A C 1
ATOM 3065 O O . PHE A 1 410 ? -26.593 8.318 43.678 1.00 97.19 410 PHE A O 1
ATOM 3072 N N . THR A 1 411 ? -25.288 9.820 44.731 1.00 97.00 411 THR A N 1
ATOM 3073 C CA . THR A 1 411 ? -24.710 10.417 43.529 1.00 97.00 411 THR A CA 1
ATOM 3074 C C . THR A 1 411 ? -23.196 10.353 43.617 1.00 97.00 411 THR A C 1
ATOM 3076 O O . THR A 1 411 ? -22.609 10.738 44.636 1.00 97.00 411 THR A O 1
ATOM 3079 N N . VAL A 1 412 ? -22.578 9.877 42.539 1.00 97.88 412 VAL A N 1
ATOM 3080 C CA . VAL A 1 412 ? -21.128 9.888 42.345 1.00 97.88 412 VAL A CA 1
ATOM 3081 C C . VAL A 1 412 ? -20.844 10.542 41.001 1.00 97.88 412 VAL A C 1
ATOM 3083 O O . VAL A 1 412 ? -21.202 9.998 39.962 1.00 97.88 412 VAL A O 1
ATOM 3086 N N . THR A 1 413 ? -20.196 11.698 41.021 1.00 98.06 413 THR A N 1
ATOM 3087 C CA . THR A 1 413 ? -19.675 12.355 39.826 1.00 98.06 413 THR A CA 1
ATOM 3088 C C . THR A 1 413 ? -18.283 11.810 39.556 1.00 98.06 413 THR A C 1
ATOM 3090 O O . THR A 1 413 ? -17.378 11.952 40.387 1.00 98.06 413 THR A O 1
ATOM 3093 N N . TYR A 1 414 ? -18.093 11.192 38.398 1.00 96.19 414 TYR A N 1
ATOM 3094 C CA . TYR A 1 414 ? -16.820 10.606 38.004 1.00 96.19 414 TYR A CA 1
ATOM 3095 C C . TYR A 1 414 ? -16.312 11.211 36.698 1.00 96.19 414 TYR A C 1
ATOM 3097 O O . TYR A 1 414 ? -17.071 11.679 35.851 1.00 96.19 414 TYR A O 1
ATOM 3105 N N . LYS A 1 415 ? -14.989 11.217 36.558 1.00 96.88 415 LYS A N 1
ATOM 3106 C CA . LYS A 1 415 ? -14.258 11.711 35.399 1.00 96.88 415 LYS A CA 1
ATOM 3107 C C . LYS A 1 415 ? -13.450 10.576 34.793 1.00 96.88 415 LYS A C 1
ATOM 3109 O O . LYS A 1 415 ? -12.660 9.931 35.486 1.00 96.88 415 LYS A O 1
ATOM 3114 N N . ILE A 1 416 ? -13.608 10.389 33.491 1.00 95.56 416 ILE A N 1
ATOM 3115 C CA . ILE A 1 416 ? -12.772 9.514 32.673 1.00 95.56 416 ILE A CA 1
ATOM 3116 C C . ILE A 1 416 ? -11.743 10.354 31.918 1.00 95.56 416 ILE A C 1
ATOM 3118 O O . ILE A 1 416 ? -12.007 11.492 31.527 1.00 95.56 416 ILE A O 1
ATOM 3122 N N . THR A 1 417 ? -10.537 9.824 31.751 1.00 93.25 417 THR A N 1
ATOM 3123 C CA . THR A 1 417 ? -9.435 10.486 31.043 1.00 93.25 417 THR A CA 1
ATOM 3124 C C . THR A 1 417 ? -8.709 9.482 30.167 1.00 93.25 417 THR A C 1
ATOM 3126 O O . THR A 1 417 ? -8.207 8.481 30.674 1.00 93.25 417 THR A O 1
ATOM 3129 N N . ASN A 1 418 ? -8.609 9.753 28.869 1.00 88.38 418 ASN A N 1
ATOM 3130 C CA . ASN A 1 418 ? -7.742 8.988 27.984 1.00 88.38 418 ASN A CA 1
ATOM 3131 C C . ASN A 1 418 ? -6.277 9.303 28.322 1.00 88.38 418 ASN A C 1
ATOM 3133 O O . ASN A 1 418 ? -5.835 10.449 28.227 1.00 88.38 418 ASN A O 1
ATOM 3137 N N . THR A 1 419 ? -5.516 8.286 28.723 1.00 86.31 419 THR A N 1
ATOM 3138 C CA . THR A 1 419 ? -4.125 8.452 29.161 1.00 86.31 419 THR A CA 1
ATOM 3139 C C . THR A 1 419 ? -3.164 8.779 28.020 1.00 86.31 419 THR A C 1
ATOM 3141 O O . THR A 1 419 ? -2.091 9.316 28.284 1.00 86.31 419 THR A O 1
ATOM 3144 N N . SER A 1 420 ? -3.525 8.500 26.761 1.00 76.81 420 SER A N 1
ATOM 3145 C CA . SER A 1 420 ? -2.639 8.726 25.613 1.00 76.81 420 SER A CA 1
ATOM 3146 C C . SER A 1 420 ? -2.650 10.168 25.113 1.00 76.81 420 SER A C 1
ATOM 3148 O O . SER A 1 420 ? -1.638 10.646 24.607 1.00 76.81 420 SER A O 1
ATOM 3150 N N . ASN A 1 421 ? -3.789 10.858 25.218 1.00 76.38 421 ASN A N 1
ATOM 3151 C CA . ASN A 1 421 ? -3.964 12.211 24.682 1.00 76.38 421 ASN A CA 1
ATOM 3152 C C . ASN A 1 421 ? -4.488 13.229 25.713 1.00 76.38 421 ASN A C 1
ATOM 3154 O O . ASN A 1 421 ? -4.599 14.410 25.395 1.00 76.38 421 ASN A O 1
ATOM 3158 N N . GLY A 1 422 ? -4.795 12.795 26.940 1.00 84.44 422 GLY A N 1
ATOM 3159 C CA . GLY A 1 422 ? -5.249 13.656 28.032 1.00 84.44 422 GLY A CA 1
ATOM 3160 C C . GLY A 1 422 ? -6.694 14.144 27.910 1.00 84.44 422 GLY A C 1
ATOM 3161 O O . GLY A 1 422 ? -7.121 14.958 28.725 1.00 84.44 422 GLY A O 1
ATOM 3162 N N . GLN A 1 423 ? -7.460 13.676 26.921 1.00 86.88 423 GLN A N 1
ATOM 3163 C CA . GLN A 1 423 ? -8.862 14.048 26.763 1.00 86.88 423 GLN A CA 1
ATOM 3164 C C . GLN A 1 423 ? -9.686 13.547 27.946 1.00 86.88 423 GLN A C 1
ATOM 3166 O O . GLN A 1 423 ? -9.509 12.413 28.390 1.00 86.88 423 GLN A O 1
ATOM 3171 N N . THR A 1 424 ? -10.608 14.373 28.443 1.00 93.19 424 THR A N 1
ATOM 3172 C CA . THR A 1 424 ? -11.397 14.038 29.630 1.00 93.19 424 THR A CA 1
ATOM 3173 C C . THR A 1 424 ? -12.879 14.286 29.441 1.00 93.19 424 THR A C 1
ATOM 3175 O O . THR A 1 424 ? -13.254 15.269 28.807 1.00 93.19 424 THR A O 1
ATOM 3178 N N . SER A 1 425 ? -13.703 13.463 30.079 1.00 96.62 425 SER A N 1
ATOM 3179 C CA . SER A 1 425 ? -15.149 13.651 30.162 1.00 96.62 425 SER A CA 1
ATOM 3180 C C . SER A 1 425 ? -15.628 13.341 31.576 1.00 96.62 425 SER A C 1
ATOM 3182 O O . SER A 1 425 ? -15.002 12.544 32.273 1.00 96.62 425 SER A O 1
ATOM 3184 N N . GLN A 1 426 ? -16.687 14.004 32.026 1.00 96.62 426 GLN A N 1
ATOM 3185 C CA . GLN A 1 426 ? -17.212 13.877 33.383 1.00 96.62 426 GLN A CA 1
ATOM 3186 C C . GLN A 1 426 ? -18.729 13.746 33.330 1.00 96.62 426 GLN A C 1
ATOM 3188 O O . GLN A 1 426 ? -19.378 14.445 32.554 1.00 96.62 426 GLN A O 1
ATOM 3193 N N . THR A 1 427 ? -19.277 12.874 34.169 1.00 97.50 427 THR A N 1
ATOM 3194 C CA . THR A 1 427 ? -20.717 12.632 34.270 1.00 97.50 427 THR A CA 1
ATOM 3195 C C . THR A 1 427 ? -21.086 12.125 35.666 1.00 97.50 427 THR A C 1
ATOM 3197 O O . THR A 1 427 ? -20.211 11.898 36.507 1.00 97.50 427 THR A O 1
ATOM 3200 N N . ASP A 1 428 ? -22.382 11.952 35.906 1.00 97.38 428 ASP A N 1
ATOM 3201 C CA . ASP A 1 428 ? -22.929 11.464 37.166 1.00 97.38 428 ASP A CA 1
ATOM 3202 C C . ASP A 1 428 ? -23.421 10.018 37.055 1.00 97.38 428 ASP A C 1
ATOM 3204 O O . ASP A 1 428 ? -24.073 9.632 36.086 1.00 97.38 428 ASP A O 1
ATOM 3208 N N . LEU A 1 429 ? -23.188 9.248 38.114 1.00 97.06 429 LEU A N 1
ATOM 3209 C CA . LEU A 1 429 ? -23.940 8.049 38.456 1.00 97.06 429 LEU A CA 1
ATOM 3210 C C . LEU A 1 429 ? -24.996 8.414 39.506 1.00 97.06 429 LEU A C 1
ATOM 3212 O O . LEU A 1 429 ? -24.655 8.960 40.559 1.00 97.06 429 LEU A O 1
ATOM 3216 N N . VAL A 1 430 ? -26.255 8.038 39.268 1.00 97.50 430 VAL A N 1
ATOM 3217 C CA . VAL A 1 430 ? -27.360 8.220 40.223 1.00 97.50 430 VAL A CA 1
ATOM 3218 C C . VAL A 1 430 ? -27.979 6.880 40.616 1.00 97.50 430 VAL A C 1
ATOM 3220 O O . VAL A 1 430 ? -28.625 6.212 39.809 1.00 97.50 430 VAL A O 1
ATOM 3223 N N . ILE A 1 431 ? -27.860 6.510 41.890 1.00 97.12 431 ILE A N 1
ATOM 3224 C CA . ILE A 1 431 ? -28.527 5.338 42.464 1.00 97.12 431 ILE A CA 1
ATOM 3225 C C . ILE A 1 431 ? -29.717 5.809 43.297 1.00 97.12 431 ILE A C 1
ATOM 3227 O O . ILE A 1 431 ? -29.543 6.615 44.215 1.00 97.12 431 ILE A O 1
ATOM 3231 N N . ARG A 1 432 ? -30.923 5.301 43.014 1.00 97.06 432 ARG A N 1
ATOM 3232 C CA . ARG A 1 432 ? -32.088 5.534 43.887 1.00 97.06 432 ARG A CA 1
ATOM 3233 C C . ARG A 1 432 ? -32.451 4.268 44.647 1.00 97.06 432 ARG A C 1
ATOM 3235 O O . ARG A 1 432 ? -32.456 3.173 44.083 1.00 97.06 432 ARG A O 1
ATOM 3242 N N . ARG A 1 433 ? -32.722 4.442 45.938 1.00 93.62 433 ARG A N 1
ATOM 3243 C CA . ARG A 1 433 ? -33.222 3.384 46.808 1.00 93.62 433 ARG A CA 1
ATOM 3244 C C . ARG A 1 433 ? -34.746 3.445 46.820 1.00 93.62 433 ARG A C 1
ATOM 3246 O O . ARG A 1 433 ? -35.287 4.492 47.176 1.00 93.62 433 ARG A O 1
ATOM 3253 N N . ASN A 1 434 ? -35.378 2.336 46.446 1.00 85.06 434 ASN A N 1
ATOM 3254 C CA . ASN A 1 434 ? -36.833 2.166 46.455 1.00 85.06 434 ASN A CA 1
ATOM 3255 C C . ASN A 1 434 ? -37.316 1.546 47.759 1.00 85.06 434 ASN A C 1
ATOM 3257 O O . ASN A 1 434 ? -36.641 0.597 48.235 1.00 85.06 434 ASN A O 1
#

Nearest PDB structures (foldseek):
  8uf4-assembly1_A  TM=6.118E-01  e=1.122E-03  Homo sapiens
  6q2n-assembly1_E  TM=2.145E-01  e=2.111E-08  Homo sapiens
  2z4t-assembly1_A  TM=6.061E-01  e=1.656E-02  Photobacterium sp. JT-ISH-224
  5vt8-assembly6_A  TM=2.854E-01  e=1.971E-04  Mus musculus
  4e9l-assembly1_A  TM=1.856E-01  e=3.476E-06  Escherichia coli UTI89

Foldseek 3Di:
DDDDDDDDDDDDDDDDDDDPDDPPPCVVCVQDVPDDDDDDPAFFDAAEAEDAAQFKFKDQRRPPGNDPDPKAKDWDPDQFDFWDWDDPDGRMITTHGNDQFDWGKIKMWIGDPPDDIHIYIYTYTRYLAPDQQLARAFEAAEAEDEAQDKDKTQRCPLHRFDDPVDSDCPVFQKAKDWPFAKPFWGKDQDDSRRMIMTGGHHPDAWKIKTKMFMARPVVRDTRHMYMYIYAYYHPPDDQPPPGRAFAWEQTAYEAEAELQVAAQVWDKDWAQSCSSIHPNPDPWDKAWPFQQPDPDRWDQDPNTTIDTDHLPDAKRKTKMFTDDPRDGRYMYIYIYGYDHHDAWEQDEAEEEDEPADQVWDKDKAQSCPPTDHSPQDLVQKDKDWPDWPFDWDDDRRIIITTDHPPDQKTKTKMKIARNSHGHIYIYMYIYGYD

Secondary structure (DSSP, 8-state):
--------------------------HHHHS---SSS--PPP----EEEEE-TT--EEEETTTTS---S--EEEEETT--SSEEEEEEETTEEEEEESSSSEEEEEEEEEE-TTS--EEEEEEEEE-SS--S-S--B---EEEEEETT--EEE-TTSS-B--BTTBS--TT--EEEEEEE--SSEEEEEPTTSS-EEEEEPTT--EEEEEEEEEEETTT--EEEEEEEEEEEE-TT--TT-TTTS---B---EEEEEEGGGS-TT-EEEEE-TTTT-B-TT--PEEEEEE-TT-SS--EEETTEEEEEE-TT--EEEEEEEEEETTEEEEEEEEEEEEEPPP--B---EEEEE----TT-EEEEE-TTTTSB-TT--GGGEEEEEEEESS-EEEETTEEEEEE-SS-SEEEEEEEEEETTT--EEEEEEEEEE-

Organism: NCBI:txid313606

Mean predicted aligned error: 11.93 Å

Radius of gyration: 30.94 Å; Cα contacts (8 Å, |Δi|>4): 982; chains: 1; bounding box: 98×64×92 Å